Protein AF-0000000087746150 (afdb_homodimer)

Foldseek 3Di:
DPPVDVVVLVLLVLQLQLLVVQCVVCPPLFFPVSVVVSVVSVVVSVVSVVVVVVPVPPPPPPPPDDPPPPPPPPPPPPDDPDDDDDDDDDDDDDDDDDDDDDDDDDDDDPPPPPPPPPPGDPSNVQLVVLLVVLVVLADPVLLQVCLVVPVVVDSVSVSVVSSVLSNDDALVSVCCSVCPSSVDDCPDPNNVVSSVSSNVSD/DPPVDVVVLVLLVLLLVLLVVQCVVCPPLFFPVSVVVSVVSVVVSVVSVVVVVVPPCPPPPPPPPPDDDDPPPPPPPDDDDPDDDDDDDDDDDDDDDDDDDDDDPPPPDPPPPPPPPPPGDPSNVQLVVLLVVLVVLADPVLLQVCLVVPVVVDSVSVSVVSSVLSNDDALVSVCCSVCPSSVDDCPDPNNVVSSVSSNVSD

Solvent-accessible surface area (backbone atoms only — not comparable to full-atom values): 24883 Å² total; per-residue (Å²): 127,75,78,79,40,68,65,57,52,47,52,50,43,31,50,46,46,31,49,49,53,51,39,63,74,47,50,88,66,49,36,62,67,58,51,50,49,43,31,48,52,31,40,51,52,21,53,52,44,50,50,51,67,70,44,76,80,65,69,72,74,76,77,85,74,77,82,77,79,76,80,76,81,79,80,80,72,84,74,81,80,78,86,76,79,87,80,83,77,84,84,89,83,79,88,80,87,85,86,78,87,81,86,88,77,84,80,80,79,79,76,77,73,76,75,72,77,71,85,61,52,72,58,37,51,50,21,52,50,40,18,52,54,50,53,67,72,47,52,73,66,50,50,56,50,44,16,52,76,73,34,81,60,25,66,65,56,46,52,51,49,39,47,52,56,19,63,46,90,44,62,69,57,50,49,45,39,44,41,66,40,58,55,45,57,77,82,40,65,70,47,44,55,52,49,52,56,55,53,70,66,98,126,75,78,79,40,68,64,58,54,46,52,50,44,30,49,46,45,30,49,49,51,52,40,61,73,47,50,88,64,50,35,65,66,58,52,48,49,44,30,48,53,32,40,51,50,20,53,52,44,51,51,53,69,72,44,79,82,70,67,76,74,79,78,77,79,81,79,85,85,79,81,79,80,79,81,77,80,75,82,78,84,73,74,80,66,86,76,81,73,85,79,86,81,75,87,74,83,79,82,79,87,81,83,79,78,79,73,74,78,76,74,79,70,73,72,69,76,71,87,61,50,71,57,36,50,50,21,53,51,39,17,53,53,48,53,67,72,48,52,72,68,50,50,54,48,44,16,53,76,74,34,82,60,25,65,65,56,46,52,52,47,39,45,52,56,21,63,47,90,44,62,68,57,50,49,45,37,44,42,65,39,58,57,47,57,77,82,40,65,72,48,45,55,53,48,52,56,54,53,69,66,98

Structure (mmCIF, N/CA/C/O backbone):
data_AF-0000000087746150-model_v1
#
loop_
_entity.id
_entity.type
_entity.pdbx_description
1 polymer 'Uncharacterized protein'
#
loop_
_atom_site.group_PDB
_atom_site.id
_atom_site.type_symbol
_atom_site.label_atom_id
_atom_site.label_alt_id
_atom_site.label_comp_id
_atom_site.label_asym_id
_atom_site.label_entity_id
_atom_site.label_seq_id
_atom_site.pdbx_PDB_ins_code
_atom_site.Cartn_x
_atom_site.Cartn_y
_atom_site.Cartn_z
_atom_site.occupancy
_atom_site.B_iso_or_equiv
_atom_site.auth_seq_id
_atom_site.auth_comp_id
_atom_site.auth_asym_id
_atom_site.auth_atom_id
_atom_site.pdbx_PDB_model_num
ATOM 1 N N . MET A 1 1 ? 17.734 -11.289 7.031 1 31.91 1 MET A N 1
ATOM 2 C CA . MET A 1 1 ? 17.906 -9.938 7.559 1 31.91 1 MET A CA 1
ATOM 3 C C . MET A 1 1 ? 17.656 -8.898 6.469 1 31.91 1 MET A C 1
ATOM 5 O O . MET A 1 1 ? 18.531 -8.664 5.621 1 31.91 1 MET A O 1
ATOM 9 N N . MET A 1 2 ? 16.594 -9.078 5.848 1 41.06 2 MET A N 1
ATOM 10 C CA . MET A 1 2 ? 16.312 -8.336 4.625 1 41.06 2 MET A CA 1
ATOM 11 C C . MET A 1 2 ? 16.688 -6.863 4.777 1 41.06 2 MET A C 1
ATOM 13 O O . MET A 1 2 ? 16.328 -6.227 5.77 1 41.06 2 MET A O 1
ATOM 17 N N . ASN A 1 3 ? 17.906 -6.582 4.555 1 44.75 3 ASN A N 1
ATOM 18 C CA . ASN A 1 3 ? 18.328 -5.191 4.43 1 44.75 3 ASN A CA 1
ATOM 19 C C . ASN A 1 3 ? 17.188 -4.289 3.988 1 44.75 3 ASN A C 1
ATOM 21 O O . ASN A 1 3 ? 16.703 -4.391 2.855 1 44.75 3 ASN A O 1
ATOM 25 N N . ASN A 1 4 ? 16.312 -4.008 4.918 1 57.34 4 ASN A N 1
ATOM 26 C CA . ASN A 1 4 ? 15.102 -3.207 4.836 1 57.34 4 ASN A CA 1
ATOM 27 C C . ASN A 1 4 ? 15.367 -1.857 4.172 1 57.34 4 ASN A C 1
ATOM 29 O O . ASN A 1 4 ? 15.695 -0.883 4.852 1 57.34 4 ASN A O 1
ATOM 33 N N . ASP A 1 5 ? 15.812 -1.938 2.85 1 82.81 5 ASP A N 1
ATOM 34 C CA . ASP A 1 5 ? 15.891 -0.671 2.129 1 82.81 5 ASP A CA 1
ATOM 35 C C . ASP A 1 5 ? 14.492 -0.12 1.838 1 82.81 5 ASP A C 1
ATOM 37 O O . ASP A 1 5 ? 13.523 -0.875 1.779 1 82.81 5 ASP A O 1
ATOM 41 N N . MET A 1 6 ? 14.32 0.984 2.111 1 90.5 6 MET A N 1
ATOM 42 C CA . MET A 1 6 ? 13.055 1.692 1.937 1 90.5 6 MET A CA 1
ATOM 43 C C . MET A 1 6 ? 12.414 1.333 0.601 1 90.5 6 MET A C 1
ATOM 45 O O . MET A 1 6 ? 11.188 1.273 0.495 1 90.5 6 MET A O 1
ATOM 49 N N . THR A 1 7 ? 13.219 0.967 -0.343 1 89.69 7 THR A N 1
ATOM 50 C CA . THR A 1 7 ? 12.703 0.552 -1.641 1 89.69 7 THR A CA 1
ATOM 51 C C . THR A 1 7 ? 12.023 -0.812 -1.541 1 89.69 7 THR A C 1
ATOM 53 O O . THR A 1 7 ? 10.984 -1.044 -2.162 1 89.69 7 THR A O 1
ATOM 56 N N . GLY A 1 8 ? 12.68 -1.654 -0.785 1 91.81 8 GLY A N 1
ATOM 57 C CA . GLY A 1 8 ? 12.062 -2.947 -0.546 1 91.81 8 GLY A CA 1
ATOM 58 C C . GLY A 1 8 ? 10.727 -2.846 0.158 1 91.81 8 GLY A C 1
ATOM 59 O O . GLY A 1 8 ? 9.789 -3.576 -0.171 1 91.81 8 GLY A O 1
ATOM 60 N N . LEU A 1 9 ? 10.617 -1.96 1.063 1 95.19 9 LEU A N 1
ATOM 61 C CA . LEU A 1 9 ? 9.367 -1.746 1.788 1 95.19 9 LEU A CA 1
ATOM 62 C C . LEU A 1 9 ? 8.305 -1.152 0.873 1 95.19 9 LEU A C 1
ATOM 64 O O . LEU A 1 9 ? 7.129 -1.504 0.974 1 95.19 9 LEU A O 1
ATOM 68 N N . LEU A 1 10 ? 8.766 -0.309 0.029 1 93.88 10 LEU A N 1
ATOM 69 C CA . LEU A 1 10 ? 7.832 0.27 -0.933 1 93.88 10 LEU A CA 1
ATOM 70 C C . LEU A 1 10 ? 7.273 -0.802 -1.863 1 93.88 10 LEU A C 1
ATOM 72 O O . LEU A 1 10 ? 6.074 -0.821 -2.148 1 93.88 10 LEU A O 1
ATOM 76 N N . ASN A 1 11 ? 8.148 -1.639 -2.328 1 91.75 11 ASN A N 1
ATOM 77 C CA . ASN A 1 11 ? 7.691 -2.74 -3.168 1 91.75 11 ASN A CA 1
ATOM 78 C C . ASN A 1 11 ? 6.688 -3.623 -2.434 1 91.75 11 ASN A C 1
ATOM 80 O O . ASN A 1 11 ? 5.699 -4.066 -3.021 1 91.75 11 ASN A O 1
ATOM 84 N N . LEU A 1 12 ? 7 -3.854 -1.236 1 94.81 12 LEU A N 1
ATOM 85 C CA . LEU A 1 12 ? 6.09 -4.637 -0.406 1 94.81 12 LEU A CA 1
ATOM 86 C C . LEU A 1 12 ? 4.738 -3.947 -0.278 1 94.81 12 LEU A C 1
ATOM 88 O O . LEU A 1 12 ? 3.693 -4.602 -0.352 1 94.81 12 LEU A O 1
ATOM 92 N N . ALA A 1 13 ? 4.691 -2.711 -0.168 1 96 13 ALA A N 1
ATOM 93 C CA . ALA A 1 13 ? 3.449 -1.945 -0.098 1 96 13 ALA A CA 1
ATOM 94 C C . ALA A 1 13 ? 2.66 -2.061 -1.399 1 96 13 ALA A C 1
ATOM 96 O O . ALA A 1 13 ? 1.436 -2.205 -1.38 1 96 13 ALA A O 1
ATOM 97 N N . TYR A 1 14 ? 3.322 -2.014 -2.508 1 93.62 14 TYR A N 1
ATOM 98 C CA . TYR A 1 14 ? 2.666 -2.197 -3.799 1 93.62 14 TYR A CA 1
ATOM 99 C C . TYR A 1 14 ? 1.994 -3.562 -3.879 1 93.62 14 TYR A C 1
ATOM 101 O O . TYR A 1 14 ? 0.865 -3.678 -4.359 1 93.62 14 TYR A O 1
ATOM 109 N N . GLU A 1 15 ? 2.709 -4.504 -3.434 1 94.88 15 GLU A N 1
ATOM 110 C CA . GLU A 1 15 ? 2.166 -5.859 -3.457 1 94.88 15 GLU A CA 1
ATOM 111 C C . GLU A 1 15 ? 0.922 -5.969 -2.58 1 94.88 15 GLU A C 1
ATOM 113 O O . GLU A 1 15 ? -0.069 -6.586 -2.977 1 94.88 15 GLU A O 1
ATOM 118 N N . ILE A 1 16 ? 0.962 -5.441 -1.423 1 97.5 16 ILE A N 1
ATOM 119 C CA . ILE A 1 16 ? -0.165 -5.457 -0.496 1 97.5 16 ILE A CA 1
ATOM 120 C C . ILE A 1 16 ? -1.373 -4.785 -1.141 1 97.5 16 ILE A C 1
ATOM 122 O O . ILE A 1 16 ? -2.484 -5.316 -1.098 1 97.5 16 ILE A O 1
ATOM 126 N N . GLU A 1 17 ? -1.126 -3.693 -1.759 1 95.38 17 GLU A N 1
ATOM 127 C CA . GLU A 1 17 ? -2.195 -2.98 -2.451 1 95.38 17 GLU A CA 1
ATOM 128 C C . GLU A 1 17 ? -2.805 -3.838 -3.557 1 95.38 17 GLU A C 1
ATOM 130 O O . GLU A 1 17 ? -4.027 -3.938 -3.668 1 95.38 17 GLU A O 1
ATOM 135 N N . GLY A 1 18 ? -1.992 -4.402 -4.352 1 94.75 18 GLY A N 1
ATOM 136 C CA . GLY A 1 18 ? -2.482 -5.254 -5.422 1 94.75 18 GLY A CA 1
ATOM 137 C C . GLY A 1 18 ? -3.287 -6.441 -4.922 1 94.75 18 GLY A C 1
ATOM 138 O O . GLY A 1 18 ? -4.344 -6.758 -5.469 1 94.75 18 GLY A O 1
ATOM 139 N N . LEU A 1 19 ? -2.807 -7.055 -3.914 1 96.5 19 LEU A N 1
ATOM 140 C CA . LEU A 1 19 ? -3.504 -8.203 -3.342 1 96.5 19 LEU A CA 1
ATOM 141 C C . LEU A 1 19 ? -4.844 -7.777 -2.742 1 96.5 19 LEU A C 1
ATOM 143 O O . LEU A 1 19 ? -5.828 -8.516 -2.832 1 96.5 19 LEU A O 1
ATOM 147 N N . LEU A 1 20 ? -4.863 -6.668 -2.102 1 95.62 20 LEU A N 1
ATOM 148 C CA . LEU A 1 20 ? -6.102 -6.141 -1.543 1 95.62 20 LEU A CA 1
ATOM 149 C C . LEU A 1 20 ? -7.129 -5.887 -2.643 1 95.62 20 LEU A C 1
ATOM 151 O O . LEU A 1 20 ? -8.305 -6.23 -2.494 1 95.62 20 LEU A O 1
ATOM 155 N N . LEU A 1 21 ? -6.68 -5.289 -3.693 1 94.06 21 LEU A N 1
ATOM 156 C CA . LEU A 1 21 ? -7.578 -5.02 -4.812 1 94.06 21 LEU A CA 1
ATOM 157 C C . LEU A 1 21 ? -8.109 -6.32 -5.406 1 94.06 21 LEU A C 1
ATOM 159 O O . LEU A 1 21 ? -9.289 -6.414 -5.746 1 94.06 21 LEU A O 1
ATOM 163 N N . LEU A 1 22 ? -7.242 -7.301 -5.551 1 93.38 22 LEU A N 1
ATOM 164 C CA . LEU A 1 22 ? -7.668 -8.602 -6.051 1 93.38 22 LEU A CA 1
ATOM 165 C C . LEU A 1 22 ? -8.719 -9.227 -5.133 1 93.38 22 LEU A C 1
ATOM 167 O O . LEU A 1 22 ? -9.711 -9.781 -5.605 1 93.38 22 LEU A O 1
ATOM 171 N N . ARG A 1 23 ? -8.492 -9.109 -3.879 1 93.62 23 ARG A N 1
ATOM 172 C CA . ARG A 1 23 ? -9.438 -9.656 -2.902 1 93.62 23 ARG A CA 1
ATOM 173 C C . ARG A 1 23 ? -10.781 -8.938 -2.98 1 93.62 23 ARG A C 1
ATOM 175 O O . ARG A 1 23 ? -11.828 -9.578 -2.879 1 93.62 23 ARG A O 1
ATOM 182 N N . ILE A 1 24 ? -10.758 -7.691 -3.123 1 93.19 24 ILE A N 1
ATOM 183 C CA . ILE A 1 24 ? -11.984 -6.902 -3.229 1 93.19 24 ILE A CA 1
ATOM 184 C C . ILE A 1 24 ? -12.758 -7.32 -4.477 1 93.19 24 ILE A C 1
ATOM 186 O O . ILE A 1 24 ? -13.977 -7.52 -4.418 1 93.19 24 ILE A O 1
ATOM 190 N N . ASN A 1 25 ? -12.07 -7.496 -5.535 1 89.62 25 ASN A N 1
ATOM 191 C CA . ASN A 1 25 ? -12.703 -7.863 -6.797 1 89.62 25 ASN A CA 1
ATOM 192 C C . ASN A 1 25 ? -13.297 -9.273 -6.746 1 89.62 25 ASN A C 1
ATOM 194 O O . ASN A 1 25 ? -14.375 -9.516 -7.281 1 89.62 25 ASN A O 1
ATOM 198 N N . ARG A 1 26 ? -12.633 -10.141 -6.039 1 88.88 26 ARG A N 1
ATOM 199 C CA . ARG A 1 26 ? -13.023 -11.547 -6.039 1 88.88 26 ARG A CA 1
ATOM 200 C C . ARG A 1 26 ? -14.055 -11.828 -4.945 1 88.88 26 ARG A C 1
ATOM 202 O O . ARG A 1 26 ? -14.789 -12.812 -5.012 1 88.88 26 ARG A O 1
ATOM 209 N N . GLY A 1 27 ? -14.039 -11.055 -3.865 1 87.75 27 GLY A N 1
ATOM 210 C CA . GLY A 1 27 ? -14.977 -11.234 -2.768 1 87.75 27 GLY A CA 1
ATOM 211 C C . GLY A 1 27 ? -14.82 -12.562 -2.057 1 87.75 27 GLY A C 1
ATOM 212 O O . GLY A 1 27 ? -13.711 -12.93 -1.652 1 87.75 27 GLY A O 1
ATOM 213 N N . ASP A 1 28 ? -15.883 -13.352 -2.023 1 86.06 28 ASP A N 1
ATOM 214 C CA . ASP A 1 28 ? -15.93 -14.594 -1.264 1 86.06 28 ASP A CA 1
ATOM 215 C C . ASP A 1 28 ? -15.172 -15.703 -1.985 1 86.06 28 ASP A C 1
ATOM 217 O O . ASP A 1 28 ? -14.859 -16.734 -1.39 1 86.06 28 ASP A O 1
ATOM 221 N N . GLU A 1 29 ? -14.82 -15.516 -3.154 1 86.12 29 GLU A N 1
ATOM 222 C CA . GLU A 1 29 ? -14.156 -16.547 -3.955 1 86.12 29 GLU A CA 1
ATOM 223 C C . GLU A 1 29 ? -12.641 -16.5 -3.742 1 86.12 29 GLU A C 1
ATOM 225 O O . GLU A 1 29 ? -11.914 -17.344 -4.285 1 86.12 29 GLU A O 1
ATOM 230 N N . THR A 1 30 ? -12.25 -15.617 -2.902 1 90.75 30 THR A N 1
ATOM 231 C CA . THR A 1 30 ? -10.812 -15.516 -2.646 1 90.75 30 THR A CA 1
ATOM 232 C C . THR A 1 30 ? -10.32 -16.719 -1.847 1 90.75 30 THR A C 1
ATOM 234 O O . THR A 1 30 ? -10.781 -16.953 -0.731 1 90.75 30 THR A O 1
ATOM 237 N N . PRO A 1 31 ? -9.32 -17.391 -2.428 1 90.81 31 PRO A N 1
ATOM 238 C CA . PRO A 1 31 ? -8.789 -18.547 -1.698 1 90.81 31 PRO A CA 1
ATOM 239 C C . PRO A 1 31 ? -8.102 -18.156 -0.395 1 90.81 31 PRO A C 1
ATOM 241 O O . PRO A 1 31 ? -7.551 -17.062 -0.289 1 90.81 31 PRO A O 1
ATOM 244 N N . SER A 1 32 ? -8.055 -19.047 0.562 1 91.19 32 SER A N 1
ATOM 245 C CA . SER A 1 32 ? -7.477 -18.797 1.878 1 91.19 32 SER A CA 1
ATOM 246 C C . SER A 1 32 ? -5.98 -18.516 1.781 1 91.19 32 SER A C 1
ATOM 248 O O . SER A 1 32 ? -5.441 -17.719 2.543 1 91.19 32 SER A O 1
ATOM 250 N N . GLU A 1 33 ? -5.363 -19.156 0.891 1 90.56 33 GLU A N 1
ATOM 251 C CA . GLU A 1 33 ? -3.926 -18.969 0.727 1 90.56 33 GLU A CA 1
ATOM 252 C C . GLU A 1 33 ? -3.592 -17.516 0.356 1 90.56 33 GLU A C 1
ATOM 254 O O . GLU A 1 33 ? -2.586 -16.969 0.813 1 90.56 33 GLU A O 1
ATOM 259 N N . MET A 1 34 ? -4.395 -16.938 -0.498 1 93.25 34 MET A N 1
ATOM 260 C CA . MET A 1 34 ? -4.199 -15.547 -0.885 1 93.25 34 MET A CA 1
ATOM 261 C C . MET A 1 34 ? -4.449 -14.617 0.296 1 93.25 34 MET A C 1
ATOM 263 O O . MET A 1 34 ? -3.729 -13.633 0.478 1 93.25 34 MET A O 1
ATOM 267 N N . LYS A 1 35 ? -5.441 -14.922 1.057 1 94.25 35 LYS A N 1
ATOM 268 C CA . LYS A 1 35 ? -5.723 -14.133 2.252 1 94.25 35 LYS A CA 1
ATOM 269 C C . LYS A 1 35 ? -4.562 -14.195 3.238 1 94.25 35 LYS A C 1
ATOM 271 O O . LYS A 1 35 ? -4.164 -13.172 3.799 1 94.25 35 LYS A O 1
ATOM 276 N N . GLU A 1 36 ? -4.078 -15.359 3.371 1 94.5 36 GLU A N 1
ATOM 277 C CA . GLU A 1 36 ? -2.949 -15.562 4.277 1 94.5 36 GLU A CA 1
ATOM 278 C C . GLU A 1 36 ? -1.703 -14.844 3.77 1 94.5 36 GLU A C 1
ATOM 280 O O . GLU A 1 36 ? -0.952 -14.266 4.559 1 94.5 36 GLU A O 1
ATOM 285 N N . LEU A 1 37 ? -1.499 -14.898 2.496 1 96.25 37 LEU A N 1
ATOM 286 C CA . LEU A 1 37 ? -0.372 -14.195 1.896 1 96.25 37 LEU A CA 1
ATOM 287 C C . LEU A 1 37 ? -0.478 -12.695 2.141 1 96.25 37 LEU A C 1
ATOM 289 O O . LEU A 1 37 ? 0.504 -12.047 2.52 1 96.25 37 LEU A O 1
ATOM 293 N N . LEU A 1 38 ? -1.627 -12.164 1.903 1 96.88 38 LEU A N 1
ATOM 294 C CA . LEU A 1 38 ? -1.873 -10.742 2.113 1 96.88 38 LEU A CA 1
ATOM 295 C C . LEU A 1 38 ? -1.608 -10.352 3.562 1 96.88 38 LEU A C 1
ATOM 297 O O . LEU A 1 38 ? -0.875 -9.398 3.83 1 96.88 38 LEU A O 1
ATOM 301 N N . ALA A 1 39 ? -2.164 -11.109 4.48 1 97.06 39 ALA A N 1
ATOM 302 C CA . ALA A 1 39 ? -1.969 -10.836 5.902 1 97.06 39 ALA A CA 1
ATOM 303 C C . ALA A 1 39 ? -0.496 -10.953 6.289 1 97.06 39 ALA A C 1
ATOM 305 O O . ALA A 1 39 ? 0.015 -10.141 7.062 1 97.06 39 ALA A O 1
ATOM 306 N N . GLY A 1 40 ? 0.108 -11.891 5.742 1 97.19 40 GLY A N 1
ATOM 307 C CA . GLY A 1 40 ? 1.521 -12.086 6.02 1 97.19 40 GLY A CA 1
ATOM 308 C C . GLY A 1 40 ? 2.391 -10.945 5.535 1 97.19 40 GLY A C 1
ATOM 309 O O . GLY A 1 40 ? 3.299 -10.5 6.242 1 97.19 40 GLY A O 1
ATOM 310 N N . LYS A 1 41 ? 2.152 -10.484 4.367 1 97.69 41 LYS A N 1
ATOM 311 C CA . LYS A 1 41 ? 2.918 -9.367 3.814 1 97.69 41 LYS A CA 1
ATOM 312 C C . LYS A 1 41 ? 2.676 -8.086 4.609 1 97.69 41 LYS A C 1
ATOM 314 O O . LYS A 1 41 ? 3.602 -7.305 4.828 1 97.69 41 LYS A O 1
ATOM 319 N N . ALA A 1 42 ? 1.455 -7.922 5.039 1 97.94 42 ALA A N 1
ATOM 320 C CA . ALA A 1 42 ? 1.154 -6.754 5.863 1 97.94 42 ALA A CA 1
ATOM 321 C C . ALA A 1 42 ? 1.896 -6.82 7.195 1 97.94 42 ALA A C 1
ATOM 323 O O . ALA A 1 42 ? 2.42 -5.809 7.672 1 97.94 42 ALA A O 1
ATOM 324 N N . LYS A 1 43 ? 1.913 -7.941 7.75 1 97.81 43 LYS A N 1
ATOM 325 C CA . LYS A 1 43 ? 2.646 -8.125 9 1 97.81 43 LYS A CA 1
ATOM 326 C C . LYS A 1 43 ? 4.141 -7.879 8.805 1 97.81 43 LYS A C 1
ATOM 328 O O . LYS A 1 43 ? 4.781 -7.242 9.641 1 97.81 43 LYS A O 1
ATOM 333 N N . LEU A 1 44 ? 4.68 -8.383 7.734 1 97.06 44 LEU A N 1
ATOM 334 C CA . LEU A 1 44 ? 6.09 -8.18 7.422 1 97.06 44 LEU A CA 1
ATOM 335 C C . LEU A 1 44 ? 6.406 -6.691 7.301 1 97.06 44 LEU A C 1
ATOM 337 O O . LEU A 1 44 ? 7.426 -6.227 7.816 1 97.06 44 LEU A O 1
ATOM 341 N N . LEU A 1 45 ? 5.574 -5.977 6.637 1 97.38 45 LEU A N 1
ATOM 342 C CA . LEU A 1 45 ? 5.766 -4.543 6.469 1 97.38 45 LEU A CA 1
ATOM 343 C C . LEU A 1 45 ? 5.75 -3.826 7.816 1 97.38 45 LEU A C 1
ATOM 345 O O . LEU A 1 45 ? 6.625 -3.006 8.094 1 97.38 45 LEU A O 1
ATOM 349 N N . ALA A 1 46 ? 4.801 -4.164 8.641 1 97.44 46 ALA A N 1
ATOM 350 C CA . ALA A 1 46 ? 4.664 -3.541 9.953 1 97.44 46 ALA A CA 1
ATOM 351 C C . ALA A 1 46 ? 5.883 -3.828 10.82 1 97.44 46 ALA A C 1
ATOM 353 O O . ALA A 1 46 ? 6.422 -2.922 11.469 1 97.44 46 ALA A O 1
ATOM 354 N N . ASP A 1 47 ? 6.305 -5.043 10.805 1 96.69 47 ASP A N 1
ATOM 355 C CA . ASP A 1 47 ? 7.457 -5.438 11.609 1 96.69 47 ASP A CA 1
ATOM 356 C C . ASP A 1 47 ? 8.719 -4.719 11.141 1 96.69 47 ASP A C 1
ATOM 358 O O . ASP A 1 47 ? 9.531 -4.277 11.961 1 96.69 47 ASP A O 1
ATOM 362 N N . ALA A 1 48 ? 8.883 -4.605 9.875 1 95.38 48 ALA A N 1
ATOM 363 C CA . ALA A 1 48 ? 10.062 -3.955 9.32 1 95.38 48 ALA A CA 1
ATOM 364 C C . ALA A 1 48 ? 10.086 -2.469 9.664 1 95.38 48 ALA A C 1
ATOM 366 O O . ALA A 1 48 ? 11.133 -1.92 10.008 1 95.38 48 ALA A O 1
ATOM 367 N N . LEU A 1 49 ? 8.961 -1.875 9.586 1 95.62 49 LEU A N 1
ATOM 368 C CA . LEU A 1 49 ? 8.883 -0.449 9.883 1 95.62 49 LEU A CA 1
ATOM 369 C C . LEU A 1 49 ? 9.094 -0.19 11.375 1 95.62 49 LEU A C 1
ATOM 371 O O . LEU A 1 49 ? 9.727 0.802 11.75 1 95.62 49 LEU A O 1
ATOM 375 N N . ALA A 1 50 ? 8.625 -1.041 12.203 1 93.06 50 ALA A N 1
ATOM 376 C CA . ALA A 1 50 ? 8.82 -0.931 13.641 1 93.06 50 ALA A CA 1
ATOM 377 C C . ALA A 1 50 ? 10.289 -1.122 14.016 1 93.06 50 ALA A C 1
ATOM 379 O O . ALA A 1 50 ? 10.805 -0.455 14.914 1 93.06 50 ALA A O 1
ATOM 380 N N . ALA A 1 51 ? 10.914 -1.957 13.312 1 89.19 51 ALA A N 1
ATOM 381 C CA . ALA A 1 51 ? 12.32 -2.246 13.57 1 89.19 51 ALA A CA 1
ATOM 382 C C . ALA A 1 51 ? 13.211 -1.079 13.148 1 89.19 51 ALA A C 1
ATOM 384 O O . ALA A 1 51 ? 14.242 -0.82 13.773 1 89.19 51 ALA A O 1
ATOM 385 N N . CYS A 1 52 ? 12.922 -0.412 12.039 1 80.25 52 CYS A N 1
ATOM 386 C CA . CYS A 1 52 ? 13.695 0.729 11.562 1 80.25 52 CYS A CA 1
ATOM 387 C C . CYS A 1 52 ? 13.672 1.868 12.578 1 80.25 52 CYS A C 1
ATOM 389 O O . CYS A 1 52 ? 14.672 2.553 12.773 1 80.25 52 CYS A O 1
ATOM 391 N N . ASP A 1 53 ? 12.641 2.225 13.148 1 68.38 53 ASP A N 1
ATOM 392 C CA . ASP A 1 53 ? 12.5 3.328 14.094 1 68.38 53 ASP A CA 1
ATOM 393 C C . ASP A 1 53 ? 13.234 3.031 15.391 1 68.38 53 ASP A C 1
ATOM 395 O O . ASP A 1 53 ? 13.75 3.945 16.047 1 68.38 53 ASP A O 1
ATOM 399 N N . ALA A 1 54 ? 13.148 1.872 15.719 1 59.84 54 ALA A N 1
ATOM 400 C CA . ALA A 1 54 ? 13.875 1.495 16.922 1 59.84 54 ALA A CA 1
ATOM 401 C C . ALA A 1 54 ? 15.383 1.578 16.703 1 59.84 54 ALA A C 1
ATOM 403 O O . ALA A 1 54 ? 16.141 1.82 17.641 1 59.84 54 ALA A O 1
ATOM 404 N N . ALA A 1 55 ? 15.828 1.332 15.352 1 53.19 55 ALA A N 1
ATOM 405 C CA . ALA A 1 55 ? 17.266 1.442 15.086 1 53.19 55 ALA A CA 1
ATOM 406 C C . ALA A 1 55 ? 17.672 2.896 14.859 1 53.19 55 ALA A C 1
ATOM 408 O O . ALA A 1 55 ? 17.312 3.492 13.836 1 53.19 55 ALA A O 1
ATOM 409 N N . VAL A 1 56 ? 17.719 3.945 15.625 1 46.53 56 VAL A N 1
ATOM 410 C CA . VAL A 1 56 ? 18.406 5.23 15.523 1 46.53 56 VAL A CA 1
ATOM 411 C C . VAL A 1 56 ? 19.516 5.141 14.477 1 46.53 56 VAL A C 1
ATOM 413 O O . VAL A 1 56 ? 19.75 6.094 13.734 1 46.53 56 VAL A O 1
ATOM 416 N N . VAL A 1 57 ? 20.688 4.492 14.703 1 38.84 57 VAL A N 1
ATOM 417 C CA . VAL A 1 57 ? 21.906 4.617 13.898 1 38.84 57 VAL A CA 1
ATOM 418 C C . VAL A 1 57 ? 21.734 3.869 12.578 1 38.84 57 VAL A C 1
ATOM 420 O O . VAL A 1 57 ? 22.203 2.744 12.43 1 38.84 57 VAL A O 1
ATOM 423 N N . CYS A 1 58 ? 20.672 3.713 12.109 1 39.69 58 CYS A N 1
ATOM 424 C CA . CYS A 1 58 ? 20.688 2.928 10.875 1 39.69 58 CYS A CA 1
ATOM 425 C C . CYS A 1 58 ? 21.531 3.605 9.805 1 39.69 58 CYS A C 1
ATOM 427 O O . CYS A 1 58 ? 21.125 4.637 9.258 1 39.69 58 CYS A O 1
ATOM 429 N N . ASP A 1 59 ? 22.828 3.631 9.945 1 36.16 59 ASP A N 1
ATOM 430 C CA . ASP A 1 59 ? 23.875 4.105 9.047 1 36.16 59 ASP A CA 1
ATOM 431 C C . ASP A 1 59 ? 23.625 3.637 7.613 1 36.16 59 ASP A C 1
ATOM 433 O O . ASP A 1 59 ? 23.453 2.439 7.367 1 36.16 59 ASP A O 1
ATOM 437 N N . ALA A 1 60 ? 23.094 4.426 6.805 1 35.12 60 ALA A N 1
ATOM 438 C CA . ALA A 1 60 ? 23.125 4.109 5.379 1 35.12 60 ALA A CA 1
ATOM 439 C C . ALA A 1 60 ? 24.469 3.521 4.973 1 35.12 60 ALA A C 1
ATOM 441 O O . ALA A 1 60 ? 25.516 4.07 5.305 1 35.12 60 ALA A O 1
ATOM 442 N N . PRO A 1 61 ? 24.672 2.32 4.75 1 31.16 61 PRO A N 1
ATOM 443 C CA . PRO A 1 61 ? 25.984 1.979 4.199 1 31.16 61 PRO A CA 1
ATOM 444 C C . PRO A 1 61 ? 26.391 2.887 3.045 1 31.16 61 PRO A C 1
ATOM 446 O O . PRO A 1 61 ? 25.547 3.285 2.238 1 31.16 61 PRO A O 1
ATOM 449 N N . ALA A 1 62 ? 27.484 3.619 3.186 1 30.38 62 ALA A N 1
ATOM 450 C CA . ALA A 1 62 ? 28.156 4.367 2.121 1 30.38 62 ALA A CA 1
ATOM 451 C C . ALA A 1 62 ? 28.141 3.584 0.812 1 30.38 62 ALA A C 1
ATOM 453 O O . ALA A 1 62 ? 28.516 2.408 0.783 1 30.38 62 ALA A O 1
ATOM 454 N N . ALA A 1 63 ? 27.344 3.959 -0.081 1 28.55 63 ALA A N 1
ATOM 455 C CA . ALA A 1 63 ? 27.438 3.492 -1.461 1 28.55 63 ALA A CA 1
ATOM 456 C C . ALA A 1 63 ? 28.891 3.391 -1.907 1 28.55 63 ALA A C 1
ATOM 458 O O . ALA A 1 63 ? 29.625 4.383 -1.893 1 28.55 63 ALA A O 1
ATOM 459 N N . ASP A 1 64 ? 29.609 2.338 -1.741 1 25.89 64 ASP A N 1
ATOM 460 C CA . ASP A 1 64 ? 30.828 2.158 -2.521 1 25.89 64 ASP A CA 1
ATOM 461 C C . ASP A 1 64 ? 30.562 2.35 -4.012 1 25.89 64 ASP A C 1
ATOM 463 O O . ASP A 1 64 ? 29.844 1.562 -4.625 1 25.89 64 ASP A O 1
ATOM 467 N N . ALA A 1 65 ? 30.672 3.635 -4.539 1 24.8 65 ALA A N 1
ATOM 468 C CA . ALA A 1 65 ? 30.609 4.133 -5.91 1 24.8 65 ALA A CA 1
ATOM 469 C C . ALA A 1 65 ? 31.219 3.129 -6.887 1 24.8 65 ALA A C 1
ATOM 471 O O . ALA A 1 65 ? 30.578 2.73 -7.859 1 24.8 65 ALA A O 1
ATOM 472 N N . ASP A 1 66 ? 32.406 3.414 -7.68 1 23 66 ASP A N 1
ATOM 473 C CA . ASP A 1 66 ? 32.812 3.414 -9.078 1 23 66 ASP A CA 1
ATOM 474 C C . ASP A 1 66 ? 33.438 2.068 -9.461 1 23 66 ASP A C 1
ATOM 476 O O . ASP A 1 66 ? 34.625 1.849 -9.281 1 23 66 ASP A O 1
ATOM 480 N N . ALA A 1 67 ? 33.062 0.932 -9.102 1 25.34 67 ALA A N 1
ATOM 481 C CA . ALA A 1 67 ? 33.938 0.015 -9.828 1 25.34 67 ALA A CA 1
ATOM 482 C C . ALA A 1 67 ? 33.844 0.238 -11.336 1 25.34 67 ALA A C 1
ATOM 484 O O . ALA A 1 67 ? 32.781 0.016 -11.93 1 25.34 67 ALA A O 1
ATOM 485 N N . ALA A 1 68 ? 34.594 1.173 -12.023 1 23.84 68 ALA A N 1
ATOM 486 C CA . ALA A 1 68 ? 34.938 1.354 -13.43 1 23.84 68 ALA A CA 1
ATOM 487 C C . ALA A 1 68 ? 35.25 0.019 -14.094 1 23.84 68 ALA A C 1
ATOM 489 O O . ALA A 1 68 ? 36.219 -0.649 -13.719 1 23.84 68 ALA A O 1
ATOM 490 N N . VAL A 1 69 ? 34.25 -0.687 -14.617 1 24.06 69 VAL A N 1
ATOM 491 C CA . VAL A 1 69 ? 34.344 -1.899 -15.422 1 24.06 69 VAL A CA 1
ATOM 492 C C . VAL A 1 69 ? 35.25 -1.671 -16.625 1 24.06 69 VAL A C 1
ATOM 494 O O . VAL A 1 69 ? 34.969 -0.815 -17.469 1 24.06 69 VAL A O 1
ATOM 497 N N . GLU A 1 70 ? 36.562 -1.646 -16.516 1 22.34 70 GLU A N 1
ATOM 498 C CA . GLU A 1 70 ? 37.531 -1.691 -17.609 1 22.34 70 GLU A CA 1
ATOM 499 C C . GLU A 1 70 ? 37.156 -2.799 -18.609 1 22.34 70 GLU A C 1
ATOM 501 O O . GLU A 1 70 ? 37 -3.953 -18.219 1 22.34 70 GLU A O 1
ATOM 506 N N . GLU A 1 71 ? 36.594 -2.473 -19.781 1 24.77 71 GLU A N 1
ATOM 507 C CA . GLU A 1 71 ? 36.188 -3.154 -21.016 1 24.77 71 GLU A CA 1
ATOM 508 C C . GLU A 1 71 ? 37.344 -3.965 -21.594 1 24.77 71 GLU A C 1
ATOM 510 O O . GLU A 1 71 ? 38.25 -3.408 -22.234 1 24.77 71 GLU A O 1
ATOM 515 N N . GLN A 1 72 ? 38.125 -4.645 -20.781 1 20.47 72 GLN A N 1
ATOM 516 C CA . GLN A 1 72 ? 39.25 -5.258 -21.484 1 20.47 72 GLN A CA 1
ATOM 517 C C . GLN A 1 72 ? 38.781 -6.137 -22.641 1 20.47 72 GLN A C 1
ATOM 519 O O . GLN A 1 72 ? 37.875 -6.945 -22.469 1 20.47 72 GLN A O 1
ATOM 524 N N . GLU A 1 73 ? 39.062 -5.809 -23.984 1 24.55 73 GLU A N 1
ATOM 525 C CA . GLU A 1 73 ? 38.938 -6.207 -25.391 1 24.55 73 GLU A CA 1
ATOM 526 C C . GLU A 1 73 ? 39.469 -7.629 -25.609 1 24.55 73 GLU A C 1
ATOM 528 O O . GLU A 1 73 ? 40.656 -7.836 -25.812 1 24.55 73 GLU A O 1
ATOM 533 N N . ALA A 1 74 ? 39.312 -8.602 -24.734 1 22.12 74 ALA A N 1
ATOM 534 C CA . ALA A 1 74 ? 40.094 -9.805 -24.984 1 22.12 74 ALA A CA 1
ATOM 535 C C . ALA A 1 74 ? 39.75 -10.414 -26.344 1 22.12 74 ALA A C 1
ATOM 537 O O . ALA A 1 74 ? 38.594 -10.445 -26.719 1 22.12 74 ALA A O 1
ATOM 538 N N . GLU A 1 75 ? 40.688 -10.609 -27.344 1 21.98 75 GLU A N 1
ATOM 539 C CA . GLU A 1 75 ? 41.031 -11.07 -28.688 1 21.98 75 GLU A CA 1
ATOM 540 C C . GLU A 1 75 ? 40.781 -12.562 -28.859 1 21.98 75 GLU A C 1
ATOM 542 O O . GLU A 1 75 ? 41.688 -13.383 -28.766 1 21.98 75 GLU A O 1
ATOM 547 N N . ALA A 1 76 ? 39.812 -13.141 -28.172 1 22.42 76 ALA A N 1
ATOM 548 C CA . ALA A 1 76 ? 39.906 -14.602 -28.156 1 22.42 76 ALA A CA 1
ATOM 549 C C . ALA A 1 76 ? 39.688 -15.188 -29.547 1 22.42 76 ALA A C 1
ATOM 551 O O . ALA A 1 76 ? 38.688 -14.867 -30.203 1 22.42 76 ALA A O 1
ATOM 552 N N . GLU A 1 77 ? 40.688 -15.719 -30.234 1 21.42 77 GLU A N 1
ATOM 553 C CA . GLU A 1 77 ? 41 -16.344 -31.516 1 21.42 77 GLU A CA 1
ATOM 554 C C . GLU A 1 77 ? 40.312 -17.703 -31.641 1 21.42 77 GLU A C 1
ATOM 556 O O . GLU A 1 77 ? 40.625 -18.469 -32.562 1 21.42 77 GLU A O 1
ATOM 561 N N . ALA A 1 78 ? 39.438 -18.062 -30.797 1 22.91 78 ALA A N 1
ATOM 562 C CA . ALA A 1 78 ? 39.344 -19.516 -30.734 1 22.91 78 ALA A CA 1
ATOM 563 C C . ALA A 1 78 ? 38.75 -20.094 -32.031 1 22.91 78 ALA A C 1
ATOM 565 O O . ALA A 1 78 ? 37.656 -19.719 -32.406 1 22.91 78 ALA A O 1
ATOM 566 N N . GLU A 1 79 ? 39.625 -20.469 -32.938 1 21.67 79 GLU A N 1
ATOM 567 C CA . GLU A 1 79 ? 39.344 -21.078 -34.219 1 21.67 79 GLU A CA 1
ATOM 568 C C . GLU A 1 79 ? 38.469 -22.312 -34.094 1 21.67 79 GLU A C 1
ATOM 570 O O . GLU A 1 79 ? 38.406 -22.938 -33.031 1 21.67 79 GLU A O 1
ATOM 575 N N . ILE A 1 80 ? 38.031 -22.891 -35.281 1 21.7 80 ILE A N 1
ATOM 576 C CA . ILE A 1 80 ? 36.938 -23.562 -36 1 21.7 80 ILE A CA 1
ATOM 577 C C . ILE A 1 80 ? 36.938 -25.062 -35.688 1 21.7 80 ILE A C 1
ATOM 579 O O . ILE A 1 80 ? 37.938 -25.734 -35.969 1 21.7 80 ILE A O 1
ATOM 583 N N . PRO A 1 81 ? 36.344 -25.5 -34.719 1 23.09 81 PRO A N 1
ATOM 584 C CA . PRO A 1 81 ? 36.375 -26.891 -34.219 1 23.09 81 PRO A CA 1
ATOM 585 C C . PRO A 1 81 ? 35.75 -27.875 -35.219 1 23.09 81 PRO A C 1
ATOM 587 O O . PRO A 1 81 ? 34.531 -27.828 -35.406 1 23.09 81 PRO A O 1
ATOM 590 N N . ALA A 1 82 ? 36.25 -27.938 -36.312 1 19.7 82 ALA A N 1
ATOM 591 C CA . ALA A 1 82 ? 35.438 -28.594 -37.344 1 19.7 82 ALA A CA 1
ATOM 592 C C . ALA A 1 82 ? 34.938 -29.953 -36.844 1 19.7 82 ALA A C 1
ATOM 594 O O . ALA A 1 82 ? 35.406 -30.484 -35.844 1 19.7 82 ALA A O 1
ATOM 595 N N . GLU A 1 83 ? 34.344 -30.75 -37.875 1 20.52 83 GLU A N 1
ATOM 596 C CA . GLU A 1 83 ? 33.188 -31.547 -38.312 1 20.52 83 GLU A CA 1
ATOM 597 C C . GLU A 1 83 ? 33.312 -33 -37.844 1 20.52 83 GLU A C 1
ATOM 599 O O . GLU A 1 83 ? 34.406 -33.469 -37.562 1 20.52 83 GLU A O 1
ATOM 604 N N . THR A 1 84 ? 32.219 -33.781 -37.969 1 19.95 84 THR A N 1
ATOM 605 C CA . THR A 1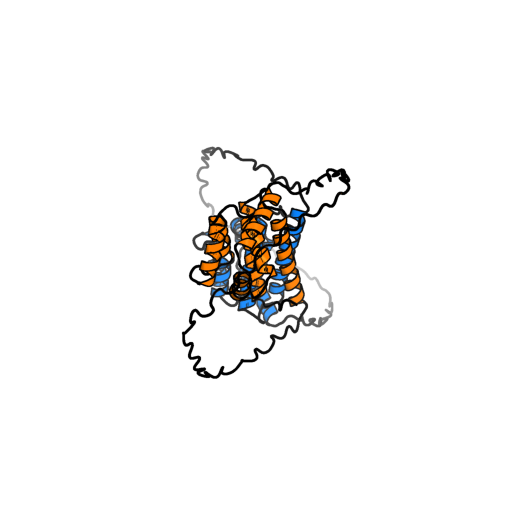 84 ? 31.25 -34.781 -37.5 1 19.95 84 THR A CA 1
ATOM 606 C C . THR A 1 84 ? 31.656 -36.156 -38 1 19.95 84 THR A C 1
ATOM 608 O O . THR A 1 84 ? 30.828 -37.094 -38.031 1 19.95 84 THR A O 1
ATOM 611 N N . ALA A 1 85 ? 32.938 -36.438 -37.875 1 17.62 85 ALA A N 1
ATOM 612 C CA . ALA A 1 85 ? 33.125 -37.562 -38.781 1 17.62 85 ALA A CA 1
ATOM 613 C C . ALA A 1 85 ? 32.219 -38.719 -38.406 1 17.62 85 ALA A C 1
ATOM 615 O O . ALA A 1 85 ? 31.281 -38.562 -37.625 1 17.62 85 ALA A O 1
ATOM 616 N N . ALA A 1 86 ? 32.844 -39.969 -38.094 1 18.64 86 ALA A N 1
ATOM 617 C CA . ALA A 1 86 ? 32.844 -41.25 -38.781 1 18.64 86 ALA A CA 1
ATOM 618 C C . ALA A 1 86 ? 31.812 -42.188 -38.188 1 18.64 86 ALA A C 1
ATOM 620 O O . ALA A 1 86 ? 31.453 -42.062 -37 1 18.64 86 ALA A O 1
ATOM 621 N N . VAL A 1 87 ? 31.219 -43.125 -39.062 1 19.14 87 VAL A N 1
ATOM 622 C CA . VAL A 1 87 ? 30.078 -44 -39.375 1 19.14 87 VAL A CA 1
ATOM 623 C C . VAL A 1 87 ? 30.188 -45.281 -38.562 1 19.14 87 VAL A C 1
ATOM 625 O O . VAL A 1 87 ? 29.281 -46.125 -38.625 1 19.14 87 VAL A O 1
ATOM 628 N N . SER A 1 88 ? 31.281 -45.594 -37.781 1 16.36 88 SER A N 1
ATOM 629 C CA . SER A 1 88 ? 31.547 -47 -38.031 1 16.36 88 SER A CA 1
ATOM 630 C C . SER A 1 88 ? 30.438 -47.875 -37.469 1 16.36 88 SER A C 1
ATOM 632 O O . SER A 1 88 ? 29.766 -47.5 -36.5 1 16.36 88 SER A O 1
ATOM 634 N N . HIS A 1 89 ? 30.281 -49.094 -38.094 1 18.36 89 HIS A N 1
ATOM 635 C CA . HIS A 1 89 ? 29.312 -50.156 -38.375 1 18.36 89 HIS A CA 1
ATOM 636 C C . HIS A 1 89 ? 29.156 -51.094 -37.219 1 18.36 89 HIS A C 1
ATOM 638 O O . HIS A 1 89 ? 28.109 -51.75 -37.062 1 18.36 89 HIS A O 1
ATOM 644 N N . GLU A 1 90 ? 30.266 -51.406 -36.406 1 16.23 90 GLU A N 1
ATOM 645 C CA . GLU A 1 90 ? 30.422 -52.844 -36.469 1 16.23 90 GLU A CA 1
ATOM 646 C C . GLU A 1 90 ? 29.297 -53.562 -35.75 1 16.23 90 GLU A C 1
ATOM 648 O O . GLU A 1 90 ? 28.594 -52.969 -34.938 1 16.23 90 GLU A O 1
ATOM 653 N N . ASP A 1 91 ? 29.734 -54.781 -35.156 1 16.38 91 ASP A N 1
ATOM 654 C CA . ASP A 1 91 ? 29.422 -56.219 -35.344 1 16.38 91 ASP A CA 1
ATOM 655 C C . ASP A 1 91 ? 28.375 -56.688 -34.344 1 16.38 91 ASP A C 1
ATOM 657 O O . ASP A 1 91 ? 27.266 -57.062 -34.719 1 16.38 91 ASP A O 1
ATOM 661 N N . ALA A 1 92 ? 28.891 -57.562 -33.344 1 17.36 92 ALA A N 1
ATOM 662 C CA . ALA A 1 92 ? 28.656 -59 -33.312 1 17.36 92 ALA A CA 1
ATOM 663 C C . ALA A 1 92 ? 27.531 -59.344 -32.344 1 17.36 92 ALA A C 1
ATOM 665 O O . ALA A 1 92 ? 27.125 -58.5 -31.516 1 17.36 92 ALA A O 1
ATOM 666 N N . ASP A 1 93 ? 27.688 -60.594 -31.891 1 16.44 93 ASP A N 1
ATOM 667 C CA . ASP A 1 93 ? 26.906 -61.844 -31.875 1 16.44 93 ASP A CA 1
ATOM 668 C C . ASP A 1 93 ? 26.078 -61.938 -30.609 1 16.44 93 ASP A C 1
ATOM 670 O O . ASP A 1 93 ? 24.859 -62.125 -30.672 1 16.44 93 ASP A O 1
ATOM 674 N N . VAL A 1 94 ? 26.594 -62.75 -29.641 1 15.85 94 VAL A N 1
ATOM 675 C CA . VAL A 1 94 ? 26.078 -64.125 -29.406 1 15.85 94 VAL A CA 1
ATOM 676 C C . VAL A 1 94 ? 25.172 -64.062 -28.188 1 15.85 94 VAL A C 1
ATOM 678 O O . VAL A 1 94 ? 24.047 -64.625 -28.234 1 15.85 94 VAL A O 1
ATOM 681 N N . ARG A 1 95 ? 25.875 -64.125 -26.906 1 15.93 95 ARG A N 1
ATOM 682 C CA . ARG A 1 95 ? 25.734 -65.375 -26.141 1 15.93 95 ARG A CA 1
ATOM 683 C C . ARG A 1 95 ? 24.375 -65.438 -25.453 1 15.93 95 ARG A C 1
ATOM 685 O O . ARG A 1 95 ? 23.766 -64.375 -25.172 1 15.93 95 ARG A O 1
ATOM 692 N N . THR A 1 96 ? 24.141 -66.562 -24.781 1 16.64 96 THR A N 1
ATOM 693 C CA . THR A 1 96 ? 23.109 -67.562 -24.547 1 16.64 96 THR A CA 1
ATOM 694 C C . THR A 1 96 ? 22.281 -67.188 -23.312 1 16.64 96 THR A C 1
ATOM 696 O O . THR A 1 96 ? 21.047 -67.25 -23.359 1 16.64 96 THR A O 1
ATOM 699 N N . PRO A 1 97 ? 22.953 -67.312 -22.062 1 17.09 97 PRO A N 1
ATOM 700 C CA . PRO A 1 97 ? 22.453 -68.438 -21.297 1 17.09 97 PRO A CA 1
ATOM 701 C C . PRO A 1 97 ? 21.188 -68.125 -20.5 1 17.09 97 PRO A C 1
ATOM 703 O O . PRO A 1 97 ? 20.797 -66.938 -20.406 1 17.09 97 PRO A O 1
ATOM 706 N N . GLU A 1 98 ? 21.297 -68.562 -19.078 1 17.27 98 GLU A N 1
ATOM 707 C CA . GLU A 1 98 ? 20.609 -69.562 -18.344 1 17.27 98 GLU A CA 1
ATOM 708 C C . GLU A 1 98 ? 19.438 -69 -17.547 1 17.27 98 GLU A C 1
ATOM 710 O O . GLU A 1 98 ? 18.266 -69.312 -17.828 1 17.27 98 GLU A O 1
ATOM 715 N N . SER A 1 99 ? 19.547 -69.125 -16.109 1 17.75 99 SER A N 1
ATOM 716 C CA . SER A 1 99 ? 18.812 -70 -15.211 1 17.75 99 SER A CA 1
ATOM 717 C C . SER A 1 99 ? 17.641 -69.312 -14.562 1 17.75 99 SER A C 1
ATOM 719 O O . SER A 1 99 ? 17.547 -68.062 -14.602 1 17.75 99 SER A O 1
ATOM 721 N N . GLU A 1 100 ? 17.297 -69.75 -13.242 1 18.31 100 GLU A N 1
ATOM 722 C CA . GLU A 1 100 ? 16.203 -70.438 -12.555 1 18.31 100 GLU A CA 1
ATOM 723 C C . GLU A 1 100 ? 15.422 -69.438 -11.68 1 18.31 100 GLU A C 1
ATOM 725 O O . GLU A 1 100 ? 14.258 -69.688 -11.359 1 18.31 100 GLU A O 1
ATOM 730 N N . ILE A 1 101 ? 15.961 -68.312 -11.195 1 19.28 101 ILE A N 1
ATOM 731 C CA . ILE A 1 101 ? 15.648 -68.375 -9.766 1 19.28 101 ILE A CA 1
ATOM 732 C C . ILE A 1 101 ? 14.188 -68 -9.547 1 19.28 101 ILE A C 1
ATOM 734 O O . ILE A 1 101 ? 13.641 -67.188 -10.25 1 19.28 101 ILE A O 1
ATOM 738 N N . ALA A 1 102 ? 13.633 -68.438 -8.281 1 19.88 102 ALA A N 1
ATOM 739 C CA . ALA A 1 102 ? 12.438 -68.938 -7.629 1 19.88 102 ALA A CA 1
ATOM 740 C C . ALA A 1 102 ? 11.5 -67.812 -7.207 1 19.88 102 ALA A C 1
ATOM 742 O O . ALA A 1 102 ? 10.312 -67.812 -7.551 1 19.88 102 ALA A O 1
ATOM 743 N N . GLU A 1 103 ? 11.656 -67.25 -5.922 1 20.25 103 GLU A N 1
ATOM 744 C CA . GLU A 1 103 ? 10.727 -67.625 -4.855 1 20.25 103 GLU A CA 1
ATOM 745 C C . GLU A 1 103 ? 9.578 -66.625 -4.77 1 20.25 103 GLU A C 1
ATOM 747 O O . GLU A 1 103 ? 9.664 -65.5 -5.32 1 20.25 103 GLU A O 1
ATOM 752 N N . SER A 1 104 ? 9.195 -66 -3.459 1 21.89 104 SER A N 1
ATOM 753 C CA . SER A 1 104 ? 8.055 -66.188 -2.562 1 21.89 104 SER A CA 1
ATOM 754 C C . SER A 1 104 ? 7.09 -65 -2.705 1 21.89 104 SER A C 1
ATOM 756 O O . SER A 1 104 ? 7.465 -63.906 -3.197 1 21.89 104 SER A O 1
ATOM 758 N N . VAL A 1 105 ? 5.867 -65.062 -2.016 1 23.17 105 VAL A N 1
ATOM 759 C CA . VAL A 1 105 ? 4.422 -64.875 -1.924 1 23.17 105 VAL A CA 1
ATOM 760 C C . VAL A 1 105 ? 4.109 -63.5 -1.309 1 23.17 105 VAL A C 1
ATOM 762 O O . VAL A 1 105 ? 2.949 -63.188 -1.021 1 23.17 105 VAL A O 1
ATOM 765 N N . GLU A 1 106 ? 4.969 -62.531 -1.028 1 23.8 106 GLU A N 1
ATOM 766 C CA . GLU A 1 106 ? 4.527 -61.781 0.13 1 23.8 106 GLU A CA 1
ATOM 767 C C . GLU A 1 106 ? 3.283 -60.938 -0.196 1 23.8 106 GLU A C 1
ATOM 769 O O . GLU A 1 106 ? 3.232 -60.281 -1.223 1 23.8 106 GLU A O 1
ATOM 774 N N . ALA A 1 107 ? 2.115 -61.094 0.645 1 26.11 107 ALA A N 1
ATOM 775 C CA . ALA A 1 107 ? 0.727 -60.625 0.748 1 26.11 107 ALA A CA 1
ATOM 776 C C . ALA A 1 107 ? 0.648 -59.156 1.052 1 26.11 107 ALA A C 1
ATOM 778 O O . ALA A 1 107 ? 1.091 -58.688 2.111 1 26.11 107 ALA A O 1
ATOM 779 N N . GLU A 1 108 ? 0.667 -58.344 0.152 1 23.77 108 GLU A N 1
ATOM 780 C CA . GLU A 1 108 ? 0.646 -56.906 0.384 1 23.77 108 GLU A CA 1
ATOM 781 C C . GLU A 1 108 ? -0.686 -56.469 0.981 1 23.77 108 GLU A C 1
ATOM 783 O O . GLU A 1 108 ? -1.75 -56.875 0.509 1 23.77 108 GLU A O 1
ATOM 788 N N . GLU A 1 109 ? -0.693 -55.969 2.275 1 25.62 109 GLU A N 1
ATOM 789 C CA . GLU A 1 109 ? -1.646 -55.281 3.143 1 25.62 109 GLU A CA 1
ATOM 790 C C . GLU A 1 109 ? -2.172 -54 2.486 1 25.62 109 GLU A C 1
ATOM 792 O O . GLU A 1 109 ? -1.405 -53.094 2.215 1 25.62 109 GLU A O 1
ATOM 797 N N . LYS A 1 110 ? -3.211 -54 1.784 1 30 110 LYS A N 1
ATOM 798 C CA . LYS A 1 110 ? -3.834 -52.812 1.16 1 30 110 LYS A CA 1
ATOM 799 C C . LYS A 1 110 ? -4.395 -51.875 2.211 1 30 110 LYS A C 1
ATOM 801 O O . LYS A 1 110 ? -5.461 -52.125 2.775 1 30 110 LYS A O 1
ATOM 806 N N . ALA A 1 111 ? -3.604 -51.344 3.184 1 29.75 111 ALA A N 1
ATOM 807 C CA . ALA A 1 111 ? -4.246 -50.406 4.098 1 29.75 111 ALA A CA 1
ATOM 808 C C . ALA A 1 111 ? -4.938 -49.281 3.332 1 29.75 111 ALA A C 1
ATOM 810 O O . ALA A 1 111 ? -4.324 -48.625 2.484 1 29.75 111 ALA A O 1
ATOM 811 N N . ASP A 1 112 ? -6.191 -49.344 3.119 1 31.89 112 ASP A N 1
ATOM 812 C CA . ASP A 1 112 ? -7.105 -48.312 2.613 1 31.89 112 ASP A CA 1
ATOM 813 C C . ASP A 1 112 ? -6.945 -47 3.377 1 31.89 112 ASP A C 1
ATOM 815 O O . ASP A 1 112 ? -7.277 -46.906 4.559 1 31.89 112 ASP A O 1
ATOM 819 N N . ALA A 1 113 ? -5.902 -46.281 3.395 1 34.75 113 ALA A N 1
ATOM 820 C CA . ALA A 1 113 ? -5.738 -45 4.07 1 34.75 113 ALA A CA 1
ATOM 821 C C . ALA A 1 113 ? -6.945 -44.094 3.822 1 34.75 113 ALA A C 1
ATOM 823 O O . ALA A 1 113 ? -7.363 -43.906 2.678 1 34.75 113 ALA A O 1
ATOM 824 N N . ASP A 1 114 ? -7.918 -43.969 4.68 1 37.12 114 ASP A N 1
ATOM 825 C CA . ASP A 1 114 ? -8.953 -42.969 4.82 1 37.12 114 ASP A CA 1
ATOM 826 C C . ASP A 1 114 ? -8.43 -41.594 4.391 1 37.12 114 ASP A C 1
ATOM 828 O O . ASP A 1 114 ? -7.449 -41.094 4.945 1 37.12 114 ASP A O 1
ATOM 832 N N . GLU A 1 115 ? -8.43 -41.219 3.135 1 39.28 115 GLU A N 1
ATOM 833 C CA . GLU A 1 115 ? -8.133 -39.875 2.664 1 39.28 115 GLU A CA 1
ATOM 834 C C . GLU A 1 115 ? -8.648 -38.812 3.643 1 39.28 115 GLU A C 1
ATOM 836 O O . GLU A 1 115 ? -9.852 -38.75 3.91 1 39.28 115 GLU A O 1
ATOM 841 N N . ALA A 1 116 ? -8.086 -38.5 4.641 1 43.09 116 ALA A N 1
ATOM 842 C CA . ALA A 1 116 ? -8.422 -37.375 5.48 1 43.09 116 ALA A CA 1
ATOM 843 C C . ALA A 1 116 ? -9.016 -36.219 4.652 1 43.09 116 ALA A C 1
ATOM 845 O O . ALA A 1 116 ? -8.5 -35.906 3.58 1 43.09 116 ALA A O 1
ATOM 846 N N . PRO A 1 117 ? -10.352 -35.875 4.574 1 46.72 117 PRO A N 1
ATOM 847 C CA . PRO A 1 117 ? -10.984 -34.781 3.836 1 46.72 117 PRO A CA 1
ATOM 848 C C . PRO A 1 117 ? -10.141 -33.5 3.818 1 46.72 117 PRO A C 1
ATOM 850 O O . PRO A 1 117 ? -9.805 -32.969 4.879 1 46.72 117 PRO A O 1
ATOM 853 N N . SER A 1 118 ? -9.211 -33.281 3.145 1 55.22 118 SER A N 1
ATOM 854 C CA . SER A 1 118 ? -8.57 -31.969 3.123 1 55.22 118 SER A CA 1
ATOM 855 C C . SER A 1 118 ? -9.609 -30.844 3.092 1 55.22 118 SER A C 1
ATOM 857 O O . SER A 1 118 ? -10.531 -30.875 2.268 1 55.22 118 SER A O 1
ATOM 859 N N . GLY A 1 119 ? -10.211 -30.297 4.188 1 67.88 119 GLY A N 1
ATOM 860 C CA . GLY A 1 119 ? -11.125 -29.203 4.477 1 67.88 119 GLY A CA 1
ATOM 861 C C . GLY A 1 119 ? -11.008 -28.047 3.508 1 67.88 119 GLY A C 1
ATOM 862 O O . GLY A 1 119 ? -11.461 -26.938 3.795 1 67.88 119 GLY A O 1
ATOM 863 N N . LEU A 1 120 ? -10.352 -28.203 2.504 1 77.62 120 LEU A N 1
ATOM 864 C CA . LEU A 1 120 ? -10.234 -27.094 1.559 1 77.62 120 LEU A CA 1
ATOM 865 C C . LEU A 1 120 ? -11.531 -26.906 0.776 1 77.62 120 LEU A C 1
ATOM 867 O O . LEU A 1 120 ? -12.188 -27.891 0.416 1 77.62 120 LEU A O 1
ATOM 871 N N . THR A 1 121 ? -11.922 -25.625 0.596 1 80.94 121 THR A N 1
ATOM 872 C CA . THR A 1 121 ? -13.047 -25.312 -0.277 1 80.94 121 THR A CA 1
ATOM 873 C C . THR A 1 121 ? -12.711 -25.641 -1.73 1 80.94 121 THR A C 1
ATOM 875 O O . THR A 1 121 ? -11.547 -25.828 -2.078 1 80.94 121 THR A O 1
ATOM 878 N N . LEU A 1 122 ? -13.719 -25.922 -2.498 1 85.69 122 LEU A N 1
ATOM 879 C CA . LEU A 1 122 ? -13.539 -26.188 -3.922 1 85.69 122 LEU A CA 1
ATOM 880 C C . LEU A 1 122 ? -12.664 -25.125 -4.574 1 85.69 122 LEU A C 1
ATOM 882 O O . LEU A 1 122 ? -11.781 -25.438 -5.367 1 85.69 122 LEU A O 1
ATOM 886 N N . ASP A 1 123 ? -12.852 -23.875 -4.199 1 83.75 123 ASP A N 1
ATOM 887 C CA . ASP A 1 123 ? -12.094 -22.766 -4.758 1 83.75 123 ASP A CA 1
ATOM 888 C C . ASP A 1 123 ? -10.617 -22.859 -4.379 1 83.75 123 ASP A C 1
ATOM 890 O O . ASP A 1 123 ? -9.742 -22.562 -5.191 1 83.75 123 ASP A O 1
ATOM 894 N N . GLU A 1 124 ? -10.422 -23.312 -3.248 1 88.56 124 GLU A N 1
ATOM 895 C CA . GLU A 1 124 ? -9.047 -23.453 -2.771 1 88.56 124 GLU A CA 1
ATOM 896 C C . GLU A 1 124 ? -8.32 -24.578 -3.516 1 88.56 124 GLU A C 1
ATOM 898 O O . GLU A 1 124 ? -7.152 -24.438 -3.873 1 88.56 124 GLU A O 1
ATOM 903 N N . LYS A 1 125 ? -8.977 -25.625 -3.703 1 91.5 125 LYS A N 1
ATOM 904 C CA . LYS A 1 125 ? -8.398 -26.75 -4.438 1 91.5 125 LYS A CA 1
ATOM 905 C C . LYS A 1 125 ? -8.07 -26.359 -5.875 1 91.5 125 LYS A C 1
ATOM 907 O O . LYS A 1 125 ? -6.992 -26.688 -6.379 1 91.5 125 LYS A O 1
ATOM 912 N N . LEU A 1 126 ? -8.977 -25.688 -6.426 1 91.56 126 LEU A N 1
ATOM 913 C CA . LEU A 1 126 ? -8.781 -25.25 -7.801 1 91.56 126 LEU A CA 1
ATOM 914 C C . LEU A 1 126 ? -7.598 -24.281 -7.906 1 91.56 126 LEU A C 1
ATOM 916 O O . LEU A 1 1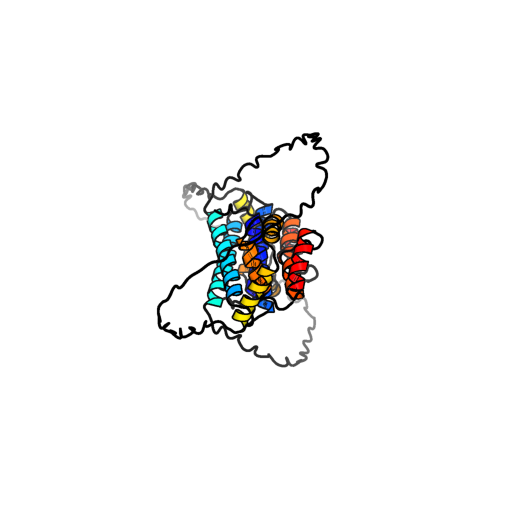26 ? -6.77 -24.422 -8.812 1 91.56 126 LEU A O 1
ATOM 920 N N . ALA A 1 127 ? -7.492 -23.438 -7.02 1 91.19 127 ALA A N 1
ATOM 921 C CA . ALA A 1 127 ? -6.402 -22.453 -7.012 1 91.19 127 ALA A CA 1
ATOM 922 C C . ALA A 1 127 ? -5.051 -23.141 -6.867 1 91.19 127 ALA A C 1
ATOM 924 O O . ALA A 1 127 ? -4.078 -22.766 -7.523 1 91.19 127 ALA A O 1
ATOM 925 N N . ARG A 1 128 ? -5.008 -24.078 -6.07 1 91.56 128 ARG A N 1
ATOM 926 C CA . ARG A 1 128 ? -3.768 -24.812 -5.855 1 91.56 128 ARG A CA 1
ATOM 927 C C . ARG A 1 128 ? -3.355 -25.578 -7.117 1 91.56 128 ARG A C 1
ATOM 929 O O . ARG A 1 128 ? -2.174 -25.609 -7.469 1 91.56 128 ARG A O 1
ATOM 936 N N . GLU A 1 129 ? -4.332 -26.172 -7.676 1 94.62 129 GLU A N 1
ATOM 937 C CA . GLU A 1 129 ? -4.074 -26.891 -8.914 1 94.62 129 GLU A CA 1
ATOM 938 C C . GLU A 1 129 ? -3.584 -25.953 -10.016 1 94.62 129 GLU A C 1
ATOM 940 O O . GLU A 1 129 ? -2.633 -26.281 -10.727 1 94.62 129 GLU A O 1
ATOM 945 N N . ARG A 1 130 ? -4.18 -24.891 -10.109 1 94.56 130 ARG A N 1
ATOM 946 C CA . ARG A 1 130 ? -3.797 -23.891 -11.109 1 94.56 130 ARG A CA 1
ATOM 947 C C . ARG A 1 130 ? -2.398 -23.359 -10.844 1 94.56 130 ARG A C 1
ATOM 949 O O . ARG A 1 130 ? -1.62 -23.141 -11.781 1 94.56 130 ARG A O 1
ATOM 956 N N . ALA A 1 131 ? -2.139 -23.109 -9.625 1 94.5 131 ALA A N 1
ATOM 957 C CA . ALA A 1 131 ? -0.802 -22.656 -9.258 1 94.5 131 ALA A CA 1
ATOM 958 C C . ALA A 1 131 ? 0.253 -23.703 -9.617 1 94.5 131 ALA A C 1
ATOM 960 O O . ALA A 1 131 ? 1.333 -23.359 -10.102 1 94.5 131 ALA A O 1
ATOM 961 N N . ALA A 1 132 ? -0.058 -24.891 -9.391 1 95.12 132 ALA A N 1
ATOM 962 C CA . ALA A 1 132 ? 0.853 -25.969 -9.75 1 95.12 132 ALA A CA 1
ATOM 963 C C . ALA A 1 132 ? 1.045 -26.047 -11.266 1 95.12 132 ALA A C 1
ATOM 965 O O . ALA A 1 132 ? 2.162 -26.25 -11.742 1 95.12 132 ALA A O 1
ATOM 966 N N . ASP A 1 133 ? -0.054 -25.891 -11.922 1 96.25 133 ASP A N 1
ATOM 967 C CA . ASP A 1 133 ? -0.019 -25.969 -13.383 1 96.25 133 ASP A CA 1
ATOM 968 C C . ASP A 1 133 ? 0.841 -24.859 -13.969 1 96.25 133 ASP A C 1
ATOM 970 O O . ASP A 1 133 ? 1.677 -25.094 -14.844 1 96.25 133 ASP A O 1
ATOM 974 N N . ILE A 1 134 ? 0.657 -23.672 -13.477 1 96.88 134 ILE A N 1
ATOM 975 C CA . ILE A 1 134 ? 1.432 -22.562 -14.031 1 96.88 134 ILE A CA 1
ATOM 976 C C . ILE A 1 134 ? 2.898 -22.703 -13.633 1 96.88 134 ILE A C 1
ATOM 978 O O . ILE A 1 134 ? 3.795 -22.344 -14.398 1 96.88 134 ILE A O 1
ATOM 982 N N . SER A 1 135 ? 3.158 -23.203 -12.516 1 96.81 135 SER A N 1
ATOM 983 C CA . SER A 1 135 ? 4.535 -23.422 -12.086 1 96.81 135 SER A CA 1
ATOM 984 C C . SER A 1 135 ? 5.273 -24.344 -13.062 1 96.81 135 SER A C 1
ATOM 986 O O . SER A 1 135 ? 6.438 -24.109 -13.383 1 96.81 135 SER A O 1
ATOM 988 N N . LYS A 1 136 ? 4.605 -25.281 -13.594 1 97 136 LYS A N 1
ATOM 989 C CA . LYS A 1 136 ? 5.188 -26.25 -14.516 1 97 136 LYS A CA 1
ATOM 990 C C . LYS A 1 136 ? 5.496 -25.609 -15.867 1 97 136 LYS A C 1
ATOM 992 O O . LYS A 1 136 ? 6.277 -26.156 -16.656 1 97 136 LYS A O 1
ATOM 997 N N . ALA A 1 137 ? 4.82 -24.578 -16.125 1 96.88 137 ALA A N 1
ATOM 998 C CA . ALA A 1 137 ? 4.98 -23.922 -17.406 1 96.88 137 ALA A CA 1
ATOM 999 C C . ALA A 1 137 ? 6.305 -23.156 -17.469 1 96.88 137 ALA A C 1
ATOM 1001 O O . ALA A 1 137 ? 6.742 -22.75 -18.547 1 96.88 137 ALA A O 1
ATOM 1002 N N . PHE A 1 138 ? 6.91 -22.953 -16.312 1 97.94 138 PHE A N 1
ATOM 1003 C CA . PHE A 1 138 ? 8.211 -22.281 -16.25 1 97.94 138 PHE A CA 1
ATOM 1004 C C . PHE A 1 138 ? 9.336 -23.312 -16.172 1 97.94 138 PHE A C 1
ATOM 1006 O O . PHE A 1 138 ? 9.336 -24.172 -15.289 1 97.94 138 PHE A O 1
ATOM 1013 N N . THR A 1 139 ? 10.32 -23.234 -17.062 1 97.31 139 THR A N 1
ATOM 1014 C CA . THR A 1 139 ? 11.516 -24.062 -16.953 1 97.31 139 THR A CA 1
ATOM 1015 C C . THR A 1 139 ? 12.383 -23.609 -15.781 1 97.31 139 THR A C 1
ATOM 1017 O O . THR A 1 139 ? 12.195 -22.5 -15.25 1 97.31 139 THR A O 1
ATOM 1020 N N . LEU A 1 140 ? 13.352 -24.375 -15.43 1 96.62 140 LEU A N 1
ATOM 1021 C CA . LEU A 1 140 ? 14.297 -24.016 -14.375 1 96.62 140 LEU A CA 1
ATOM 1022 C C . LEU A 1 140 ? 15.047 -22.734 -14.734 1 96.62 140 LEU A C 1
ATOM 1024 O O . LEU A 1 140 ? 15.188 -21.844 -13.906 1 96.62 140 LEU A O 1
ATOM 1028 N N . ASN A 1 141 ? 15.445 -22.703 -15.961 1 96.62 141 ASN A N 1
ATOM 1029 C CA . ASN A 1 141 ? 16.141 -21.516 -16.438 1 96.62 141 ASN A CA 1
ATOM 1030 C C . ASN A 1 141 ? 15.258 -20.281 -16.375 1 96.62 141 ASN A C 1
ATOM 1032 O O . ASN A 1 141 ? 15.711 -19.188 -16.031 1 96.62 141 ASN A O 1
ATOM 1036 N N . ASP A 1 142 ? 14.047 -20.406 -16.75 1 97.81 142 ASP A N 1
ATOM 1037 C CA . ASP A 1 142 ? 13.078 -19.328 -16.625 1 97.81 142 ASP A CA 1
ATOM 1038 C C . ASP A 1 142 ? 13.008 -18.812 -15.195 1 97.81 142 ASP A C 1
ATOM 1040 O O . ASP A 1 142 ? 13.07 -17.609 -14.961 1 97.81 142 ASP A O 1
ATOM 1044 N N . ARG A 1 143 ? 12.883 -19.734 -14.312 1 97.19 143 ARG A N 1
ATOM 1045 C CA . ARG A 1 143 ? 12.758 -19.406 -12.898 1 97.19 143 ARG A CA 1
ATOM 1046 C C . ARG A 1 143 ? 13.945 -18.578 -12.43 1 97.19 143 ARG A C 1
ATOM 1048 O O . ARG A 1 143 ? 13.773 -17.516 -11.805 1 97.19 143 ARG A O 1
ATOM 1055 N N . PHE A 1 144 ? 15.125 -19.016 -12.789 1 97.62 144 PHE A N 1
ATOM 1056 C CA . PHE A 1 144 ? 16.328 -18.297 -12.383 1 97.62 144 PHE A CA 1
ATOM 1057 C C . PHE A 1 144 ? 16.359 -16.906 -12.992 1 97.62 144 PHE A C 1
ATOM 1059 O O . PHE A 1 144 ? 16.641 -15.922 -12.305 1 97.62 144 PHE A O 1
ATOM 1066 N N . ARG A 1 145 ? 16.078 -16.859 -14.195 1 97.62 145 ARG A N 1
ATOM 1067 C CA . ARG A 1 145 ? 16.141 -15.602 -14.922 1 97.62 145 ARG A CA 1
ATOM 1068 C C . ARG A 1 145 ? 15.086 -14.625 -14.398 1 97.62 145 ARG A C 1
ATOM 1070 O O . ARG A 1 145 ? 15.398 -13.461 -14.125 1 97.62 145 ARG A O 1
ATOM 1077 N N . PHE A 1 146 ? 13.836 -15.031 -14.25 1 98.19 146 PHE A N 1
ATOM 1078 C CA . PHE A 1 146 ? 12.773 -14.141 -13.805 1 98.19 146 PHE A CA 1
ATOM 1079 C C . PHE A 1 146 ? 12.984 -13.719 -12.359 1 98.19 146 PHE A C 1
ATOM 1081 O O . PHE A 1 146 ? 12.672 -12.586 -11.977 1 98.19 146 PHE A O 1
ATOM 1088 N N . CYS A 1 147 ? 13.508 -14.641 -11.539 1 97.19 147 CYS A N 1
ATOM 1089 C CA . CYS A 1 147 ? 13.844 -14.242 -10.172 1 97.19 147 CYS A CA 1
ATOM 1090 C C . CYS A 1 147 ? 14.812 -13.07 -10.172 1 97.19 147 CYS A C 1
ATOM 1092 O O . CYS A 1 147 ? 14.609 -12.086 -9.445 1 97.19 147 CYS A O 1
ATOM 1094 N N . ARG A 1 148 ? 15.766 -13.195 -11.016 1 96.25 148 ARG A N 1
ATOM 1095 C CA . ARG A 1 148 ? 16.797 -12.156 -11.086 1 96.25 148 ARG A CA 1
ATOM 1096 C C . ARG A 1 148 ? 16.219 -10.875 -11.68 1 96.25 148 ARG A C 1
ATOM 1098 O O . ARG A 1 148 ? 16.484 -9.781 -11.18 1 96.25 148 ARG A O 1
ATOM 1105 N N . GLU A 1 149 ? 15.445 -10.938 -12.664 1 97 149 GLU A N 1
ATOM 1106 C CA . GLU A 1 149 ? 15.062 -9.781 -13.469 1 97 149 GLU A CA 1
ATOM 1107 C C . GLU A 1 149 ? 13.797 -9.125 -12.922 1 97 149 GLU A C 1
ATOM 1109 O O . GLU A 1 149 ? 13.609 -7.914 -13.07 1 97 149 GLU A O 1
ATOM 1114 N N . LEU A 1 150 ? 12.898 -9.961 -12.297 1 96.44 150 LEU A N 1
ATOM 1115 C CA . LEU A 1 150 ? 11.578 -9.438 -11.984 1 96.44 150 LEU A CA 1
ATOM 1116 C C . LEU A 1 150 ? 11.305 -9.508 -10.484 1 96.44 150 LEU A C 1
ATOM 1118 O O . LEU A 1 150 ? 10.43 -8.805 -9.977 1 96.44 150 LEU A O 1
ATOM 1122 N N . PHE A 1 151 ? 12.023 -10.336 -9.75 1 95.5 151 PHE A N 1
ATOM 1123 C CA . PHE A 1 151 ? 11.625 -10.594 -8.375 1 95.5 151 PHE A CA 1
ATOM 1124 C C . PHE A 1 151 ? 12.797 -10.367 -7.426 1 95.5 151 PHE A C 1
ATOM 1126 O O . PHE A 1 151 ? 12.93 -11.07 -6.418 1 95.5 151 PHE A O 1
ATOM 1133 N N . ARG A 1 152 ? 13.688 -9.492 -7.781 1 90.06 152 ARG A N 1
ATOM 1134 C CA . ARG A 1 152 ? 14.805 -9.055 -6.945 1 90.06 152 ARG A CA 1
ATOM 1135 C C . ARG A 1 152 ? 15.57 -10.25 -6.387 1 90.06 152 ARG A C 1
ATOM 1137 O O . ARG A 1 152 ? 15.859 -10.297 -5.191 1 90.06 152 ARG A O 1
ATOM 1144 N N . ASN A 1 153 ? 15.68 -11.258 -7.188 1 94.38 153 ASN A N 1
ATOM 1145 C CA . ASN A 1 153 ? 16.438 -12.477 -6.898 1 94.38 153 ASN A CA 1
ATOM 1146 C C . ASN A 1 153 ? 15.758 -13.328 -5.84 1 94.38 153 ASN A C 1
ATOM 1148 O O . ASN A 1 153 ? 16.422 -14.07 -5.109 1 94.38 153 ASN A O 1
ATOM 1152 N N . SER A 1 154 ? 14.539 -13.18 -5.684 1 94.12 154 SER A N 1
ATOM 1153 C CA . SER A 1 154 ? 13.797 -13.891 -4.645 1 94.12 154 SER A CA 1
ATOM 1154 C C . SER A 1 154 ? 13 -15.055 -5.234 1 94.12 154 SER A C 1
ATOM 1156 O O . SER A 1 154 ? 12.023 -14.836 -5.957 1 94.12 154 SER A O 1
ATOM 1158 N N . ASN A 1 155 ? 13.359 -16.219 -4.852 1 96.19 155 ASN A N 1
ATOM 1159 C CA . ASN A 1 155 ? 12.586 -17.406 -5.215 1 96.19 155 ASN A CA 1
ATOM 1160 C C . ASN A 1 155 ? 11.227 -17.422 -4.523 1 96.19 155 ASN A C 1
ATOM 1162 O O . ASN A 1 155 ? 10.242 -17.859 -5.102 1 96.19 155 ASN A O 1
ATOM 1166 N N . GLU A 1 156 ? 11.234 -16.938 -3.305 1 94.62 156 GLU A N 1
ATOM 1167 C CA . GLU A 1 156 ? 10 -16.891 -2.537 1 94.62 156 GLU A CA 1
ATOM 1168 C C . GLU A 1 156 ? 8.969 -15.977 -3.205 1 94.62 156 GLU A C 1
ATOM 1170 O O . GLU A 1 156 ? 7.805 -16.344 -3.352 1 94.62 156 GLU A O 1
ATOM 1175 N N . GLU A 1 157 ? 9.422 -14.82 -3.627 1 94.62 157 GLU A N 1
ATOM 1176 C CA . GLU A 1 157 ? 8.531 -13.898 -4.32 1 94.62 157 GLU A CA 1
ATOM 1177 C C . GLU A 1 157 ? 8.008 -14.508 -5.621 1 94.62 157 GLU A C 1
ATOM 1179 O O . GLU A 1 157 ? 6.84 -14.312 -5.977 1 94.62 157 GLU A O 1
ATOM 1184 N N . PHE A 1 158 ? 8.836 -15.227 -6.316 1 97.44 158 PHE A N 1
ATOM 1185 C CA . PHE A 1 158 ? 8.422 -15.914 -7.531 1 97.44 158 PHE A CA 1
ATOM 1186 C C . PHE A 1 158 ? 7.32 -16.922 -7.234 1 97.44 158 PHE A C 1
ATOM 1188 O O . PHE A 1 158 ? 6.258 -16.891 -7.855 1 97.44 158 PHE A O 1
ATOM 1195 N N . LYS A 1 159 ? 7.5 -17.703 -6.324 1 96.12 159 LYS A N 1
ATOM 1196 C CA . LYS A 1 159 ? 6.539 -18.734 -5.953 1 96.12 159 LYS A CA 1
ATOM 1197 C C . LYS A 1 159 ? 5.215 -18.125 -5.512 1 96.12 159 LYS A C 1
ATOM 1199 O O . LYS A 1 159 ? 4.145 -18.578 -5.918 1 96.12 159 LYS A O 1
ATOM 1204 N N . GLU A 1 160 ? 5.301 -17.141 -4.656 1 95.69 160 GLU A N 1
ATOM 1205 C CA . GLU A 1 160 ? 4.102 -16.453 -4.195 1 95.69 160 GLU A CA 1
ATOM 1206 C C . GLU A 1 160 ? 3.318 -15.867 -5.367 1 95.69 160 GLU A C 1
ATOM 1208 O O . GLU A 1 160 ? 2.086 -15.906 -5.379 1 95.69 160 GLU A O 1
ATOM 1213 N N . THR A 1 161 ? 4.074 -15.328 -6.273 1 97.06 161 THR A N 1
ATOM 1214 C CA . THR A 1 161 ? 3.449 -14.742 -7.449 1 97.06 161 THR A CA 1
ATOM 1215 C C . THR A 1 161 ? 2.672 -15.789 -8.234 1 97.06 161 THR A C 1
ATOM 1217 O O . THR A 1 161 ? 1.559 -15.531 -8.695 1 97.06 161 THR A O 1
ATOM 1220 N N . LEU A 1 162 ? 3.207 -16.953 -8.391 1 97.12 162 LEU A N 1
ATOM 1221 C CA . LEU A 1 162 ? 2.516 -18.016 -9.109 1 97.12 162 LEU A CA 1
ATOM 1222 C C . LEU A 1 162 ? 1.261 -18.453 -8.359 1 97.12 162 LEU A C 1
ATOM 1224 O O . LEU A 1 162 ? 0.249 -18.797 -8.977 1 97.12 162 LEU A O 1
ATOM 1228 N N . GLU A 1 163 ? 1.348 -18.438 -7.047 1 95.19 163 GLU A N 1
ATOM 1229 C CA . GLU A 1 163 ? 0.169 -18.734 -6.238 1 95.19 163 GLU A CA 1
ATOM 1230 C C . GLU A 1 163 ? -0.936 -17.703 -6.477 1 95.19 163 GLU A C 1
ATOM 1232 O O . GLU A 1 163 ? -2.109 -18.078 -6.598 1 95.19 163 GLU A O 1
ATOM 1237 N N . VAL A 1 164 ? -0.554 -16.484 -6.574 1 96.19 164 VAL A N 1
ATOM 1238 C CA . VAL A 1 164 ? -1.507 -15.406 -6.832 1 96.19 164 VAL A CA 1
ATOM 1239 C C . VAL A 1 164 ? -2.139 -15.594 -8.211 1 96.19 164 VAL A C 1
ATOM 1241 O O . VAL A 1 164 ? -3.357 -15.492 -8.359 1 96.19 164 VAL A O 1
ATOM 1244 N N . ILE A 1 165 ? -1.314 -15.891 -9.172 1 96.94 165 ILE A N 1
ATOM 1245 C CA . ILE A 1 165 ? -1.806 -16.109 -10.531 1 96.94 165 ILE A CA 1
ATOM 1246 C C . ILE A 1 165 ? -2.803 -17.266 -10.547 1 96.94 165 ILE A C 1
ATOM 1248 O O . ILE A 1 165 ? -3.855 -17.172 -11.18 1 96.94 165 ILE A O 1
ATOM 1252 N N . GLY A 1 166 ? -2.486 -18.312 -9.828 1 95.25 166 GLY A N 1
ATOM 1253 C CA . GLY A 1 166 ? -3.363 -19.469 -9.742 1 95.25 166 GLY A CA 1
ATOM 1254 C C . GLY A 1 166 ? -4.73 -19.141 -9.172 1 95.25 166 GLY A C 1
ATOM 1255 O O . GLY A 1 166 ? -5.695 -19.875 -9.406 1 95.25 166 GLY A O 1
ATOM 1256 N N . SER A 1 167 ? -4.805 -18.062 -8.445 1 93.5 167 SER A N 1
ATOM 1257 C CA . SER A 1 167 ? -6.059 -17.688 -7.812 1 93.5 167 SER A CA 1
ATOM 1258 C C . SER A 1 167 ? -6.867 -16.75 -8.703 1 93.5 167 SER A C 1
ATOM 1260 O O . SER A 1 167 ? -8.031 -16.453 -8.414 1 93.5 167 SER A O 1
ATOM 1262 N N . MET A 1 168 ? -6.277 -16.312 -9.781 1 94 168 MET A N 1
ATOM 1263 C CA . MET A 1 168 ? -6.938 -15.352 -10.656 1 94 168 MET A CA 1
ATOM 1264 C C . MET A 1 168 ? -7.895 -16.047 -11.617 1 94 168 MET A C 1
ATOM 1266 O O . MET A 1 168 ? -7.688 -17.219 -11.961 1 94 168 MET A O 1
ATOM 1270 N N . ALA A 1 169 ? -8.945 -15.328 -12.031 1 92.12 169 ALA A N 1
ATOM 1271 C CA . ALA A 1 169 ? -9.977 -15.922 -12.875 1 92.12 169 ALA A CA 1
ATOM 1272 C C . ALA A 1 169 ? -9.562 -15.906 -14.344 1 92.12 169 ALA A C 1
ATOM 1274 O O . ALA A 1 169 ? -9.922 -16.797 -15.109 1 92.12 169 ALA A O 1
ATOM 1275 N N . ASP A 1 170 ? -8.883 -14.828 -14.688 1 94.38 170 ASP A N 1
ATOM 1276 C CA . ASP A 1 170 ? -8.594 -14.672 -16.109 1 94.38 170 ASP A CA 1
ATOM 1277 C C . ASP A 1 170 ? -7.398 -13.742 -16.328 1 94.38 170 ASP A C 1
ATOM 1279 O O . ASP A 1 170 ? -6.828 -13.227 -15.359 1 94.38 170 ASP A O 1
ATOM 1283 N N . MET A 1 171 ? -7.039 -13.508 -17.578 1 96.69 171 MET A N 1
ATOM 1284 C CA . MET A 1 171 ? -5.875 -12.711 -17.969 1 96.69 171 MET A CA 1
ATOM 1285 C C . MET A 1 171 ? -6.09 -11.234 -17.641 1 96.69 171 MET A C 1
ATOM 1287 O O . MET A 1 171 ? -5.141 -10.516 -17.328 1 96.69 171 MET A O 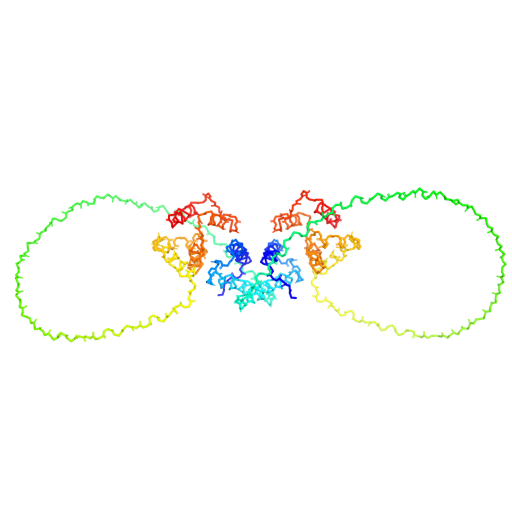1
ATOM 1291 N N . ASP A 1 172 ? -7.289 -10.75 -17.703 1 96.06 172 ASP A N 1
ATOM 1292 C CA . ASP A 1 172 ? -7.582 -9.359 -17.391 1 96.06 172 ASP A CA 1
ATOM 1293 C C . ASP A 1 172 ? -7.184 -9.031 -15.945 1 96.06 172 ASP A C 1
ATOM 1295 O O . ASP A 1 172 ? -6.609 -7.977 -15.68 1 96.06 172 ASP A O 1
ATOM 1299 N N . GLU A 1 173 ? -7.441 -9.953 -15.008 1 94.5 173 GLU A N 1
ATOM 1300 C CA . GLU A 1 173 ? -7.035 -9.781 -13.617 1 94.5 173 GLU A CA 1
ATOM 1301 C C . GLU A 1 173 ? -5.516 -9.734 -13.484 1 94.5 173 GLU A C 1
ATOM 1303 O O . GLU A 1 173 ? -4.977 -8.93 -12.727 1 94.5 173 GLU A O 1
ATOM 1308 N N . ALA A 1 174 ? -4.902 -10.578 -14.258 1 97.12 174 ALA A N 1
ATOM 1309 C CA . ALA A 1 174 ? -3.441 -10.609 -14.219 1 97.12 174 ALA A CA 1
ATOM 1310 C C . ALA A 1 174 ? -2.855 -9.297 -14.742 1 97.12 174 ALA A C 1
ATOM 1312 O O . ALA A 1 174 ? -1.963 -8.719 -14.125 1 97.12 174 ALA A O 1
ATOM 1313 N N . GLU A 1 175 ? -3.396 -8.844 -15.844 1 96.81 175 GLU A N 1
ATOM 1314 C CA . GLU A 1 175 ? -2.904 -7.594 -16.422 1 96.81 175 GLU A CA 1
ATOM 1315 C C . GLU A 1 175 ? -3.141 -6.418 -15.477 1 96.81 175 GLU A C 1
ATOM 1317 O O . GLU A 1 175 ? -2.266 -5.566 -15.312 1 96.81 175 GLU A O 1
ATOM 1322 N N . GLU A 1 176 ? -4.188 -6.371 -14.922 1 93.94 176 GLU A N 1
ATOM 1323 C CA . GLU A 1 176 ? -4.484 -5.32 -13.953 1 93.94 176 GLU A CA 1
ATOM 1324 C C . GLU A 1 176 ? -3.504 -5.352 -12.781 1 93.94 176 GLU A C 1
ATOM 1326 O O . GLU A 1 176 ? -2.963 -4.316 -12.391 1 93.94 176 GLU A O 1
ATOM 1331 N N . TYR A 1 177 ? -3.223 -6.52 -12.289 1 94.88 177 TYR A N 1
ATOM 1332 C CA . TYR A 1 177 ? -2.342 -6.699 -11.141 1 94.88 177 TYR A CA 1
ATOM 1333 C C . TYR A 1 177 ? -0.913 -6.293 -11.477 1 94.88 177 TYR A C 1
ATOM 1335 O O . TYR A 1 177 ? -0.303 -5.488 -10.773 1 94.88 177 TYR A O 1
ATOM 1343 N N . PHE A 1 178 ? -0.397 -6.781 -12.555 1 97.19 178 PHE A N 1
ATOM 1344 C CA . PHE A 1 178 ? 1.026 -6.621 -12.828 1 97.19 178 PHE A CA 1
ATOM 1345 C C . PHE A 1 178 ? 1.313 -5.25 -13.43 1 97.19 178 PHE A C 1
ATOM 1347 O O . PHE A 1 178 ? 2.311 -4.613 -13.078 1 97.19 178 PHE A O 1
ATOM 1354 N N . TYR A 1 179 ? 0.398 -4.754 -14.273 1 95.31 179 TYR A N 1
ATOM 1355 C CA . TYR A 1 179 ? 0.675 -3.496 -14.953 1 95.31 179 TYR A CA 1
ATOM 1356 C C . TYR A 1 179 ? 0.222 -2.309 -14.117 1 95.31 179 TYR A C 1
ATOM 1358 O O . TYR A 1 179 ? 0.935 -1.308 -14.008 1 95.31 179 TYR A O 1
ATOM 1366 N N . ASN A 1 180 ? -0.831 -2.369 -13.484 1 89.62 180 ASN A N 1
ATOM 1367 C CA . ASN A 1 180 ? -1.396 -1.208 -12.805 1 89.62 180 ASN A CA 1
ATOM 1368 C C . ASN A 1 180 ? -1.045 -1.2 -11.32 1 89.62 180 ASN A C 1
ATOM 1370 O O . ASN A 1 180 ? -0.621 -0.175 -10.789 1 89.62 180 ASN A O 1
ATOM 1374 N N . ASP A 1 181 ? -1.196 -2.365 -10.727 1 87.81 181 ASP A N 1
ATOM 1375 C CA . ASP A 1 181 ? -0.979 -2.381 -9.281 1 87.81 181 ASP A CA 1
ATOM 1376 C C . ASP A 1 181 ? 0.509 -2.465 -8.953 1 87.81 181 ASP A C 1
ATOM 1378 O O . ASP A 1 181 ? 0.989 -1.783 -8.047 1 87.81 181 ASP A O 1
ATOM 1382 N N . LEU A 1 182 ? 1.219 -3.285 -9.688 1 91.12 182 LEU A N 1
ATOM 1383 C CA . LEU A 1 182 ? 2.648 -3.428 -9.438 1 91.12 182 LEU A CA 1
ATOM 1384 C C . LEU A 1 182 ? 3.455 -2.504 -10.344 1 91.12 182 LEU A C 1
ATOM 1386 O O . LEU A 1 182 ? 4.676 -2.406 -10.211 1 91.12 182 LEU A O 1
ATOM 1390 N N . CYS A 1 183 ? 2.787 -1.925 -11.328 1 90.06 183 CYS A N 1
ATOM 1391 C CA . CYS A 1 183 ? 3.371 -0.924 -12.211 1 90.06 183 CYS A CA 1
ATOM 1392 C C . CYS A 1 183 ? 4.508 -1.521 -13.031 1 90.06 183 CYS A C 1
ATOM 1394 O O . CYS A 1 183 ? 5.531 -0.871 -13.25 1 90.06 183 CYS A O 1
ATOM 1396 N N . TRP A 1 184 ? 4.367 -2.785 -13.422 1 95.44 184 TRP A N 1
ATOM 1397 C CA . TRP A 1 184 ? 5.34 -3.361 -14.344 1 95.44 184 TRP A CA 1
ATOM 1398 C C . TRP A 1 184 ? 5.285 -2.66 -15.695 1 95.44 184 TRP A C 1
ATOM 1400 O O . TRP A 1 184 ? 4.203 -2.322 -16.188 1 95.44 184 TRP A O 1
ATOM 1410 N N . ASP A 1 185 ? 6.398 -2.496 -16.312 1 96.44 185 ASP A N 1
ATOM 1411 C CA . ASP A 1 185 ? 6.512 -1.917 -17.641 1 96.44 185 ASP A CA 1
ATOM 1412 C C . ASP A 1 185 ? 6.238 -2.965 -18.719 1 96.44 185 ASP A C 1
ATOM 1414 O O . ASP A 1 185 ? 7.086 -3.816 -19 1 96.44 185 ASP A O 1
ATOM 1418 N N . SER A 1 186 ? 5.137 -2.795 -19.359 1 96.31 186 SER A N 1
ATOM 1419 C CA . SER A 1 186 ? 4.691 -3.783 -20.344 1 96.31 186 SER A CA 1
ATOM 1420 C C . SER A 1 186 ? 5.598 -3.793 -21.562 1 96.31 186 SER A C 1
ATOM 1422 O O . SER A 1 186 ? 5.535 -4.711 -22.391 1 96.31 186 SER A O 1
ATOM 1424 N N . GLU A 1 187 ? 6.48 -2.854 -21.703 1 97.19 187 GLU A N 1
ATOM 1425 C CA . GLU A 1 187 ? 7.352 -2.758 -22.859 1 97.19 187 GLU A CA 1
ATOM 1426 C C . GLU A 1 187 ? 8.664 -3.5 -22.641 1 97.19 187 GLU A C 1
ATOM 1428 O O . GLU A 1 187 ? 9.422 -3.734 -23.578 1 97.19 187 GLU A O 1
ATOM 1433 N N . LYS A 1 188 ? 8.977 -3.84 -21.469 1 97.56 188 LYS A N 1
ATOM 1434 C CA . LYS A 1 188 ? 10.203 -4.562 -21.156 1 97.56 188 LYS A CA 1
ATOM 1435 C C . LYS A 1 188 ? 10.109 -6.02 -21.609 1 97.56 188 LYS A C 1
ATOM 1437 O O . LYS A 1 188 ? 9.078 -6.668 -21.422 1 97.56 188 LYS A O 1
ATOM 1442 N N . GLU A 1 189 ? 11.188 -6.488 -22.094 1 97.88 189 GLU A N 1
ATOM 1443 C CA . GLU A 1 189 ? 11.211 -7.82 -22.688 1 97.88 189 GLU A CA 1
ATOM 1444 C C . GLU A 1 189 ? 10.93 -8.898 -21.641 1 97.88 189 GLU A C 1
ATOM 1446 O O . GLU A 1 189 ? 10.18 -9.836 -21.891 1 97.88 189 GLU A O 1
ATOM 1451 N N . GLU A 1 190 ? 11.547 -8.766 -20.5 1 97.94 190 GLU A N 1
ATOM 1452 C CA . GLU A 1 190 ? 11.367 -9.758 -19.453 1 97.94 190 GLU A CA 1
ATOM 1453 C C . GLU A 1 190 ? 9.906 -9.82 -19.016 1 97.94 190 GLU A C 1
ATOM 1455 O O . GLU A 1 190 ? 9.406 -10.891 -18.656 1 97.94 190 GLU A O 1
ATOM 1460 N N . VAL A 1 191 ? 9.211 -8.672 -19 1 98.5 191 VAL A N 1
ATOM 1461 C CA . VAL A 1 191 ? 7.805 -8.617 -18.625 1 98.5 191 VAL A CA 1
ATOM 1462 C C . VAL A 1 191 ? 6.949 -9.281 -19.703 1 98.5 191 VAL A C 1
ATOM 1464 O O . VAL A 1 191 ? 6.074 -10.094 -19.391 1 98.5 191 VAL A O 1
ATOM 1467 N N . LYS A 1 192 ? 7.23 -8.977 -20.953 1 98.38 192 LYS A N 1
ATOM 1468 C CA . LYS A 1 192 ? 6.496 -9.57 -22.078 1 98.38 192 LYS A CA 1
ATOM 1469 C C . LYS A 1 192 ? 6.617 -11.094 -22.062 1 98.38 192 LYS A C 1
ATOM 1471 O O . LYS A 1 192 ? 5.629 -11.805 -22.266 1 98.38 192 LYS A O 1
ATOM 1476 N N . GLU A 1 193 ? 7.777 -11.562 -21.828 1 98.31 193 GLU A N 1
ATOM 1477 C CA . GLU A 1 193 ? 8.016 -13 -21.828 1 98.31 193 GLU A CA 1
ATOM 1478 C C . GLU A 1 193 ? 7.297 -13.68 -20.672 1 98.31 193 GLU A C 1
ATOM 1480 O O . GLU A 1 193 ? 6.691 -14.742 -20.844 1 98.31 193 GLU A O 1
ATOM 1485 N N . PHE A 1 194 ? 7.406 -13.055 -19.531 1 98.62 194 PHE A N 1
ATOM 1486 C CA . PHE A 1 194 ? 6.707 -13.586 -18.359 1 98.62 194 PHE A CA 1
ATOM 1487 C C . PHE A 1 194 ? 5.203 -13.641 -18.609 1 98.62 194 PHE A C 1
ATOM 1489 O O . PHE A 1 194 ? 4.566 -14.672 -18.391 1 98.62 194 PHE A O 1
ATOM 1496 N N . MET A 1 195 ? 4.684 -12.562 -19.141 1 98.5 195 MET A N 1
ATOM 1497 C CA . MET A 1 195 ? 3.24 -12.445 -19.328 1 98.5 195 MET A CA 1
ATOM 1498 C C . MET A 1 195 ? 2.76 -13.375 -20.438 1 98.5 195 MET A C 1
ATOM 1500 O O . MET A 1 195 ? 1.606 -13.812 -20.438 1 98.5 195 MET A O 1
ATOM 1504 N N . ALA A 1 196 ? 3.613 -13.695 -21.375 1 98.44 196 ALA A N 1
ATOM 1505 C CA . ALA A 1 196 ? 3.258 -14.664 -22.406 1 98.44 196 ALA A CA 1
ATOM 1506 C C . ALA A 1 196 ? 3 -16.047 -21.812 1 98.44 196 ALA A C 1
ATOM 1508 O O . ALA A 1 196 ? 2.082 -16.75 -22.234 1 98.44 196 ALA A O 1
ATOM 1509 N N . ILE A 1 197 ? 3.832 -16.422 -20.891 1 98.12 197 ILE A N 1
ATOM 1510 C CA . ILE A 1 197 ? 3.645 -17.703 -20.203 1 98.12 197 ILE A CA 1
ATOM 1511 C C . ILE A 1 197 ? 2.357 -17.672 -19.391 1 98.12 197 ILE A C 1
ATOM 1513 O O . ILE A 1 197 ? 1.582 -18.625 -19.391 1 98.12 197 ILE A O 1
ATOM 1517 N N . VAL A 1 198 ? 2.08 -16.547 -18.703 1 98.25 198 VAL A N 1
ATOM 1518 C CA . VAL A 1 198 ? 0.87 -16.375 -17.906 1 98.25 198 VAL A CA 1
ATOM 1519 C C . VAL A 1 198 ? -0.359 -16.469 -18.812 1 98.25 198 VAL A C 1
ATOM 1521 O O . VAL A 1 198 ? -1.371 -17.062 -18.422 1 98.25 198 VAL A O 1
ATOM 1524 N N . ALA A 1 199 ? -0.243 -15.906 -20 1 98 199 ALA A N 1
ATOM 1525 C CA . ALA A 1 199 ? -1.359 -15.93 -20.938 1 98 199 ALA A CA 1
ATOM 1526 C C . ALA A 1 199 ? -1.72 -17.359 -21.328 1 98 199 ALA A C 1
ATOM 1528 O O . ALA A 1 199 ? -2.9 -17.703 -21.453 1 98 199 ALA A O 1
ATOM 1529 N N . LYS A 1 200 ? -0.771 -18.203 -21.453 1 97.12 200 LYS A N 1
ATOM 1530 C CA . LYS A 1 200 ? -0.991 -19.594 -21.828 1 97.12 200 LYS A CA 1
ATOM 1531 C C . LYS A 1 200 ? -1.657 -20.375 -20.703 1 97.12 200 LYS A C 1
ATOM 1533 O O . LYS A 1 200 ? -2.324 -21.375 -20.938 1 97.12 200 LYS A O 1
ATOM 1538 N N . HIS A 1 201 ? -1.427 -19.922 -19.547 1 95.94 201 HIS A N 1
ATOM 1539 C CA . HIS A 1 201 ? -2.016 -20.531 -18.359 1 95.94 201 HIS A CA 1
ATOM 1540 C C . HIS A 1 201 ? -3.535 -20.391 -18.359 1 95.94 201 HIS A C 1
ATOM 1542 O O . HIS A 1 201 ? -4.246 -21.297 -17.922 1 95.94 201 HIS A O 1
ATOM 1548 N N . PHE A 1 202 ? -4.062 -19.297 -18.859 1 95.31 202 PHE A N 1
ATOM 1549 C CA . PHE A 1 202 ? -5.5 -19.047 -18.844 1 95.31 202 PHE A CA 1
ATOM 1550 C C . PHE A 1 202 ? -6.145 -19.547 -20.141 1 95.31 202 PHE A C 1
ATOM 1552 O O . PHE A 1 202 ? -7.363 -19.719 -20.203 1 95.31 202 PHE A O 1
ATOM 1559 N N . MET B 1 1 ? -14.383 0.24 16.312 1 31.42 1 MET B N 1
ATOM 1560 C CA . MET B 1 1 ? -14.641 -1.013 15.609 1 31.42 1 MET B CA 1
ATOM 1561 C C . MET B 1 1 ? -14.672 -0.79 14.102 1 31.42 1 MET B C 1
ATOM 1563 O O . MET B 1 1 ? -15.656 -0.287 13.57 1 31.42 1 MET B O 1
ATOM 1567 N N . MET B 1 2 ? -13.664 -0.154 13.664 1 40.66 2 MET B N 1
ATOM 1568 C CA . MET B 1 2 ? -13.625 0.343 12.289 1 40.66 2 MET B CA 1
ATOM 1569 C C . MET B 1 2 ? -14.195 -0.686 11.32 1 40.66 2 MET B C 1
ATOM 1571 O O . MET B 1 2 ? -13.844 -1.867 11.391 1 40.66 2 MET B O 1
ATOM 1575 N N . ASN B 1 3 ? -15.43 -0.656 11.18 1 44 3 ASN B N 1
ATOM 1576 C CA . ASN B 1 3 ? -16.094 -1.396 10.117 1 44 3 ASN B CA 1
ATOM 1577 C C . ASN B 1 3 ? -15.164 -1.666 8.938 1 44 3 ASN B C 1
ATOM 1579 O O . ASN B 1 3 ? -14.797 -0.746 8.203 1 44 3 ASN B O 1
ATOM 1583 N N . ASN B 1 4 ? -14.203 -2.592 9.164 1 56.56 4 ASN B N 1
ATOM 1584 C CA . ASN B 1 4 ? -13.109 -3.064 8.312 1 56.56 4 ASN B CA 1
ATOM 1585 C C . ASN B 1 4 ? -13.609 -3.457 6.926 1 56.56 4 ASN B C 1
ATOM 1587 O O . ASN B 1 4 ? -13.914 -4.625 6.676 1 56.56 4 ASN B O 1
ATOM 1591 N N . ASP B 1 5 ? -14.273 -2.455 6.238 1 82.62 5 ASP B N 1
ATOM 1592 C CA . ASP B 1 5 ? -14.594 -2.742 4.844 1 82.62 5 ASP B CA 1
ATOM 1593 C C . ASP B 1 5 ? -13.336 -2.74 3.979 1 82.62 5 ASP B C 1
ATOM 1595 O O . ASP B 1 5 ? -12.328 -2.119 4.336 1 82.62 5 ASP B O 1
ATOM 1599 N N . MET B 1 6 ? -13.203 -3.613 3.264 1 90.38 6 MET B N 1
ATOM 1600 C CA . MET B 1 6 ? -12.062 -3.816 2.369 1 90.38 6 MET B CA 1
ATOM 1601 C C . MET B 1 6 ? -11.664 -2.51 1.695 1 90.38 6 MET B C 1
ATOM 1603 O O . MET B 1 6 ? -10.484 -2.277 1.434 1 90.38 6 MET B O 1
ATOM 1607 N N . THR B 1 7 ? -12.594 -1.621 1.556 1 89.81 7 THR B N 1
ATOM 1608 C CA . THR B 1 7 ? -12.297 -0.318 0.97 1 89.81 7 THR B CA 1
ATOM 1609 C C . THR B 1 7 ? -11.492 0.541 1.939 1 89.81 7 THR B C 1
ATOM 1611 O O . THR B 1 7 ? -10.57 1.256 1.529 1 89.81 7 THR B O 1
ATOM 1614 N N . GLY B 1 8 ? -11.914 0.45 3.184 1 91.88 8 GLY B N 1
ATOM 1615 C CA . GLY B 1 8 ? -11.141 1.151 4.199 1 91.88 8 GLY B CA 1
ATOM 1616 C C . GLY B 1 8 ? -9.703 0.671 4.293 1 91.88 8 GLY B C 1
ATOM 1617 O O . GLY B 1 8 ? -8.789 1.475 4.469 1 91.88 8 GLY B O 1
ATOM 1618 N N . LEU B 1 9 ? -9.516 -0.586 4.148 1 95.12 9 LEU B N 1
ATOM 1619 C CA . LEU B 1 9 ? -8.172 -1.164 4.191 1 95.12 9 LEU B CA 1
ATOM 1620 C C . LEU B 1 9 ? -7.363 -0.749 2.967 1 95.12 9 LEU B C 1
ATOM 1622 O O . LEU B 1 9 ? -6.16 -0.497 3.07 1 95.12 9 LEU B O 1
ATOM 1626 N N . LEU B 1 10 ? -8.062 -0.679 1.899 1 94 10 LEU B N 1
ATOM 1627 C CA . LEU B 1 10 ? -7.391 -0.228 0.683 1 94 10 LEU B CA 1
ATOM 1628 C C . LEU B 1 10 ? -6.93 1.219 0.822 1 94 10 LEU B C 1
ATOM 1630 O O . LEU B 1 10 ? -5.812 1.558 0.426 1 94 10 LEU B O 1
ATOM 1634 N N . ASN B 1 11 ? -7.789 2.039 1.343 1 92.06 11 ASN B N 1
ATOM 1635 C CA . ASN B 1 11 ? -7.402 3.426 1.582 1 92.06 11 ASN B CA 1
ATOM 1636 C C . ASN B 1 11 ? -6.199 3.52 2.514 1 92.06 11 ASN B C 1
ATOM 1638 O O . ASN B 1 11 ? -5.309 4.348 2.303 1 92.06 11 ASN B O 1
ATOM 1642 N N . LEU B 1 12 ? -6.254 2.711 3.488 1 94.94 12 LEU B N 1
ATOM 1643 C CA . LEU B 1 12 ? -5.137 2.66 4.422 1 94.94 12 LEU B CA 1
ATOM 1644 C C . LEU B 1 12 ? -3.852 2.25 3.711 1 94.94 12 LEU B C 1
ATOM 1646 O O . LEU B 1 12 ? -2.787 2.816 3.965 1 94.94 12 LEU B O 1
ATOM 1650 N N . ALA B 1 13 ? -3.906 1.371 2.816 1 96.25 13 ALA B N 1
ATOM 1651 C CA . ALA B 1 13 ? -2.75 0.945 2.031 1 96.25 13 ALA B CA 1
ATOM 1652 C C . ALA B 1 13 ? -2.223 2.088 1.168 1 96.25 13 ALA B C 1
ATOM 1654 O O . ALA B 1 13 ? -1.01 2.273 1.048 1 96.25 13 ALA B O 1
ATOM 1655 N N . TYR B 1 14 ? -3.078 2.859 0.583 1 94.12 14 TYR B N 1
ATOM 1656 C CA . TYR B 1 14 ? -2.676 4.023 -0.195 1 94.12 14 TYR B CA 1
ATOM 1657 C C . TYR B 1 14 ? -1.908 5.02 0.668 1 94.12 14 TYR B C 1
ATOM 1659 O O . TYR B 1 14 ? -0.889 5.566 0.24 1 94.12 14 TYR B O 1
ATOM 1667 N N . GLU B 1 15 ? -2.439 5.211 1.809 1 95.19 15 GLU B N 1
ATOM 1668 C CA . GLU B 1 15 ? -1.789 6.141 2.727 1 95.19 15 GLU B CA 1
ATOM 1669 C C . GLU B 1 15 ? -0.393 5.656 3.105 1 95.19 15 GLU B C 1
ATOM 1671 O O . GLU B 1 15 ? 0.555 6.445 3.143 1 95.19 15 GLU B O 1
ATOM 1676 N N . ILE B 1 16 ? -0.25 4.414 3.412 1 97.56 16 ILE B N 1
ATOM 1677 C CA . ILE B 1 16 ? 1.031 3.818 3.771 1 97.56 16 ILE B CA 1
ATOM 1678 C C . ILE B 1 16 ? 2.023 3.994 2.623 1 97.56 16 ILE B C 1
ATOM 1680 O O . ILE B 1 16 ? 3.166 4.402 2.84 1 97.56 16 ILE B O 1
ATOM 1684 N N . GLU B 1 17 ? 1.559 3.762 1.461 1 95.5 17 GLU B N 1
ATOM 1685 C CA . GLU B 1 17 ? 2.4 3.936 0.28 1 95.5 17 GLU B CA 1
ATOM 1686 C C . GLU B 1 17 ? 2.859 5.383 0.138 1 95.5 17 GLU B C 1
ATOM 1688 O O . GLU B 1 17 ? 4.039 5.645 -0.094 1 95.5 17 GLU B O 1
ATOM 1693 N N . GLY B 1 18 ? 1.964 6.281 0.244 1 95 18 GLY B N 1
ATOM 1694 C CA . GLY B 1 18 ? 2.311 7.691 0.142 1 95 18 GLY B CA 1
ATOM 1695 C C . GLY B 1 18 ? 3.301 8.141 1.199 1 95 18 GLY B C 1
ATOM 1696 O O . GLY B 1 18 ? 4.25 8.867 0.899 1 95 18 GLY B O 1
ATOM 1697 N N . LEU B 1 19 ? 3.09 7.703 2.377 1 96.62 19 LEU B N 1
ATOM 1698 C CA . LEU B 1 19 ? 3.988 8.062 3.471 1 96.62 19 LEU B CA 1
ATOM 1699 C C . LEU B 1 19 ? 5.371 7.457 3.256 1 96.62 19 LEU B C 1
ATOM 1701 O O . LEU B 1 19 ? 6.383 8.086 3.574 1 96.62 19 LEU B O 1
ATOM 1705 N N . LEU B 1 20 ? 5.422 6.266 2.781 1 95.75 20 LEU B N 1
ATOM 1706 C CA . LEU B 1 20 ? 6.691 5.621 2.475 1 95.75 20 LEU B CA 1
ATOM 1707 C C . LEU B 1 20 ? 7.453 6.395 1.405 1 95.75 20 LEU B C 1
ATOM 1709 O O . LEU B 1 20 ? 8.664 6.613 1.531 1 95.75 20 LEU B O 1
ATOM 1713 N N . LEU B 1 21 ? 6.742 6.785 0.402 1 94.31 21 LEU B N 1
ATOM 1714 C CA . LEU B 1 21 ? 7.375 7.555 -0.665 1 94.31 21 LEU B CA 1
ATOM 1715 C C . LEU B 1 21 ? 7.898 8.891 -0.138 1 94.31 21 LEU B C 1
ATOM 1717 O O . LEU B 1 21 ? 8.992 9.32 -0.503 1 94.31 21 LEU B O 1
ATOM 1721 N N . LEU B 1 22 ? 7.121 9.539 0.703 1 93.56 22 LEU B N 1
ATOM 1722 C CA . LEU B 1 22 ? 7.559 10.797 1.312 1 93.56 22 LEU B CA 1
ATOM 1723 C C . LEU B 1 22 ? 8.82 10.578 2.143 1 93.56 22 LEU B C 1
ATOM 1725 O O . LEU B 1 22 ? 9.75 11.391 2.086 1 93.56 22 LEU B O 1
ATOM 1729 N N . ARG B 1 23 ? 8.836 9.523 2.867 1 93.81 23 ARG B N 1
ATOM 1730 C CA . ARG B 1 23 ? 9.992 9.211 3.697 1 93.81 23 ARG B CA 1
ATOM 1731 C C . ARG B 1 23 ? 11.227 8.938 2.838 1 93.81 23 ARG B C 1
ATOM 1733 O O . ARG B 1 23 ? 12.336 9.367 3.182 1 93.81 23 ARG B O 1
ATOM 1740 N N . ILE B 1 24 ? 11.062 8.258 1.805 1 93.25 24 ILE B N 1
ATOM 1741 C CA . ILE B 1 24 ? 12.164 7.953 0.896 1 93.25 24 ILE B CA 1
ATOM 1742 C C . ILE B 1 24 ? 12.711 9.25 0.302 1 93.25 24 ILE B C 1
ATOM 1744 O O . ILE B 1 24 ? 13.93 9.445 0.25 1 93.25 24 ILE B O 1
ATOM 1748 N N . ASN B 1 25 ? 11.867 10.109 -0.075 1 89.94 25 ASN B N 1
ATOM 1749 C CA . ASN B 1 25 ? 12.273 11.367 -0.69 1 89.94 25 ASN B CA 1
ATOM 1750 C C . ASN B 1 25 ? 12.984 12.281 0.307 1 89.94 25 ASN B C 1
ATOM 1752 O O . ASN B 1 25 ? 13.953 12.953 -0.044 1 89.94 25 ASN B O 1
ATOM 1756 N N . ARG B 1 26 ? 12.562 12.234 1.532 1 89.5 26 ARG B N 1
ATOM 1757 C CA . ARG B 1 26 ? 13.07 13.164 2.531 1 89.5 26 ARG B CA 1
ATOM 1758 C C . ARG B 1 26 ? 14.305 12.602 3.229 1 89.5 26 ARG B C 1
ATOM 1760 O O . ARG B 1 26 ? 15.086 13.352 3.818 1 89.5 26 ARG B O 1
ATOM 1767 N N . GLY B 1 27 ? 14.422 11.297 3.287 1 88.38 27 GLY B N 1
ATOM 1768 C CA . GLY B 1 27 ? 15.57 10.656 3.916 1 88.38 27 GLY B CA 1
ATOM 1769 C C . GLY B 1 27 ? 15.672 10.945 5.402 1 88.38 27 GLY B C 1
ATOM 1770 O O . GLY B 1 27 ? 14.711 10.773 6.145 1 88.38 27 GLY B O 1
ATOM 1771 N N . ASP B 1 28 ? 16.812 11.531 5.801 1 86.62 28 ASP B N 1
ATOM 1772 C CA . ASP B 1 28 ? 17.125 11.758 7.211 1 86.62 28 ASP B CA 1
ATOM 1773 C C . ASP B 1 28 ? 16.328 12.945 7.758 1 86.62 28 ASP B C 1
ATOM 1775 O O . ASP B 1 28 ? 16.234 13.125 8.977 1 86.62 28 ASP B O 1
ATOM 1779 N N . GLU B 1 29 ? 15.742 13.672 6.953 1 86.75 29 GLU B N 1
ATOM 1780 C CA . GLU B 1 29 ? 15.023 14.875 7.363 1 86.75 29 GLU B CA 1
ATOM 1781 C C . GLU B 1 29 ? 13.586 14.539 7.773 1 86.75 29 GLU B C 1
ATOM 1783 O O . GLU B 1 29 ? 12.844 15.414 8.219 1 86.75 29 GLU B O 1
ATOM 1788 N N . THR B 1 30 ? 13.281 13.289 7.695 1 91.06 30 THR B N 1
ATOM 1789 C CA . THR B 1 30 ? 11.93 12.883 8.055 1 91.06 30 THR B CA 1
ATOM 1790 C C . THR B 1 30 ? 11.711 13 9.562 1 91.06 30 THR B C 1
ATOM 1792 O O . THR B 1 30 ? 12.406 12.352 10.344 1 91.06 30 THR B O 1
ATOM 1795 N N . PRO B 1 31 ? 10.68 13.781 9.914 1 91.19 31 PRO B N 1
ATOM 1796 C CA . PRO B 1 31 ? 10.414 13.914 11.352 1 91.19 31 PRO B CA 1
ATOM 1797 C C . PRO B 1 31 ? 9.961 12.602 11.992 1 91.19 31 PRO B C 1
ATOM 1799 O O . PRO B 1 31 ? 9.344 11.766 11.32 1 91.19 31 PRO B O 1
ATOM 1802 N N . SER B 1 32 ? 10.188 12.438 13.258 1 91.44 32 SER B N 1
ATOM 1803 C CA . SER B 1 32 ? 9.859 11.219 13.992 1 91.44 32 SER B CA 1
ATOM 1804 C C . SER B 1 32 ? 8.352 10.977 14.016 1 91.44 32 SER B C 1
ATOM 1806 O O . SER B 1 32 ? 7.902 9.828 13.977 1 91.44 32 SER B O 1
ATOM 1808 N N . GLU B 1 33 ? 7.633 12 14.055 1 90.69 33 GLU B N 1
ATOM 1809 C CA . GLU B 1 33 ? 6.18 11.875 14.094 1 90.69 33 GLU B CA 1
ATOM 1810 C C . GLU B 1 33 ? 5.648 11.203 12.828 1 90.69 33 GLU B C 1
ATOM 1812 O O . GLU B 1 33 ? 4.707 10.406 12.891 1 90.69 33 GLU B O 1
ATOM 1817 N N . MET B 1 34 ? 6.211 11.547 11.711 1 93.44 34 MET B N 1
ATOM 1818 C CA . MET B 1 34 ? 5.812 10.93 10.453 1 93.44 34 MET B CA 1
ATOM 1819 C C . MET B 1 34 ? 6.203 9.461 10.422 1 93.44 34 MET B C 1
ATOM 1821 O O . MET B 1 34 ? 5.445 8.625 9.922 1 93.44 34 MET B O 1
ATOM 1825 N N . LYS B 1 35 ? 7.352 9.172 10.938 1 94.31 35 LYS B N 1
ATOM 1826 C CA . LYS B 1 35 ? 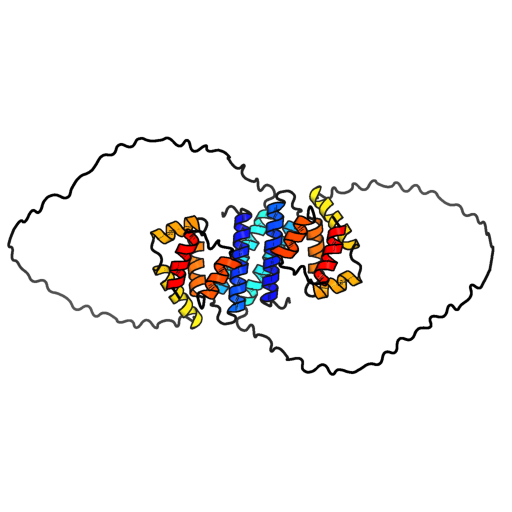7.789 7.781 11.016 1 94.31 35 LYS B CA 1
ATOM 1827 C C . LYS B 1 35 ? 6.848 6.965 11.898 1 94.31 35 LYS B C 1
ATOM 1829 O O . LYS B 1 35 ? 6.473 5.844 11.539 1 94.31 35 LYS B O 1
ATOM 1834 N N . GLU B 1 36 ? 6.508 7.555 12.961 1 94.62 36 GLU B N 1
ATOM 1835 C CA . GLU B 1 36 ? 5.602 6.891 13.891 1 94.62 36 GLU B CA 1
ATOM 1836 C C . GLU B 1 36 ? 4.223 6.699 13.273 1 94.62 36 GLU B C 1
ATOM 1838 O O . GLU B 1 36 ? 3.588 5.656 13.461 1 94.62 36 GLU B O 1
ATOM 1843 N N . LEU B 1 37 ? 3.771 7.688 12.57 1 96.31 37 LEU B N 1
ATOM 1844 C CA . LEU B 1 37 ? 2.488 7.59 11.883 1 96.31 37 LEU B CA 1
ATOM 1845 C C . LEU B 1 37 ? 2.502 6.453 10.867 1 96.31 37 LEU B C 1
ATOM 1847 O O . LEU B 1 37 ? 1.559 5.66 10.805 1 96.31 37 LEU B O 1
ATOM 1851 N N . LEU B 1 38 ? 3.531 6.402 10.086 1 96.94 38 LEU B N 1
ATOM 1852 C CA . LEU B 1 38 ? 3.68 5.355 9.086 1 96.94 38 LEU B CA 1
ATOM 1853 C C . LEU B 1 38 ? 3.672 3.975 9.734 1 96.94 38 LEU B C 1
ATOM 1855 O O . LEU B 1 38 ? 2.92 3.092 9.312 1 96.94 38 LEU B O 1
ATOM 1859 N N . ALA B 1 39 ? 4.465 3.818 10.766 1 97.12 39 ALA B N 1
ATOM 1860 C CA . ALA B 1 39 ? 4.527 2.539 11.461 1 97.12 39 ALA B CA 1
ATOM 1861 C C . ALA B 1 39 ? 3.178 2.182 12.078 1 97.12 39 ALA B C 1
ATOM 1863 O O . ALA B 1 39 ? 2.756 1.023 12.039 1 97.12 39 ALA B O 1
ATOM 1864 N N . GLY B 1 40 ? 2.57 3.125 12.586 1 97.25 40 GLY B N 1
ATOM 1865 C CA . GLY B 1 40 ? 1.262 2.906 13.188 1 97.25 40 GLY B CA 1
ATOM 1866 C C . GLY B 1 40 ? 0.213 2.465 12.18 1 97.25 40 GLY B C 1
ATOM 1867 O O . GLY B 1 40 ? -0.57 1.554 12.453 1 97.25 40 GLY B O 1
ATOM 1868 N N . LYS B 1 41 ? 0.173 3.094 11.062 1 97.69 41 LYS B N 1
ATOM 1869 C CA . LYS B 1 41 ? -0.786 2.734 10.023 1 97.69 41 LYS B CA 1
ATOM 1870 C C . LYS B 1 41 ? -0.51 1.335 9.484 1 97.69 41 LYS B C 1
ATOM 1872 O O . LYS B 1 41 ? -1.441 0.579 9.195 1 97.69 41 LYS B O 1
ATOM 1877 N N . ALA B 1 42 ? 0.751 1.023 9.375 1 97.94 42 ALA B N 1
ATOM 1878 C CA . ALA B 1 42 ? 1.101 -0.323 8.922 1 97.94 42 ALA B CA 1
ATOM 1879 C C . ALA B 1 42 ? 0.644 -1.371 9.938 1 97.94 42 ALA B C 1
ATOM 1881 O O . ALA B 1 42 ? 0.133 -2.428 9.555 1 97.94 42 ALA B O 1
ATOM 1882 N N . LYS B 1 43 ? 0.841 -1.091 11.141 1 97.81 43 LYS B N 1
ATOM 1883 C CA . LYS B 1 43 ? 0.387 -1.998 12.195 1 97.81 43 LYS B CA 1
ATOM 1884 C C . LYS B 1 43 ? -1.131 -2.148 12.172 1 97.81 43 LYS B C 1
ATOM 1886 O O . LYS B 1 43 ? -1.653 -3.254 12.32 1 97.81 43 LYS B O 1
ATOM 1891 N N . LEU B 1 44 ? -1.821 -1.051 12.023 1 97.06 44 LEU B N 1
ATOM 1892 C CA . LEU B 1 44 ? -3.277 -1.079 11.945 1 97.06 44 LEU B CA 1
ATOM 1893 C C . LEU B 1 44 ? -3.744 -1.963 10.789 1 97.06 44 LEU B C 1
ATOM 1895 O O . LEU B 1 44 ? -4.684 -2.748 10.945 1 97.06 44 LEU B O 1
ATOM 1899 N N . LEU B 1 45 ? -3.133 -1.833 9.672 1 97.38 45 LEU B N 1
ATOM 1900 C CA . LEU B 1 45 ? -3.486 -2.635 8.508 1 97.38 45 LEU B CA 1
ATOM 1901 C C . LEU B 1 45 ? -3.273 -4.117 8.781 1 97.38 45 LEU B C 1
ATOM 1903 O O . LEU B 1 45 ? -4.148 -4.941 8.492 1 97.38 45 LEU B O 1
ATOM 1907 N N . ALA B 1 46 ? -2.152 -4.441 9.352 1 97.44 46 ALA B N 1
ATOM 1908 C CA . ALA B 1 46 ? -1.82 -5.828 9.656 1 97.44 46 ALA B CA 1
ATOM 1909 C C . ALA B 1 46 ? -2.812 -6.43 10.648 1 97.44 46 ALA B C 1
ATOM 1911 O O . ALA B 1 46 ? -3.295 -7.547 10.453 1 97.44 46 ALA B O 1
ATOM 1912 N N . ASP B 1 47 ? -3.109 -5.688 11.656 1 96.75 47 ASP B N 1
ATOM 1913 C CA . ASP B 1 47 ? -4.043 -6.16 12.672 1 96.75 47 ASP B CA 1
ATOM 1914 C C . ASP B 1 47 ? -5.434 -6.383 12.078 1 96.75 47 ASP B C 1
ATOM 1916 O O . ASP B 1 47 ? -6.102 -7.367 12.398 1 96.75 47 ASP B O 1
ATOM 1920 N N . ALA B 1 48 ? -5.867 -5.496 11.242 1 95.31 48 ALA B N 1
ATOM 1921 C CA . ALA B 1 48 ? -7.191 -5.598 10.641 1 95.31 48 ALA B CA 1
ATOM 1922 C C . ALA B 1 48 ? -7.277 -6.809 9.711 1 95.31 48 ALA B C 1
ATOM 1924 O O . ALA B 1 48 ? -8.281 -7.523 9.711 1 95.31 48 ALA B O 1
ATOM 1925 N N . LEU B 1 49 ? -6.254 -7.02 8.992 1 95.5 49 LEU B N 1
ATOM 1926 C CA . LEU B 1 49 ? -6.242 -8.148 8.062 1 95.5 49 LEU B CA 1
ATOM 1927 C C . LEU B 1 49 ? -6.184 -9.469 8.82 1 95.5 49 LEU B C 1
ATOM 1929 O O . LEU B 1 49 ? -6.809 -10.453 8.406 1 95.5 49 LEU B O 1
ATOM 1933 N N . ALA B 1 50 ? -5.477 -9.523 9.891 1 93.12 50 ALA B N 1
ATOM 1934 C CA . ALA B 1 50 ? -5.391 -10.719 10.727 1 93.12 50 ALA B CA 1
ATOM 1935 C C . ALA B 1 50 ? -6.73 -11.016 11.391 1 93.12 50 ALA B C 1
ATOM 1937 O O . ALA B 1 50 ? -7.113 -12.18 11.539 1 93.12 50 ALA B O 1
ATOM 1938 N N . ALA B 1 51 ? -7.41 -10.016 11.727 1 89.19 51 ALA B N 1
ATOM 1939 C CA . ALA B 1 51 ? -8.703 -10.164 12.391 1 89.19 51 ALA B CA 1
ATOM 1940 C C . ALA B 1 51 ? -9.766 -10.664 11.414 1 89.19 51 ALA B C 1
ATOM 1942 O O . ALA B 1 51 ? -10.672 -11.406 11.797 1 89.19 51 ALA B O 1
ATOM 1943 N N . CYS B 1 52 ? -9.766 -10.211 10.172 1 79.94 52 CYS B N 1
ATOM 1944 C CA . CYS B 1 52 ? -10.719 -10.648 9.156 1 79.94 52 CYS B CA 1
ATOM 1945 C C . CYS B 1 52 ? -10.602 -12.148 8.906 1 79.94 52 CYS B C 1
ATOM 1947 O O . CYS B 1 52 ? -11.609 -12.828 8.695 1 79.94 52 CYS B O 1
ATOM 1949 N N . ASP B 1 53 ? -9.531 -12.719 8.781 1 67.25 53 ASP B N 1
ATOM 1950 C CA . ASP B 1 53 ? -9.312 -14.133 8.5 1 67.25 53 ASP B CA 1
ATOM 1951 C C . ASP B 1 53 ? -9.75 -15.008 9.672 1 67.25 53 ASP B C 1
ATOM 1953 O O . ASP B 1 53 ? -10.211 -16.141 9.469 1 67.25 53 ASP B O 1
ATOM 1957 N N . ALA B 1 54 ? -9.516 -14.523 10.758 1 60.09 54 ALA B N 1
ATOM 1958 C CA . ALA B 1 54 ? -9.953 -15.273 11.938 1 60.09 54 ALA B CA 1
ATOM 1959 C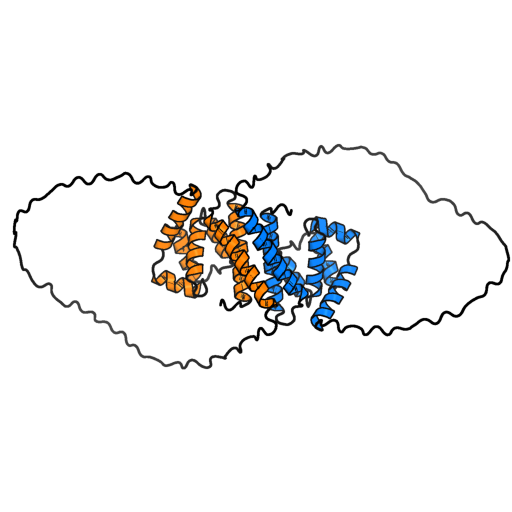 C . ALA B 1 54 ? -11.477 -15.297 12.031 1 60.09 54 ALA B C 1
ATOM 1961 O O . ALA B 1 54 ? -12.055 -16.25 12.562 1 60.09 54 ALA B O 1
ATOM 1962 N N . ALA B 1 55 ? -12.156 -14.188 11.492 1 53.06 55 ALA B N 1
ATOM 1963 C CA . ALA B 1 55 ? -13.617 -14.188 11.539 1 53.06 55 ALA B CA 1
ATOM 1964 C C . ALA B 1 55 ? -14.203 -14.977 10.375 1 53.06 55 ALA B C 1
ATOM 1966 O O . ALA B 1 55 ? -14.086 -14.57 9.219 1 53.06 55 ALA B O 1
ATOM 1967 N N . VAL B 1 56 ? -14.242 -16.297 10.164 1 47 56 VAL B N 1
ATOM 1968 C CA . VAL B 1 56 ? -15.023 -17.109 9.242 1 47 56 VAL B CA 1
ATOM 1969 C C . VAL B 1 56 ? -16.219 -16.312 8.727 1 47 56 VAL B C 1
ATOM 1971 O O . VAL B 1 56 ? -16.516 -16.344 7.527 1 47 56 VAL B O 1
ATOM 1974 N N . VAL B 1 57 ? -17.359 -16.156 9.523 1 39.06 57 VAL B N 1
ATOM 1975 C CA . VAL B 1 57 ? -18.703 -15.711 9.141 1 39.06 57 VAL B CA 1
ATOM 1976 C C . VAL B 1 57 ? -18.719 -14.203 8.922 1 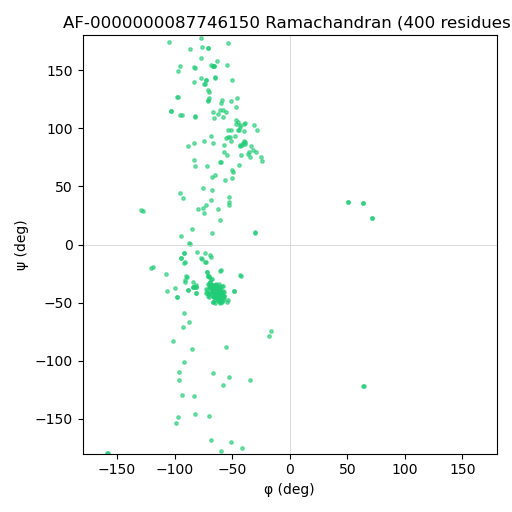39.06 57 VAL B C 1
ATOM 1978 O O . VAL B 1 57 ? -19.125 -13.438 9.805 1 39.06 57 VAL B O 1
ATOM 1981 N N . CYS B 1 58 ? -17.781 -13.641 8.523 1 39.84 58 CYS B N 1
ATOM 1982 C CA . CYS B 1 58 ? -17.984 -12.203 8.398 1 39.84 58 CYS B CA 1
ATOM 1983 C C . CYS B 1 58 ? -19.141 -11.906 7.438 1 39.84 58 CYS B C 1
ATOM 1985 O O . CYS B 1 58 ? -19 -12.094 6.227 1 39.84 58 CYS B O 1
ATOM 1987 N N . ASP B 1 59 ? -20.344 -12.18 7.828 1 36 59 ASP B N 1
ATOM 1988 C CA . ASP B 1 59 ? -21.609 -11.883 7.16 1 36 59 ASP B CA 1
ATOM 1989 C C . ASP B 1 59 ? -21.641 -10.453 6.625 1 36 59 ASP B C 1
ATOM 1991 O O . ASP B 1 59 ? -21.359 -9.508 7.363 1 36 59 ASP B O 1
ATOM 1995 N N . ALA B 1 60 ? -21.516 -10.281 5.383 1 35.59 60 ALA B N 1
ATOM 1996 C CA . ALA B 1 60 ? -21.812 -8.984 4.785 1 35.59 60 ALA B CA 1
ATOM 1997 C C . ALA B 1 60 ? -23.094 -8.383 5.375 1 35.59 60 ALA B C 1
ATOM 1999 O O . ALA B 1 60 ? -24.125 -9.047 5.426 1 35.59 60 ALA B O 1
ATOM 2000 N N . PRO B 1 61 ? -23.156 -7.496 6.246 1 31.23 61 PRO B N 1
ATOM 2001 C CA . PRO B 1 61 ? -24.453 -6.922 6.621 1 31.23 61 PRO B CA 1
ATOM 2002 C C . PRO B 1 61 ? -25.312 -6.57 5.414 1 31.23 61 PRO B C 1
ATOM 2004 O O . PRO B 1 61 ? -24.781 -6.23 4.352 1 31.23 61 PRO B O 1
ATOM 2007 N N . ALA B 1 62 ? -26.578 -7.066 5.332 1 30 62 ALA B N 1
ATOM 2008 C CA . ALA B 1 62 ? -27.641 -6.719 4.391 1 30 62 ALA B CA 1
ATOM 2009 C C . ALA B 1 62 ? -27.719 -5.211 4.176 1 30 62 ALA B C 1
ATOM 2011 O O . ALA B 1 62 ? -27.75 -4.438 5.137 1 30 62 ALA B O 1
ATOM 2012 N N . ALA B 1 63 ? -27.219 -4.766 3.1 1 29.83 63 ALA B N 1
ATOM 2013 C CA . ALA B 1 63 ? -27.547 -3.422 2.625 1 29.83 63 ALA B CA 1
ATOM 2014 C C . ALA B 1 63 ? -29.016 -3.1 2.844 1 29.83 63 ALA B C 1
ATOM 2016 O O . ALA B 1 63 ? -29.891 -3.756 2.277 1 29.83 63 ALA B O 1
ATOM 2017 N N . ASP B 1 64 ? -29.516 -2.564 3.922 1 25.97 64 ASP B N 1
ATOM 2018 C CA . ASP B 1 64 ? -30.844 -1.948 3.941 1 25.97 64 ASP B CA 1
ATOM 2019 C C . ASP B 1 64 ? -30.969 -0.897 2.842 1 25.97 64 ASP B C 1
ATOM 2021 O O . ASP B 1 64 ? -30.25 0.108 2.848 1 25.97 64 ASP B O 1
ATOM 2025 N N . ALA B 1 65 ? -31.469 -1.248 1.63 1 28 65 ALA B N 1
ATOM 2026 C CA . ALA B 1 65 ? -31.938 -0.402 0.537 1 28 65 ALA B CA 1
ATOM 2027 C C . ALA B 1 65 ? -32.781 0.752 1.064 1 28 65 ALA B C 1
ATOM 2029 O O . ALA B 1 65 ? -33.906 0.541 1.548 1 28 65 ALA B O 1
ATOM 2030 N N . ASP B 1 66 ? -32.219 1.847 1.644 1 22.48 66 ASP B N 1
ATOM 2031 C CA . ASP B 1 66 ? -32.938 3.08 1.918 1 22.48 66 ASP B CA 1
ATOM 2032 C C . ASP B 1 66 ? -33.75 3.527 0.696 1 22.48 66 ASP B C 1
ATOM 2034 O O . ASP B 1 66 ? -33.156 3.842 -0.347 1 22.48 66 ASP B O 1
ATOM 2038 N N . ALA B 1 67 ? -35.031 3.176 0.573 1 23.69 67 ALA B N 1
ATOM 2039 C CA . ALA B 1 67 ? -36.125 3.66 -0.286 1 23.69 67 ALA B CA 1
ATOM 2040 C C . ALA B 1 67 ? -36.094 5.184 -0.392 1 23.69 67 ALA B C 1
ATOM 2042 O O . ALA B 1 67 ? -35.469 5.859 0.442 1 23.69 67 ALA B O 1
ATOM 2043 N N . ALA B 1 68 ? -37.188 5.922 -1.133 1 24.27 68 ALA B N 1
ATOM 2044 C CA . ALA B 1 68 ? -37.594 7.074 -1.943 1 24.27 68 ALA B CA 1
ATOM 2045 C C . ALA B 1 68 ? -37.688 8.328 -1.09 1 24.27 68 ALA B C 1
ATOM 2047 O O . ALA B 1 68 ? -38.531 8.391 -0.167 1 24.27 68 ALA B O 1
ATOM 2048 N N . VAL B 1 69 ? -36.656 9.086 -0.913 1 24.88 69 VAL B N 1
ATOM 2049 C CA . VAL B 1 69 ? -36.688 10.445 -0.369 1 24.88 69 VAL B CA 1
ATOM 2050 C C . VAL B 1 69 ? -37.719 11.281 -1.116 1 24.88 69 VAL B C 1
ATOM 2052 O O . VAL B 1 69 ? -37.688 11.391 -2.344 1 24.88 69 VAL B O 1
ATOM 2055 N N . GLU B 1 70 ? -38.969 11.492 -0.624 1 22.08 70 GLU B N 1
ATOM 2056 C CA . GLU B 1 70 ? -40.094 12.375 -0.952 1 22.08 70 GLU B CA 1
ATOM 2057 C C . GLU B 1 70 ? -39.625 13.828 -1.056 1 22.08 70 GLU B C 1
ATOM 2059 O O . GLU B 1 70 ? -38.844 14.297 -0.231 1 22.08 70 GLU B O 1
ATOM 2064 N N . GLU B 1 71 ? -39.812 14.602 -2.191 1 23.62 71 GLU B N 1
ATOM 2065 C CA . GLU B 1 71 ? -39.562 15.883 -2.852 1 23.62 71 GLU B CA 1
ATOM 2066 C C . GLU B 1 71 ? -40.156 17.047 -2.051 1 23.62 71 GLU B C 1
ATOM 2068 O O . GLU B 1 71 ? -41.188 17.594 -2.408 1 23.62 71 GLU B O 1
ATOM 2073 N N . GLN B 1 72 ? -40.438 16.953 -0.715 1 20.7 72 GLN B N 1
ATOM 2074 C CA . GLN B 1 72 ? -41.312 18.016 -0.269 1 20.7 72 GLN B CA 1
ATOM 2075 C C . GLN B 1 72 ? -40.688 19.391 -0.528 1 20.7 72 GLN B C 1
ATOM 2077 O O . GLN B 1 72 ? -39.5 19.609 -0.23 1 20.7 72 GLN B O 1
ATOM 2082 N N . GLU B 1 73 ? -41.344 20.422 -1.29 1 22.12 73 GLU B N 1
ATOM 2083 C CA . GLU B 1 73 ? -41.312 21.719 -1.957 1 22.12 73 GLU B CA 1
ATOM 2084 C C . GLU B 1 73 ? -41.188 22.859 -0.948 1 22.12 73 GLU B C 1
ATOM 2086 O O . GLU B 1 73 ? -42.156 23.344 -0.412 1 22.12 73 GLU B O 1
ATOM 2091 N N . ALA B 1 74 ? -40.438 22.766 0.12 1 22.78 74 ALA B N 1
ATOM 2092 C CA . ALA B 1 74 ? -40.594 23.828 1.102 1 22.78 74 ALA B CA 1
ATOM 2093 C C . ALA B 1 74 ? -40.25 25.188 0.495 1 22.78 74 ALA B C 1
ATOM 2095 O O . ALA B 1 74 ? -39.219 25.328 -0.175 1 22.78 74 ALA B O 1
ATOM 2096 N N . GLU B 1 75 ? -41.25 26.172 0.37 1 21.23 75 GLU B N 1
ATOM 2097 C CA . GLU B 1 75 ? -41.5 27.516 -0.112 1 21.23 75 GLU B CA 1
ATOM 2098 C C . GLU B 1 75 ? -40.75 28.562 0.724 1 21.23 75 GLU B C 1
ATOM 2100 O O . GLU B 1 75 ? -41.219 28.938 1.801 1 21.23 75 GLU B O 1
ATOM 2105 N N . ALA B 1 76 ? -39.5 28.453 1.048 1 23.12 76 ALA B N 1
ATOM 2106 C CA . ALA B 1 76 ? -38.844 29.25 2.068 1 23.12 76 ALA B CA 1
ATOM 2107 C C . ALA B 1 76 ? -38.656 30.703 1.604 1 23.12 76 ALA B C 1
ATOM 2109 O O . ALA B 1 76 ? -37.875 30.969 0.707 1 23.12 76 ALA B O 1
ATOM 2110 N N . GLU B 1 77 ? -39.812 31.438 1.459 1 20.45 77 GLU B N 1
ATOM 2111 C CA . GLU B 1 77 ? -39.688 32.781 0.943 1 20.45 77 GLU B CA 1
ATOM 2112 C C . GLU B 1 77 ? -38.844 33.656 1.886 1 20.45 77 GLU B C 1
ATOM 2114 O O . GLU B 1 77 ? -39.156 33.781 3.066 1 20.45 77 GLU B O 1
ATOM 2119 N N . ALA B 1 78 ? -37.656 34.125 1.591 1 22.03 78 ALA B N 1
ATOM 2120 C CA . ALA B 1 78 ? -36.438 34.656 2.207 1 22.03 78 ALA B CA 1
ATOM 2121 C C . ALA B 1 78 ? -36.562 36.156 2.473 1 22.03 78 ALA B C 1
ATOM 2123 O O . ALA B 1 78 ? -35.594 36.781 2.918 1 22.03 78 ALA B O 1
ATOM 2124 N N . GLU B 1 79 ? -37.844 36.688 2.375 1 20.64 79 GLU B N 1
ATOM 2125 C CA . GLU B 1 79 ? -37.562 38.062 2.002 1 20.64 79 GLU B CA 1
ATOM 2126 C C . GLU B 1 79 ? -36.719 38.75 3.072 1 20.64 79 GLU B C 1
ATOM 2128 O O . GLU B 1 79 ? -36.688 38.312 4.227 1 20.64 79 GLU B O 1
ATOM 2133 N N . ILE B 1 80 ? -36.406 40.188 2.811 1 20.36 80 ILE B N 1
ATOM 2134 C CA . ILE B 1 80 ? -35.312 41.125 2.738 1 20.36 80 ILE B CA 1
ATOM 2135 C C . ILE B 1 80 ? -35.094 41.781 4.098 1 20.36 80 ILE B C 1
ATOM 2137 O O . ILE B 1 80 ? -33.969 41.812 4.609 1 20.36 80 ILE B O 1
ATOM 2141 N N . PRO B 1 81 ? -36.125 42.469 4.656 1 21 81 PRO B N 1
ATOM 2142 C CA . PRO B 1 81 ? -35.875 43.906 4.734 1 21 81 PRO B CA 1
ATOM 2143 C C . PRO B 1 81 ? -35.156 44.312 6.012 1 21 81 PRO B C 1
ATOM 2145 O O . PRO B 1 81 ? -35.656 44.094 7.117 1 21 81 PRO B O 1
ATOM 2148 N N . ALA B 1 82 ? -33.938 44.281 6.152 1 20.84 82 ALA B N 1
ATOM 2149 C CA . ALA B 1 82 ? -33.094 44.281 7.34 1 20.84 82 ALA B CA 1
ATOM 2150 C C . ALA B 1 82 ? -33.094 45.656 7.996 1 20.84 82 ALA B C 1
ATOM 2152 O O . ALA B 1 82 ? -32.156 46 8.727 1 20.84 82 ALA B O 1
ATOM 2153 N N . GLU B 1 83 ? -34.25 46.25 7.879 1 21.47 83 GLU B N 1
ATOM 2154 C CA . GLU B 1 83 ? -34.031 47.688 8.07 1 21.47 83 GLU B CA 1
ATOM 2155 C C . GLU B 1 83 ? -33.312 47.938 9.391 1 21.47 83 GLU B C 1
ATOM 2157 O O . GLU B 1 83 ? -33.469 47.188 10.352 1 21.47 83 GLU B O 1
ATOM 2162 N N . THR B 1 84 ? -32.594 49.094 9.43 1 21.38 84 THR B N 1
ATOM 2163 C CA . THR B 1 84 ? -31.453 49.844 9.953 1 21.38 84 THR B CA 1
ATOM 2164 C C . THR B 1 84 ? -31.75 50.375 11.352 1 21.38 84 THR B C 1
ATOM 2166 O O . THR B 1 84 ? -31 51.219 11.883 1 21.38 84 THR B O 1
ATOM 2169 N N . ALA B 1 85 ? -32.531 49.594 11.961 1 17.84 85 ALA B N 1
ATOM 2170 C CA . ALA B 1 85 ? -33.219 50.469 12.945 1 17.84 85 ALA B CA 1
ATOM 2171 C C . ALA B 1 85 ? -32.188 51.188 13.82 1 17.84 85 ALA B C 1
ATOM 2173 O O . ALA B 1 85 ? -32.25 52.406 13.992 1 17.84 85 ALA B O 1
ATOM 2174 N N . ALA B 1 86 ? -31.797 50.562 14.906 1 19.58 86 ALA B N 1
ATOM 2175 C CA . ALA B 1 86 ? -32.156 51.156 16.188 1 19.58 86 ALA B CA 1
ATOM 2176 C C . ALA B 1 86 ? -31.016 52.031 16.719 1 19.58 86 ALA B C 1
ATOM 2178 O O . ALA B 1 86 ? -29.844 51.656 16.672 1 19.58 86 ALA B O 1
ATOM 2179 N N . VAL B 1 87 ? -31.312 53.219 16.719 1 20.3 87 VAL B N 1
ATOM 2180 C CA . VAL B 1 87 ? -30.641 54.469 17.016 1 20.3 87 VAL B CA 1
ATOM 2181 C C . VAL B 1 87 ? -29.938 54.375 18.375 1 20.3 87 VAL B C 1
ATOM 2183 O O . VAL B 1 87 ? -30.359 53.594 19.234 1 20.3 87 VAL B O 1
ATOM 2186 N N . SER B 1 88 ? -28.797 54.938 18.5 1 18.55 88 SER B N 1
ATOM 2187 C CA . SER B 1 88 ? -27.5 55.031 19.156 1 18.55 88 SER B CA 1
ATOM 2188 C C . SER B 1 88 ? -27.641 55.656 20.547 1 18.55 88 SER B C 1
ATOM 2190 O O . SER B 1 88 ? -26.656 56.062 21.156 1 18.55 88 SER B O 1
ATOM 2192 N N . HIS B 1 89 ? -28.594 55.125 21.266 1 16.88 89 HIS B N 1
ATOM 2193 C CA . HIS B 1 89 ? -28.859 56.094 22.312 1 16.88 89 HIS B CA 1
ATOM 2194 C C . HIS B 1 89 ? -27.578 56.469 23.031 1 16.88 89 HIS B C 1
ATOM 2196 O O . HIS B 1 89 ? -27.234 57.656 23.141 1 16.88 89 HIS B O 1
ATOM 2202 N N . GLU B 1 90 ? -27.547 56.062 24.391 1 17.83 90 GLU B N 1
ATOM 2203 C CA . GLU B 1 90 ? -27.547 56.938 25.547 1 17.83 90 GLU B CA 1
ATOM 2204 C C . GLU B 1 90 ? -26.125 57.188 26.047 1 17.83 90 GLU B C 1
ATOM 2206 O O . GLU B 1 90 ? -25.25 56.344 25.906 1 17.83 90 GLU B O 1
ATOM 2211 N N . ASP B 1 91 ? -25.828 58.375 26.75 1 17.38 91 ASP B N 1
ATOM 2212 C CA . ASP B 1 91 ? -24.766 59.344 26.953 1 17.38 91 ASP B CA 1
ATOM 2213 C C . ASP B 1 91 ? -23.781 58.844 28.031 1 17.38 91 ASP B C 1
ATOM 2215 O O . ASP B 1 91 ? -22.578 59.125 27.953 1 17.38 91 ASP B O 1
ATOM 2219 N N . ALA B 1 92 ? -24.266 58.125 29.141 1 19.23 92 ALA B N 1
ATOM 2220 C CA . ALA B 1 92 ? -23.922 58.875 30.344 1 19.23 92 ALA B CA 1
ATOM 2221 C C . ALA B 1 92 ? -22.438 58.688 30.703 1 19.23 92 ALA B C 1
ATOM 2223 O O . ALA B 1 92 ? -21.859 57.625 30.438 1 19.23 92 ALA B O 1
ATOM 2224 N N . ASP B 1 93 ? -21.844 59.75 31.188 1 17.11 93 ASP B N 1
ATOM 2225 C CA . ASP B 1 93 ? -20.531 60.375 31.312 1 17.11 93 ASP B CA 1
ATOM 2226 C C . ASP B 1 93 ? -19.625 59.531 32.219 1 17.11 93 ASP B C 1
ATOM 2228 O O . ASP B 1 93 ? -18.609 59.031 31.781 1 17.11 93 ASP B O 1
ATOM 2232 N N . VAL B 1 94 ? -19.328 60.094 33.438 1 18.2 94 VAL B N 1
ATOM 2233 C CA . VAL B 1 94 ? -18.062 60.781 33.75 1 18.2 94 VAL B CA 1
ATOM 2234 C C . VAL B 1 94 ? -17.219 59.875 34.656 1 18.2 94 VAL B C 1
ATOM 2236 O O . VAL B 1 94 ? -16 59.781 34.5 1 18.2 94 VAL B O 1
ATOM 2239 N N . ARG B 1 95 ? -17.781 59.094 35.719 1 18.31 95 ARG B N 1
ATOM 2240 C CA . ARG B 1 95 ? -17.125 59.562 36.938 1 18.31 95 ARG B CA 1
ATOM 2241 C C . ARG B 1 95 ? -15.766 58.875 37.125 1 18.31 95 ARG B C 1
ATOM 2243 O O . ARG B 1 95 ? -15.594 57.719 36.781 1 18.31 95 ARG B O 1
ATOM 2250 N N . THR B 1 96 ? -14.797 59.656 37.562 1 19.27 96 THR B N 1
ATOM 2251 C CA . THR B 1 96 ? -13.344 59.75 37.625 1 19.27 96 THR B CA 1
ATOM 2252 C C . THR B 1 96 ? -12.758 58.781 38.656 1 19.27 96 THR B C 1
ATOM 2254 O O . THR B 1 96 ? -11.586 58.406 38.562 1 19.27 96 THR B O 1
ATOM 2257 N N . PRO B 1 97 ? -13.625 58.062 39.5 1 18.72 97 PRO B N 1
ATOM 2258 C CA . PRO B 1 97 ? -12.93 58.25 40.781 1 18.72 97 PRO B CA 1
ATOM 2259 C C . PRO B 1 97 ? -11.547 57.625 40.812 1 18.72 97 PRO B C 1
ATOM 2261 O O . PRO B 1 97 ? -11.281 56.688 40.031 1 18.72 97 PRO B O 1
ATOM 2264 N N . GLU B 1 98 ? -10.656 58.094 41.719 1 19.02 98 GLU B N 1
ATOM 2265 C CA . GLU B 1 98 ? -9.242 58.312 41.969 1 19.02 98 GLU B CA 1
ATOM 2266 C C . GLU B 1 98 ? -8.562 57.062 42.5 1 19.02 98 GLU B C 1
ATOM 2268 O O . GLU B 1 98 ? -7.371 56.844 42.281 1 19.02 98 GLU B O 1
ATOM 2273 N N . SER B 1 99 ? -9.359 56.188 43.312 1 18.56 99 SER B N 1
ATOM 2274 C CA . SER B 1 99 ? -8.617 56.062 44.562 1 18.56 99 SER B CA 1
ATOM 2275 C C . SER B 1 99 ? -7.312 55.281 44.375 1 18.56 99 SER B C 1
ATOM 2277 O O . SER B 1 99 ? -7.156 54.594 43.375 1 18.56 99 SER B O 1
ATOM 2279 N N . GLU B 1 100 ? -6.684 54.906 45.531 1 19.11 100 GLU B N 1
ATOM 2280 C CA . GLU B 1 100 ? -5.402 55.031 46.219 1 19.11 100 GLU B CA 1
ATOM 2281 C C . GLU B 1 100 ? -4.566 53.75 46.031 1 19.11 100 GLU B C 1
ATOM 2283 O O . GLU B 1 100 ? -3.344 53.844 45.906 1 19.11 100 GLU B O 1
ATOM 2288 N N . ILE B 1 101 ? -5.195 52.562 46.031 1 19.89 101 ILE B N 1
ATOM 2289 C CA . ILE B 1 101 ? -4.523 51.781 47.094 1 19.89 101 ILE B CA 1
ATOM 2290 C C . ILE B 1 101 ? -3.166 51.312 46.562 1 19.89 101 ILE B C 1
ATOM 2292 O O . ILE B 1 101 ? -2.98 51.094 45.375 1 19.89 101 ILE B O 1
ATOM 2296 N N . ALA B 1 102 ? -2.303 50.75 47.531 1 20.12 102 ALA B N 1
ATOM 2297 C CA . ALA B 1 102 ? -0.914 50.688 48 1 20.12 102 ALA B CA 1
ATOM 2298 C C . ALA B 1 102 ? -0.139 49.594 47.281 1 20.12 102 ALA B C 1
ATOM 2300 O O . ALA B 1 102 ? 0.948 49.844 46.75 1 20.12 102 ALA B O 1
ATOM 2301 N N . GLU B 1 103 ? -0.536 48.312 47.531 1 21.3 103 GLU B N 1
ATOM 2302 C CA . GLU B 1 103 ? 0.475 47.625 48.312 1 21.3 103 GLU B CA 1
ATOM 2303 C C . GLU B 1 103 ? 1.592 47.094 47.438 1 21.3 103 GLU B C 1
ATOM 2305 O O . GLU B 1 103 ? 1.428 46.969 46.219 1 21.3 103 GLU B O 1
AT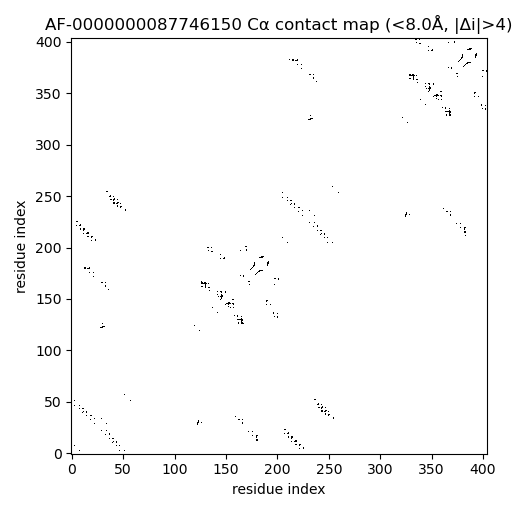OM 2310 N N . SER B 1 104 ? 2.158 45.844 47.906 1 23.19 104 SER B N 1
ATOM 2311 C CA . SER B 1 104 ? 3.471 45.281 48.219 1 23.19 104 SER B CA 1
ATOM 2312 C C . SER B 1 104 ? 4.051 44.562 47.031 1 23.19 104 SER B C 1
ATOM 2314 O O . SER B 1 104 ? 3.346 43.812 46.344 1 23.19 104 SER B O 1
ATOM 2316 N N . VAL B 1 105 ? 5.035 45.062 46.5 1 23.02 105 VAL B N 1
ATOM 2317 C CA . VAL B 1 105 ? 5.922 44.781 45.375 1 23.02 105 VAL B CA 1
ATOM 2318 C C . VAL B 1 105 ? 6.465 43.344 45.5 1 23.02 105 VAL B C 1
ATOM 2320 O O . VAL B 1 105 ? 7.578 43.062 45.062 1 23.02 105 VAL B O 1
ATOM 2323 N N . GLU B 1 106 ? 5.695 42.344 46.031 1 24.11 106 GLU B N 1
ATOM 2324 C CA . GLU B 1 106 ? 6.535 41.156 46.312 1 24.11 106 GLU B CA 1
ATOM 2325 C C . GLU B 1 106 ? 7.223 40.688 45.031 1 24.11 106 GLU B C 1
ATOM 2327 O O . GLU B 1 106 ? 6.57 40.5 44 1 24.11 106 GLU B O 1
ATOM 2332 N N . ALA B 1 107 ? 8.539 40.844 44.906 1 23.72 107 ALA B N 1
ATOM 2333 C CA . ALA B 1 107 ? 9.531 40.5 43.906 1 23.72 107 ALA B CA 1
ATOM 2334 C C . ALA B 1 107 ? 9.539 39.031 43.594 1 23.72 107 ALA B C 1
ATOM 2336 O O . ALA B 1 107 ? 9.961 38.219 44.406 1 23.72 107 ALA B O 1
ATOM 2337 N N . GLU B 1 108 ? 8.461 38.438 43.219 1 24.81 108 GLU B N 1
ATOM 2338 C CA . GLU B 1 108 ? 8.648 37 43.094 1 24.81 108 GLU B CA 1
ATOM 2339 C C . GLU B 1 108 ? 9.781 36.688 42.094 1 24.81 108 GLU B C 1
ATOM 2341 O O . GLU B 1 108 ? 9.891 37.312 41.062 1 24.81 108 GLU B O 1
ATOM 2346 N N . GLU B 1 109 ? 10.93 36.062 42.562 1 28.31 109 GLU B N 1
ATOM 2347 C CA . GLU B 1 109 ? 12.086 35.531 41.875 1 28.31 109 GLU B CA 1
ATOM 2348 C C . GLU B 1 109 ? 11.664 34.562 40.75 1 28.31 109 GLU B C 1
ATOM 2350 O O . GLU B 1 109 ? 11 33.562 41.031 1 28.31 109 GLU B O 1
ATOM 2355 N N . LYS B 1 110 ? 11.508 34.969 39.594 1 30.42 110 LYS B N 1
ATOM 2356 C CA . LYS B 1 110 ? 11.211 34.125 38.469 1 30.42 110 LYS B CA 1
ATOM 2357 C C . LYS B 1 110 ? 12.281 33.031 38.281 1 30.42 110 LYS B C 1
ATOM 2359 O O . LYS B 1 110 ? 13.438 33.344 37.969 1 30.42 110 LYS B O 1
ATOM 2364 N N . ALA B 1 111 ? 12.234 31.984 39.031 1 31.77 111 ALA B N 1
ATOM 2365 C CA . ALA B 1 111 ? 13.094 30.844 38.75 1 31.77 111 ALA B CA 1
ATOM 2366 C C . ALA B 1 111 ? 13.07 30.484 37.25 1 31.77 111 ALA B C 1
ATOM 2368 O O . ALA B 1 111 ? 12.008 30.422 36.656 1 31.77 111 ALA B O 1
ATOM 2369 N N . ASP B 1 112 ? 14.133 30.766 36.531 1 31.86 112 ASP B N 1
ATOM 2370 C CA . ASP B 1 112 ? 14.461 30.344 35.156 1 31.86 112 ASP B CA 1
ATOM 2371 C C . ASP B 1 112 ? 14.148 28.859 34.969 1 31.86 112 ASP B C 1
ATOM 2373 O O . ASP B 1 112 ? 14.766 28 35.594 1 31.86 112 ASP B O 1
ATOM 2377 N N . ALA B 1 113 ? 12.984 28.391 34.969 1 34.66 113 ALA B N 1
ATOM 2378 C CA . ALA B 1 113 ? 12.688 27 34.625 1 34.66 113 ALA B CA 1
ATOM 2379 C C . ALA B 1 113 ? 13.555 26.531 33.438 1 34.66 113 ALA B C 1
ATOM 2381 O O . ALA B 1 113 ? 13.648 27.203 32.438 1 34.66 113 ALA B O 1
ATOM 2382 N N . ASP B 1 114 ? 14.625 25.859 33.656 1 36.72 114 ASP B N 1
ATOM 2383 C CA . ASP B 1 114 ? 15.398 25.062 32.719 1 36.72 114 ASP B CA 1
ATOM 2384 C C . ASP B 1 114 ? 14.492 24.438 31.656 1 36.72 114 ASP B C 1
ATOM 2386 O O . ASP B 1 114 ? 13.57 23.688 31.984 1 36.72 114 ASP B O 1
ATOM 2390 N N . GLU B 1 115 ? 14.094 25.156 30.609 1 39.59 115 GLU B N 1
ATOM 2391 C CA . GLU B 1 115 ? 13.438 24.516 29.469 1 39.59 115 GLU B CA 1
ATOM 2392 C C . GLU B 1 115 ? 13.914 23.078 29.297 1 39.59 115 GLU B C 1
ATOM 2394 O O . GLU B 1 115 ? 15.102 22.844 29.109 1 39.59 115 GLU B O 1
ATOM 2399 N N . ALA B 1 116 ? 13.492 22.219 29.953 1 42.56 116 ALA B N 1
ATOM 2400 C CA . ALA B 1 116 ? 13.781 20.828 29.625 1 42.56 116 ALA B CA 1
ATOM 2401 C C . ALA B 1 116 ? 14.008 20.656 28.125 1 42.56 116 ALA B C 1
ATOM 2403 O O . ALA B 1 116 ? 13.258 21.188 27.312 1 42.56 116 ALA B O 1
ATOM 2404 N N . PRO B 1 117 ? 15.25 20.594 27.531 1 46.59 117 PRO B N 1
ATOM 2405 C CA . PRO B 1 117 ? 15.539 20.422 26.109 1 46.59 117 PRO B CA 1
ATOM 2406 C C . PRO B 1 117 ? 14.523 19.516 25.406 1 46.59 117 PRO B C 1
ATOM 2408 O O . PRO B 1 117 ? 14.312 18.375 25.828 1 46.59 117 PRO B O 1
ATOM 2411 N N . SER B 1 118 ? 13.422 19.812 25.094 1 54.94 118 SER B N 1
ATOM 2412 C CA . SER B 1 118 ? 12.641 18.906 24.266 1 54.94 118 SER B CA 1
ATOM 2413 C C . SER B 1 118 ? 13.508 18.25 23.188 1 54.94 118 SER B C 1
ATOM 2415 O O . SER B 1 118 ? 14.258 18.938 22.484 1 54.94 118 SER B O 1
ATOM 2417 N N . GLY B 1 119 ? 14.219 17.109 23.406 1 67.5 119 GLY B N 1
ATOM 2418 C CA . GLY B 1 119 ? 15.047 16.25 22.578 1 67.5 119 GLY B CA 1
ATOM 2419 C C . GLY B 1 119 ? 14.617 16.219 21.125 1 67.5 119 GLY B C 1
ATOM 2420 O O . GLY B 1 119 ? 15 15.32 20.375 1 67.5 119 GLY B O 1
ATOM 2421 N N . LEU B 1 120 ? 13.766 17.031 20.766 1 77.19 120 LEU B N 1
ATOM 2422 C CA . LEU B 1 120 ? 13.352 17.031 19.359 1 77.19 120 LEU B CA 1
ATOM 2423 C C . LEU B 1 120 ? 14.445 17.625 18.484 1 77.19 120 LEU B C 1
ATOM 2425 O O . LEU B 1 120 ? 15.117 18.578 18.875 1 77.19 120 LEU B O 1
ATOM 2429 N N . THR B 1 121 ? 14.648 16.984 17.344 1 81.19 121 THR B N 1
ATOM 2430 C CA . THR B 1 121 ? 15.547 17.531 16.328 1 81.19 121 THR B CA 1
ATOM 2431 C C . THR B 1 121 ? 14.969 18.828 15.75 1 81.19 121 THR B C 1
ATOM 2433 O O . THR B 1 121 ? 13.781 19.109 15.922 1 81.19 121 THR B O 1
ATOM 2436 N N . LEU B 1 122 ? 15.805 19.672 15.281 1 85.88 122 LEU B N 1
ATOM 2437 C CA . LEU B 1 122 ? 15.383 20.906 14.641 1 85.88 122 LEU B CA 1
ATOM 2438 C C . LEU B 1 122 ? 14.289 20.641 13.609 1 85.88 122 LEU B C 1
ATOM 2440 O O . LEU B 1 122 ? 13.305 21.375 13.547 1 85.88 122 LEU B O 1
ATOM 2444 N N . ASP B 1 123 ? 14.414 19.578 12.867 1 83.88 123 ASP B N 1
ATOM 2445 C CA . ASP B 1 123 ? 13.445 19.219 11.836 1 83.88 123 ASP B CA 1
ATOM 2446 C C . ASP B 1 123 ? 12.086 18.859 12.453 1 83.88 123 ASP B C 1
ATOM 2448 O O . ASP B 1 123 ? 11.039 19.203 11.906 1 83.88 123 ASP B O 1
ATOM 2452 N N . GLU B 1 124 ? 12.172 18.281 13.539 1 88.69 124 GLU B N 1
ATOM 2453 C CA . GLU B 1 124 ? 10.945 17.891 14.227 1 88.69 124 GLU B CA 1
ATOM 2454 C C . GLU B 1 124 ? 10.203 19.125 14.758 1 88.69 124 GLU B C 1
ATOM 2456 O O . GLU B 1 124 ? 8.977 19.188 14.664 1 88.69 124 GLU B O 1
ATOM 2461 N N . LYS B 1 125 ? 10.922 20 15.297 1 91.56 125 LYS B N 1
ATOM 2462 C CA . LYS B 1 125 ? 10.328 21.234 15.805 1 91.56 125 LYS B CA 1
ATOM 2463 C C . LYS B 1 125 ? 9.68 22.031 14.688 1 91.56 125 LYS B C 1
ATOM 2465 O O . LYS B 1 125 ? 8.562 22.531 14.844 1 91.56 125 LYS B O 1
ATOM 2470 N N . LEU B 1 126 ? 10.367 22.109 13.648 1 91.69 126 LEU B N 1
ATOM 2471 C CA . LEU B 1 126 ? 9.859 22.844 12.5 1 91.69 126 LEU B CA 1
ATOM 2472 C C . LEU B 1 126 ? 8.594 22.203 11.961 1 91.69 126 LEU B C 1
ATOM 2474 O O . LEU B 1 126 ? 7.617 22.891 11.656 1 91.69 126 LEU B O 1
ATOM 2478 N N . ALA B 1 127 ? 8.586 20.969 11.875 1 91.12 127 ALA B N 1
ATOM 2479 C CA . ALA B 1 127 ? 7.43 20.234 11.367 1 91.12 127 ALA B CA 1
ATOM 2480 C C . ALA B 1 127 ? 6.207 20.453 12.258 1 91.12 127 ALA B C 1
ATOM 2482 O O . ALA B 1 127 ? 5.094 20.625 11.766 1 91.12 127 ALA B O 1
ATOM 2483 N N . ARG B 1 128 ? 6.414 20.438 13.477 1 91.5 128 ARG B N 1
ATOM 2484 C CA . ARG B 1 128 ? 5.324 20.641 14.422 1 91.5 128 ARG B CA 1
ATOM 2485 C C . ARG B 1 128 ? 4.746 22.047 14.297 1 91.5 128 ARG B C 1
ATOM 2487 O O . ARG B 1 128 ? 3.529 22.234 14.352 1 91.5 128 ARG B O 1
ATOM 2494 N N . GLU B 1 129 ? 5.652 22.953 14.18 1 94.5 129 GLU B N 1
ATOM 2495 C CA . GLU B 1 129 ? 5.227 24.328 14.016 1 94.5 129 GLU B CA 1
ATOM 2496 C C . GLU B 1 129 ? 4.434 24.516 12.727 1 94.5 129 GLU B C 1
ATOM 2498 O O . GLU B 1 129 ? 3.398 25.188 12.719 1 94.5 129 GLU B O 1
ATOM 2503 N N . ARG B 1 130 ? 4.883 23.953 11.734 1 94.56 130 ARG B N 1
ATOM 2504 C CA . ARG B 1 130 ? 4.211 24.047 10.445 1 94.56 130 ARG B CA 1
ATOM 2505 C C . ARG B 1 130 ? 2.846 23.359 10.492 1 94.56 130 ARG B C 1
ATOM 2507 O O . ARG B 1 130 ? 1.88 23.875 9.914 1 94.56 130 ARG B O 1
ATOM 2514 N N . ALA B 1 131 ? 2.812 22.266 11.125 1 94.38 131 ALA B N 1
ATOM 2515 C CA . ALA B 1 131 ? 1.537 21.562 11.281 1 94.38 131 ALA B CA 1
ATOM 2516 C C . ALA B 1 131 ? 0.542 22.422 12.062 1 94.38 131 ALA B C 1
ATOM 2518 O O . ALA B 1 131 ? -0.643 22.469 11.727 1 94.38 131 ALA B O 1
ATOM 2519 N N . ALA B 1 132 ? 1.026 23.031 13.039 1 95.06 132 ALA B N 1
ATOM 2520 C CA . ALA B 1 132 ? 0.177 23.922 13.828 1 95.06 132 ALA B CA 1
ATOM 2521 C C . ALA B 1 132 ? -0.308 25.094 12.984 1 95.06 132 ALA B C 1
ATOM 2523 O O . ALA B 1 132 ? -1.473 25.5 13.078 1 95.06 132 ALA B O 1
ATOM 2524 N N . ASP B 1 133 ? 0.609 25.609 12.227 1 96.25 133 ASP B N 1
ATOM 2525 C CA . ASP B 1 133 ? 0.288 26.766 11.383 1 96.25 133 ASP B CA 1
ATOM 2526 C C . ASP B 1 133 ? -0.782 26.406 10.352 1 96.25 133 ASP B C 1
ATOM 2528 O O . ASP B 1 133 ? -1.747 27.156 10.172 1 96.25 133 ASP B O 1
ATOM 2532 N N . ILE B 1 134 ? -0.618 25.281 9.742 1 96.88 134 ILE B N 1
ATOM 2533 C CA . ILE B 1 134 ? -1.597 24.922 8.719 1 96.88 134 ILE B CA 1
ATOM 2534 C C . ILE B 1 134 ? -2.93 24.578 9.383 1 96.88 134 ILE B C 1
ATOM 2536 O O . ILE B 1 134 ? -3.996 24.844 8.828 1 96.88 134 ILE B O 1
ATOM 2540 N N . SER B 1 135 ? -2.92 24.016 10.508 1 96.81 135 SER B N 1
ATOM 2541 C CA . SER B 1 135 ? -4.152 23.719 11.227 1 96.81 135 SER B CA 1
ATOM 2542 C C . SER B 1 135 ? -4.973 24.969 11.469 1 96.81 135 SER B C 1
ATOM 2544 O O . SER B 1 135 ? -6.199 24.969 11.336 1 96.81 135 SER B O 1
ATOM 2546 N N . LYS B 1 136 ? -4.328 26.031 11.703 1 97 136 LYS B N 1
ATOM 2547 C CA . LYS B 1 136 ? -4.98 27.312 11.992 1 97 136 LYS B CA 1
ATOM 2548 C C . LYS B 1 136 ? -5.617 27.891 10.734 1 97 136 LYS B C 1
ATOM 2550 O O . LYS B 1 136 ? -6.477 28.781 10.82 1 97 136 LYS B O 1
ATOM 2555 N N . ALA B 1 137 ? -5.121 27.5 9.633 1 96.88 137 ALA B N 1
ATOM 2556 C CA . ALA B 1 137 ? -5.613 28.031 8.367 1 96.88 137 ALA B CA 1
ATOM 2557 C C . ALA B 1 137 ? -6.992 27.469 8.031 1 96.88 137 ALA B C 1
ATOM 2559 O O . ALA B 1 137 ? -7.684 27.984 7.152 1 96.88 137 ALA B O 1
ATOM 2560 N N . PHE B 1 138 ? -7.371 26.391 8.734 1 97.94 138 PHE B N 1
ATOM 2561 C CA . PHE B 1 138 ? -8.695 25.812 8.539 1 97.94 138 PHE B CA 1
ATOM 2562 C C . PHE B 1 138 ? -9.664 26.297 9.602 1 97.94 138 PHE B C 1
ATOM 2564 O O . PHE B 1 138 ? -9.398 26.188 10.797 1 97.94 138 PHE B O 1
ATOM 2571 N N . THR B 1 139 ? -10.828 26.844 9.203 1 97.25 139 THR B N 1
ATOM 2572 C CA . THR B 1 139 ? -11.883 27.188 10.156 1 97.25 139 THR B CA 1
ATOM 2573 C C . THR B 1 139 ? -12.539 25.922 10.719 1 97.25 139 THR B C 1
ATOM 2575 O O . THR B 1 139 ? -12.359 24.828 10.18 1 97.25 139 THR B O 1
ATOM 2578 N N . LEU B 1 140 ? -13.336 26.078 11.727 1 96.69 140 LEU B N 1
ATOM 2579 C CA . LEU B 1 140 ? -14.07 24.953 12.297 1 96.69 140 LEU B CA 1
ATOM 2580 C C . LEU B 1 140 ? -15.016 24.344 11.273 1 96.69 140 LEU B C 1
ATOM 2582 O O . LEU B 1 140 ? -15.07 23.109 11.133 1 96.69 140 LEU B O 1
ATOM 2586 N N . ASN B 1 141 ? -15.641 25.203 10.562 1 96.75 141 ASN B N 1
ATOM 2587 C CA . ASN B 1 141 ? -16.547 24.734 9.523 1 96.75 141 ASN B CA 1
ATOM 2588 C C . ASN B 1 141 ? -15.789 23.969 8.43 1 96.75 141 ASN B C 1
ATOM 2590 O O . ASN B 1 141 ? -16.281 22.969 7.922 1 96.75 141 ASN B O 1
ATOM 2594 N N . ASP B 1 142 ? -14.672 24.469 8.047 1 97.81 142 ASP B N 1
ATOM 2595 C CA . ASP B 1 142 ? -13.812 23.75 7.102 1 97.81 142 ASP B CA 1
ATOM 2596 C C . ASP B 1 142 ? -13.508 22.344 7.586 1 97.81 142 ASP B C 1
ATOM 2598 O O . ASP B 1 142 ? -13.648 21.375 6.832 1 97.81 142 ASP B O 1
ATOM 2602 N N . ARG B 1 143 ? -13.125 22.266 8.812 1 97.25 143 ARG B N 1
ATOM 2603 C CA . ARG B 1 143 ? -12.75 20.984 9.398 1 97.25 143 ARG B CA 1
ATOM 2604 C C . ARG B 1 143 ? -13.898 19.984 9.312 1 97.25 143 ARG B C 1
ATOM 2606 O O . ARG B 1 143 ? -13.711 18.859 8.875 1 97.25 143 ARG B O 1
ATOM 2613 N N . PHE B 1 144 ? -15.07 20.453 9.672 1 97.75 144 PHE B N 1
ATOM 2614 C CA . PHE B 1 144 ? -16.234 19.578 9.625 1 97.75 144 PHE B CA 1
ATOM 2615 C C . PHE B 1 144 ? -16.531 19.125 8.203 1 97.75 144 PHE B C 1
ATOM 2617 O O . PHE B 1 144 ? -16.781 17.953 7.949 1 97.75 144 PHE B O 1
ATOM 2624 N N . ARG B 1 145 ? -16.5 20.047 7.379 1 97.69 145 ARG B N 1
ATOM 2625 C CA . ARG B 1 145 ? -16.828 19.766 5.984 1 97.69 145 ARG B CA 1
ATOM 2626 C C . ARG B 1 145 ? -15.805 18.828 5.352 1 97.69 145 ARG B C 1
ATOM 2628 O O . ARG B 1 145 ? -16.172 17.844 4.711 1 97.69 145 ARG B O 1
ATOM 2635 N N . PHE B 1 146 ? -14.508 19.109 5.477 1 98.25 146 PHE B N 1
ATOM 2636 C CA . PHE B 1 146 ? -13.477 18.281 4.855 1 98.25 146 PHE B CA 1
ATOM 2637 C C . PHE B 1 146 ? -13.438 16.891 5.48 1 98.25 146 PHE B C 1
ATOM 2639 O O . PHE B 1 146 ? -13.164 15.906 4.793 1 98.25 146 PHE B O 1
ATOM 2646 N N . CYS B 1 147 ? -13.688 16.812 6.801 1 97.31 147 CYS B N 1
ATOM 2647 C CA . CYS B 1 147 ? -13.773 15.492 7.414 1 97.31 147 CYS B CA 1
ATOM 2648 C C . CYS B 1 147 ? -14.844 14.648 6.734 1 97.31 147 CYS B C 1
ATOM 2650 O O . CYS B 1 147 ? -14.602 13.484 6.406 1 97.31 147 CYS B O 1
ATOM 2652 N N . ARG B 1 148 ? -15.93 15.289 6.512 1 96.38 148 ARG B N 1
ATOM 2653 C CA . ARG B 1 148 ? -17.047 14.578 5.898 1 96.38 148 ARG B CA 1
ATOM 2654 C C . ARG B 1 148 ? -16.75 14.242 4.438 1 96.38 148 ARG B C 1
ATOM 2656 O O . ARG B 1 148 ? -17.016 13.133 3.984 1 96.38 148 ARG B O 1
ATOM 2663 N N . GLU B 1 149 ? -16.188 15.102 3.717 1 97 149 GLU B N 1
ATOM 2664 C CA . GLU B 1 149 ? -16.094 15 2.264 1 97 149 GLU B CA 1
ATOM 2665 C C . GLU B 1 149 ? -14.812 14.273 1.844 1 97 149 GLU B C 1
ATOM 2667 O O . GLU B 1 149 ? -14.781 13.625 0.798 1 97 149 GLU B O 1
ATOM 2672 N N . LEU B 1 150 ? -13.711 14.445 2.664 1 96.62 150 LEU B N 1
ATOM 2673 C CA . LEU B 1 150 ? -12.414 13.984 2.188 1 96.62 150 LEU B CA 1
ATOM 2674 C C . LEU B 1 150 ? -11.844 12.914 3.115 1 96.62 150 LEU B C 1
ATOM 2676 O O . LEU B 1 150 ? -10.961 12.148 2.719 1 96.62 150 LEU B O 1
ATOM 2680 N N . PHE B 1 151 ? -12.312 12.812 4.336 1 95.69 151 PHE B N 1
ATOM 2681 C CA . PHE B 1 151 ? -11.625 11.969 5.305 1 95.69 151 PHE B CA 1
ATOM 2682 C C . PHE B 1 151 ? -12.594 11.008 5.973 1 95.69 151 PHE B C 1
ATOM 2684 O O . PHE B 1 151 ? -12.445 10.68 7.152 1 95.69 151 PHE B O 1
ATOM 2691 N N . ARG B 1 152 ? -13.625 10.633 5.277 1 90.38 152 ARG B N 1
ATOM 2692 C CA . ARG B 1 152 ? -14.586 9.617 5.695 1 90.38 152 ARG B CA 1
ATOM 2693 C C . ARG B 1 152 ? -15.094 9.898 7.109 1 90.38 152 ARG B C 1
ATOM 2695 O O . ARG B 1 152 ? -15.133 8.992 7.949 1 90.38 152 ARG B O 1
ATOM 2702 N N . ASN B 1 153 ? -15.258 11.148 7.406 1 94.62 153 ASN B N 1
ATOM 2703 C CA . ASN B 1 153 ? -15.812 11.648 8.664 1 94.62 153 ASN B CA 1
ATOM 2704 C C . ASN B 1 153 ? -14.836 11.461 9.82 1 94.62 153 ASN B C 1
ATOM 2706 O O . ASN B 1 153 ? -15.25 11.328 10.977 1 94.62 153 ASN B O 1
ATOM 2710 N N . SER B 1 154 ? -13.641 11.352 9.547 1 94.44 154 SER B N 1
ATOM 2711 C CA . SER B 1 154 ? -12.633 11.086 10.57 1 94.44 154 SER B CA 1
ATOM 2712 C C . SER B 1 154 ? -11.859 12.352 10.914 1 94.44 154 SER B C 1
ATOM 2714 O O . SER B 1 154 ? -11.078 12.852 10.102 1 94.44 154 SER B O 1
ATOM 2716 N N . ASN B 1 155 ? -12.016 12.789 12.102 1 96.38 155 ASN B N 1
ATOM 2717 C CA . ASN B 1 155 ? -11.211 13.898 12.609 1 96.38 155 ASN B CA 1
ATOM 2718 C C . ASN B 1 155 ? -9.75 13.508 12.773 1 96.38 155 ASN B C 1
ATOM 2720 O O . ASN B 1 155 ? -8.852 14.32 12.539 1 96.38 155 ASN B O 1
ATOM 2724 N N . GLU B 1 156 ? -9.547 12.273 13.172 1 94.88 156 GLU B N 1
ATOM 2725 C CA . GLU B 1 156 ? -8.195 11.766 13.344 1 94.88 156 GLU B CA 1
ATOM 2726 C C . GLU B 1 156 ? -7.422 11.781 12.031 1 94.88 156 GLU B C 1
ATOM 2728 O O . GLU B 1 156 ? -6.277 12.234 11.977 1 94.88 156 GLU B O 1
ATOM 2733 N N . GLU B 1 157 ? -8.062 11.312 10.977 1 94.88 157 GLU B N 1
ATOM 2734 C CA . GLU B 1 157 ? -7.434 11.328 9.664 1 94.88 157 GLU B CA 1
ATOM 2735 C C . GLU B 1 157 ? -7.125 12.75 9.211 1 94.88 157 GLU B C 1
ATOM 2737 O O . GLU B 1 157 ? -6.082 13 8.602 1 94.88 157 GLU B O 1
ATOM 2742 N N . PHE B 1 158 ? -8.008 13.68 9.508 1 97.5 158 PHE B N 1
ATOM 2743 C CA . PHE B 1 158 ? -7.781 15.086 9.188 1 97.5 158 PHE B CA 1
ATOM 2744 C C . PHE B 1 158 ? -6.543 15.609 9.898 1 97.5 158 PHE B C 1
ATOM 2746 O O . PHE B 1 158 ? -5.641 16.156 9.266 1 97.5 158 PHE B O 1
ATOM 2753 N N . LYS B 1 159 ? -6.438 15.398 11.094 1 96.25 159 LYS B N 1
ATOM 2754 C CA . LYS B 1 159 ? -5.32 15.867 11.906 1 96.25 159 LYS B CA 1
ATOM 2755 C C . LYS B 1 159 ? -4.004 15.258 11.438 1 96.25 159 LYS B C 1
ATOM 2757 O O . LYS B 1 159 ? -2.998 15.953 11.305 1 96.25 159 LYS B O 1
ATOM 2762 N N . GLU B 1 160 ? -4.02 13.961 11.234 1 95.88 160 GLU B N 1
ATOM 2763 C CA . GLU B 1 160 ? -2.828 13.273 10.742 1 95.88 160 GLU B CA 1
ATOM 2764 C C . GLU B 1 160 ? -2.367 13.852 9.414 1 95.88 160 GLU B C 1
ATOM 2766 O O . GLU B 1 160 ? -1.167 13.992 9.172 1 95.88 160 GLU B O 1
ATOM 2771 N N . THR B 1 161 ? -3.348 14.141 8.602 1 97.12 161 THR B N 1
ATOM 2772 C CA . THR B 1 161 ? -3.039 14.711 7.297 1 97.12 161 THR B CA 1
ATOM 2773 C C . THR B 1 161 ? -2.332 16.047 7.441 1 97.12 161 THR B C 1
ATOM 2775 O O . THR B 1 161 ? -1.366 16.328 6.727 1 97.12 161 THR B O 1
ATOM 2778 N N . LEU B 1 162 ? -2.764 16.875 8.344 1 97.12 162 LEU B N 1
ATOM 2779 C CA . LEU B 1 162 ? -2.127 18.156 8.562 1 97.12 162 LEU B CA 1
ATOM 2780 C C . LEU B 1 162 ? -0.709 17.984 9.094 1 97.12 162 LEU B C 1
ATOM 2782 O O . LEU B 1 162 ? 0.185 18.766 8.75 1 97.12 162 LEU B O 1
ATOM 2786 N N . GLU B 1 163 ? -0.515 16.969 9.914 1 95.31 163 GLU B N 1
ATOM 2787 C CA . GLU B 1 163 ? 0.827 16.656 10.398 1 95.31 163 GLU B CA 1
ATOM 2788 C C . GLU B 1 163 ? 1.751 16.281 9.242 1 95.31 163 GLU B C 1
ATOM 2790 O O . GLU B 1 163 ? 2.906 16.703 9.203 1 95.31 163 GLU B O 1
ATOM 2795 N N . VAL B 1 164 ? 1.225 15.531 8.328 1 96.38 164 VAL B N 1
ATOM 2796 C CA . VAL B 1 164 ? 1.994 15.117 7.16 1 96.38 164 VAL B CA 1
ATOM 2797 C C . VAL B 1 164 ? 2.346 16.344 6.312 1 96.38 164 VAL B C 1
ATOM 2799 O O . VAL B 1 164 ? 3.492 16.5 5.887 1 96.38 164 VAL B O 1
ATOM 2802 N N . ILE B 1 165 ? 1.376 17.188 6.105 1 97.06 165 ILE B N 1
ATOM 2803 C CA . ILE B 1 165 ? 1.599 18.406 5.324 1 97.06 165 ILE B CA 1
ATOM 2804 C C . ILE B 1 165 ? 2.686 19.25 5.98 1 97.06 165 ILE B C 1
ATOM 2806 O O . ILE B 1 165 ? 3.57 19.781 5.301 1 97.06 165 ILE B O 1
ATOM 2810 N N . GLY B 1 166 ? 2.641 19.344 7.293 1 95.31 166 GLY B N 1
ATOM 2811 C CA . GLY B 1 166 ? 3.631 20.109 8.039 1 95.31 166 GLY B CA 1
ATOM 2812 C C . GLY B 1 166 ? 5.043 19.594 7.852 1 95.31 166 GLY B C 1
ATOM 2813 O O . GLY B 1 166 ? 6.012 20.328 8.055 1 95.31 166 GLY B O 1
ATOM 2814 N N . SER B 1 167 ? 5.156 18.344 7.469 1 93.62 167 SER B N 1
ATOM 2815 C CA . SER B 1 167 ? 6.469 17.719 7.309 1 93.62 167 SER B CA 1
ATOM 2816 C C . SER B 1 167 ? 6.98 17.859 5.879 1 93.62 167 SER B C 1
ATOM 2818 O O . SER B 1 167 ? 8.141 17.562 5.594 1 93.62 167 SER B O 1
ATOM 2820 N N . MET B 1 168 ? 6.141 18.359 5.016 1 94.19 168 MET B N 1
ATOM 2821 C CA . MET B 1 168 ? 6.504 18.469 3.604 1 94.19 168 MET B CA 1
ATOM 2822 C C . MET B 1 168 ? 7.316 19.734 3.348 1 94.19 168 MET B C 1
ATOM 2824 O O . MET B 1 168 ? 7.18 20.719 4.066 1 94.19 168 MET B O 1
ATOM 2828 N N . ALA B 1 169 ? 8.164 19.688 2.311 1 92.38 169 ALA B N 1
ATOM 2829 C CA . ALA B 1 169 ? 9.055 20.812 2.016 1 92.38 169 ALA B CA 1
ATOM 2830 C C . ALA B 1 169 ? 8.344 21.875 1.184 1 92.38 169 ALA B C 1
ATOM 2832 O O . ALA B 1 169 ? 8.633 23.062 1.313 1 92.38 169 ALA B O 1
ATOM 2833 N N . ASP B 1 170 ? 7.504 21.391 0.31 1 94.5 170 ASP B N 1
ATOM 2834 C CA . ASP B 1 170 ? 6.91 22.328 -0.628 1 94.5 170 ASP B CA 1
ATOM 2835 C C . ASP B 1 170 ? 5.613 21.781 -1.219 1 94.5 170 ASP B C 1
ATOM 2837 O O . ASP B 1 170 ? 5.199 20.672 -0.896 1 94.5 170 ASP B O 1
ATOM 2841 N N . MET B 1 171 ? 4.977 22.547 -2.104 1 96.81 171 MET B N 1
ATOM 2842 C CA . MET B 1 171 ? 3.686 22.219 -2.703 1 96.81 171 MET B CA 1
ATOM 2843 C C . MET B 1 171 ? 3.809 21.047 -3.658 1 96.81 171 MET B C 1
ATOM 2845 O O . MET B 1 171 ? 2.873 20.25 -3.805 1 96.81 171 MET B O 1
ATOM 2849 N N . ASP B 1 172 ? 4.914 20.891 -4.316 1 96.31 172 ASP B N 1
ATOM 2850 C CA . ASP B 1 172 ? 5.117 19.766 -5.23 1 96.31 172 ASP B CA 1
ATOM 2851 C C . ASP B 1 172 ? 4.992 18.438 -4.496 1 96.31 172 ASP B C 1
ATOM 2853 O O . ASP B 1 172 ? 4.379 17.484 -5.008 1 96.31 172 ASP B O 1
ATOM 2857 N N . GLU B 1 173 ? 5.531 18.328 -3.268 1 94.75 173 GLU B N 1
ATOM 2858 C CA . GLU B 1 173 ? 5.398 17.141 -2.447 1 94.75 173 GLU B CA 1
ATOM 2859 C C . GLU B 1 173 ? 3.938 16.875 -2.09 1 94.75 173 GLU B C 1
ATOM 2861 O O . GLU B 1 173 ? 3.482 15.727 -2.121 1 94.75 173 GLU B O 1
ATOM 2866 N N . ALA B 1 174 ? 3.262 17.938 -1.801 1 97.25 174 ALA B N 1
ATOM 2867 C CA . ALA B 1 174 ? 1.852 17.797 -1.451 1 97.25 174 ALA B CA 1
ATOM 2868 C C . ALA B 1 174 ? 1.038 17.297 -2.643 1 97.25 174 ALA B C 1
ATOM 2870 O O . ALA B 1 174 ? 0.235 16.375 -2.508 1 97.25 174 ALA B O 1
ATOM 2871 N N . GLU B 1 175 ? 1.305 17.891 -3.785 1 97.06 175 GLU B N 1
ATOM 2872 C CA . GLU B 1 175 ? 0.578 17.484 -4.984 1 97.06 175 GLU B CA 1
ATOM 2873 C C . GLU B 1 175 ? 0.876 16.031 -5.336 1 97.06 175 GLU B C 1
ATOM 2875 O O . GLU B 1 175 ? -0.029 15.273 -5.695 1 97.06 175 GLU B O 1
ATOM 2880 N N . GLU B 1 176 ? 2.012 15.672 -5.254 1 94.25 176 GLU B N 1
ATOM 2881 C CA . GLU B 1 176 ? 2.389 14.281 -5.512 1 94.25 176 GLU B CA 1
ATOM 2882 C C . GLU B 1 176 ? 1.677 13.328 -4.555 1 94.25 176 GLU B C 1
ATOM 2884 O O . GLU B 1 176 ? 1.124 12.312 -4.98 1 94.25 176 GLU B O 1
ATOM 2889 N N . TYR B 1 177 ? 1.62 13.68 -3.297 1 95.19 177 TYR B N 1
ATOM 2890 C CA . TYR B 1 177 ? 1.017 12.844 -2.266 1 95.19 177 TYR B CA 1
ATOM 2891 C C . TYR B 1 177 ? -0.486 12.711 -2.48 1 95.19 177 TYR B C 1
ATOM 2893 O O . TYR B 1 177 ? -1.018 11.602 -2.525 1 95.19 177 TYR B O 1
ATOM 2901 N N . PHE B 1 178 ? -1.159 13.805 -2.678 1 97.44 178 PHE B N 1
ATOM 2902 C CA . PHE B 1 178 ? -2.617 13.781 -2.67 1 97.44 178 PHE B CA 1
ATOM 2903 C C . PHE B 1 178 ? -3.158 13.32 -4.02 1 97.44 178 PHE B C 1
ATOM 2905 O O . PHE B 1 178 ? -4.121 12.555 -4.078 1 97.44 178 PHE B O 1
ATOM 2912 N N . TYR B 1 179 ? -2.492 13.719 -5.109 1 95.56 179 TYR B N 1
ATOM 2913 C CA . TYR B 1 179 ? -3.031 13.398 -6.426 1 95.56 179 TYR B CA 1
ATOM 2914 C C . TYR B 1 179 ? -2.541 12.039 -6.898 1 95.56 179 TYR B C 1
ATOM 2916 O O . TYR B 1 179 ? -3.314 11.25 -7.445 1 95.56 179 TYR B O 1
ATOM 2924 N N . ASN B 1 180 ? -1.377 11.688 -6.684 1 90.12 180 ASN B N 1
ATOM 2925 C CA . ASN B 1 180 ? -0.805 10.477 -7.262 1 90.12 180 ASN B CA 1
ATOM 2926 C C . ASN B 1 180 ? -0.844 9.312 -6.273 1 90.12 180 ASN B C 1
ATOM 2928 O O . ASN B 1 180 ? -1.247 8.203 -6.629 1 90.12 180 ASN B O 1
ATOM 2932 N N . ASP B 1 181 ? -0.459 9.609 -5.055 1 88.88 181 ASP B N 1
ATOM 2933 C CA . ASP B 1 181 ? -0.379 8.5 -4.105 1 88.88 181 ASP B CA 1
ATOM 2934 C C . ASP B 1 181 ? -1.754 8.18 -3.525 1 88.88 181 ASP B C 1
ATOM 2936 O O . ASP B 1 181 ? -2.111 7.008 -3.381 1 88.88 181 ASP B O 1
ATOM 2940 N N . LEU B 1 182 ? -2.516 9.203 -3.209 1 91.81 182 LEU B N 1
ATOM 2941 C CA . LEU B 1 182 ? -3.84 8.977 -2.643 1 91.81 182 LEU B CA 1
ATOM 2942 C C . LEU B 1 182 ? -4.906 8.984 -3.732 1 91.81 182 LEU B C 1
ATOM 2944 O O . LEU B 1 182 ? -6.078 8.711 -3.463 1 91.81 182 LEU B O 1
ATOM 2948 N N . CYS B 1 183 ? -4.527 9.414 -4.926 1 90.62 183 CYS B N 1
ATOM 2949 C CA . CYS B 1 183 ? -5.383 9.391 -6.109 1 90.62 183 CYS B CA 1
ATOM 2950 C C . CYS B 1 183 ? -6.594 10.297 -5.926 1 90.62 183 CYS B C 1
ATOM 2952 O O . CYS B 1 183 ? -7.703 9.945 -6.332 1 90.62 183 CYS B O 1
ATOM 2954 N N . TRP B 1 184 ? -6.395 11.422 -5.238 1 95.75 184 TRP B N 1
ATOM 2955 C CA . TRP B 1 184 ? -7.469 12.406 -5.172 1 95.75 184 TRP B CA 1
ATOM 2956 C C . TRP B 1 184 ? -7.766 12.984 -6.555 1 95.75 184 TRP B C 1
ATOM 2958 O O . TRP B 1 184 ? -6.848 13.242 -7.336 1 95.75 184 TRP B O 1
ATOM 2968 N N . ASP B 1 185 ? -8.984 13.242 -6.812 1 96.56 185 ASP B N 1
ATOM 2969 C CA . ASP B 1 185 ? -9.422 13.867 -8.055 1 96.56 185 ASP B CA 1
ATOM 2970 C C . ASP B 1 185 ? -9.273 15.383 -7.996 1 96.56 185 ASP B C 1
ATOM 2972 O O . ASP B 1 185 ? -10.062 16.062 -7.344 1 96.56 185 ASP B O 1
ATOM 2976 N N . SER B 1 186 ? -8.352 15.867 -8.758 1 96.5 186 SER B N 1
ATOM 2977 C CA . SER B 1 186 ? -8.016 17.281 -8.711 1 96.5 186 SER B CA 1
ATOM 2978 C C . SER B 1 186 ? -9.148 18.141 -9.273 1 96.5 186 SER B C 1
ATOM 2980 O O . SER B 1 186 ? -9.156 19.359 -9.102 1 96.5 186 SER B O 1
ATOM 2982 N N . GLU B 1 187 ? -10.141 17.547 -9.867 1 97.19 187 GLU B N 1
ATOM 2983 C CA . GLU B 1 187 ? -11.242 18.281 -10.484 1 97.19 187 GLU B CA 1
ATOM 2984 C C . GLU B 1 187 ? -12.391 18.484 -9.5 1 97.19 187 GLU B C 1
ATOM 2986 O O . GLU B 1 187 ? -13.297 19.281 -9.742 1 97.19 187 GLU B O 1
ATOM 2991 N N . LYS B 1 188 ? -12.406 17.781 -8.453 1 97.62 188 LYS B N 1
ATOM 2992 C CA . LYS B 1 188 ? -13.461 17.906 -7.453 1 97.62 188 LYS B CA 1
ATOM 2993 C C . LYS B 1 188 ? -13.312 19.203 -6.652 1 97.62 188 LYS B C 1
ATOM 2995 O O . LYS B 1 188 ? -12.203 19.562 -6.262 1 97.62 188 LYS B O 1
ATOM 3000 N N . GLU B 1 189 ? -14.406 19.781 -6.367 1 97.88 189 GLU B N 1
ATOM 3001 C CA . GLU B 1 189 ? -14.406 21.094 -5.723 1 97.88 189 GLU B CA 1
ATOM 3002 C C . GLU B 1 189 ? -13.805 21.016 -4.32 1 97.88 189 GLU B C 1
ATOM 3004 O O . GLU B 1 189 ? -13.023 21.875 -3.926 1 97.88 189 GLU B O 1
ATOM 3009 N N . GLU B 1 190 ? -14.195 20.016 -3.586 1 97.94 190 GLU B N 1
ATOM 3010 C CA . GLU B 1 190 ? -13.695 19.875 -2.221 1 97.94 190 GLU B CA 1
ATOM 3011 C C . GLU B 1 190 ? -12.18 19.703 -2.205 1 97.94 190 GLU B C 1
ATOM 3013 O O . GLU B 1 190 ? -11.508 20.188 -1.286 1 97.94 190 GLU B O 1
ATOM 3018 N N . VAL B 1 191 ? -11.617 19.031 -3.232 1 98.56 191 VAL B N 1
ATOM 3019 C CA . VAL B 1 191 ? -10.172 18.828 -3.338 1 98.56 191 VAL B CA 1
ATOM 3020 C C . VAL B 1 191 ? -9.492 20.156 -3.684 1 98.56 191 VAL B C 1
ATOM 3022 O O . VAL B 1 191 ? -8.492 20.531 -3.068 1 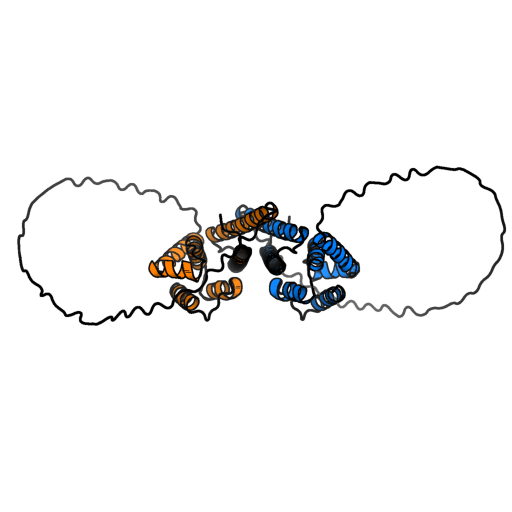98.56 191 VAL B O 1
ATOM 3025 N N . LYS B 1 192 ? -10.055 20.891 -4.625 1 98.38 192 LYS B N 1
ATOM 3026 C CA . LYS B 1 192 ? -9.508 22.188 -5.02 1 98.38 192 LYS B CA 1
ATOM 3027 C C . LYS B 1 192 ? -9.461 23.141 -3.838 1 98.38 192 LYS B C 1
ATOM 3029 O O . LYS B 1 192 ? -8.469 23.844 -3.637 1 98.38 192 LYS B O 1
ATOM 3034 N N . GLU B 1 193 ? -10.508 23.172 -3.094 1 98.31 193 GLU B N 1
ATOM 3035 C CA . GLU B 1 193 ? -10.594 24.078 -1.954 1 98.31 193 GLU B CA 1
ATOM 3036 C C . GLU B 1 193 ? -9.586 23.703 -0.872 1 98.31 193 GLU B C 1
ATOM 3038 O O . GLU B 1 193 ? -8.914 24.578 -0.308 1 98.31 193 GLU B O 1
ATOM 3043 N N . PHE B 1 194 ? -9.516 22.422 -0.623 1 98.69 194 PHE B N 1
ATOM 3044 C CA . PHE B 1 194 ? -8.539 21.938 0.356 1 98.69 194 PHE B CA 1
ATOM 3045 C C . PHE B 1 194 ? -7.125 22.297 -0.074 1 98.69 194 PHE B C 1
ATOM 3047 O O . PHE B 1 194 ? -6.352 22.859 0.709 1 98.69 194 PHE B O 1
ATOM 3054 N N . MET B 1 195 ? -6.836 22.047 -1.333 1 98.5 195 MET B N 1
ATOM 3055 C CA . MET B 1 195 ? -5.484 22.25 -1.848 1 98.5 195 MET B CA 1
ATOM 3056 C C . MET B 1 195 ? -5.145 23.734 -1.925 1 98.5 195 MET B C 1
ATOM 3058 O O . MET B 1 195 ? -3.975 24.109 -1.832 1 98.5 195 MET B O 1
ATOM 3062 N N . ALA B 1 196 ? -6.125 24.578 -2.08 1 98.44 196 ALA B N 1
ATOM 3063 C CA . ALA B 1 196 ? -5.887 26.016 -2.066 1 98.44 196 ALA B CA 1
ATOM 3064 C C . ALA B 1 196 ? -5.375 26.484 -0.705 1 98.44 196 ALA B C 1
ATOM 3066 O O . ALA B 1 196 ? -4.492 27.344 -0.624 1 98.44 196 ALA B O 1
ATOM 3067 N N . ILE B 1 197 ? -5.965 25.922 0.332 1 98.19 197 ILE B N 1
ATOM 3068 C CA . ILE B 1 197 ? -5.516 26.25 1.681 1 98.19 197 ILE B CA 1
ATOM 3069 C C . ILE B 1 197 ? -4.098 25.734 1.894 1 98.19 197 ILE B C 1
ATOM 3071 O O . ILE B 1 197 ? -3.25 26.422 2.455 1 98.19 197 ILE B O 1
ATOM 3075 N N . VAL B 1 198 ? -3.795 24.516 1.419 1 98.25 198 VAL B N 1
ATOM 3076 C CA . VAL B 1 198 ? -2.473 23.906 1.52 1 98.25 198 VAL B CA 1
ATOM 3077 C C . VAL B 1 198 ? -1.45 24.766 0.776 1 98.25 198 VAL B C 1
ATOM 3079 O O . VAL B 1 198 ? -0.327 24.953 1.248 1 98.25 198 VAL B O 1
ATOM 3082 N N . ALA B 1 199 ? -1.86 25.297 -0.376 1 98 199 ALA B N 1
ATOM 3083 C CA . ALA B 1 199 ? -0.963 26.141 -1.174 1 98 199 ALA B CA 1
ATOM 3084 C C . ALA B 1 199 ? -0.544 27.375 -0.404 1 98 199 ALA B C 1
ATOM 3086 O O . ALA B 1 199 ? 0.613 27.797 -0.472 1 98 199 ALA B O 1
ATOM 3087 N N . LYS B 1 200 ? -1.407 27.938 0.355 1 97.12 200 LYS B N 1
ATOM 3088 C CA . LYS B 1 200 ? -1.13 29.141 1.131 1 97.12 200 LYS B CA 1
ATOM 3089 C C . LYS B 1 200 ? -0.171 28.844 2.281 1 97.12 200 LYS B C 1
ATOM 3091 O O . LYS B 1 200 ? 0.538 29.734 2.75 1 97.12 200 LYS B O 1
ATOM 3096 N N . HIS B 1 201 ? -0.225 27.656 2.715 1 95.81 201 HIS B N 1
ATOM 3097 C CA . HIS B 1 201 ? 0.654 27.203 3.787 1 95.81 201 HIS B CA 1
ATOM 3098 C C . HIS B 1 201 ? 2.117 27.25 3.359 1 95.81 201 HIS B C 1
ATOM 3100 O O . HIS B 1 201 ? 2.996 27.562 4.168 1 95.81 201 HIS B O 1
ATOM 3106 N N . PHE B 1 202 ? 2.402 26.953 2.1 1 95.44 202 PHE B N 1
ATOM 3107 C CA . PHE B 1 202 ? 3.779 26.922 1.621 1 95.44 202 PHE B CA 1
ATOM 3108 C C . PHE B 1 202 ? 4.191 28.281 1.061 1 95.44 202 PHE B C 1
ATOM 3110 O O . PHE B 1 202 ? 5.379 28.547 0.877 1 95.44 202 PHE B O 1
#

pLDDT: mean 71.25, std 32.47, range [15.85, 98.69]

Radius of gyration: 34.85 Å; Cα contacts (8 Å, |Δi|>4): 276; chains: 2; bounding box: 82×131×88 Å

Organism: NCBI:txid2094150

Secondary structure (DSSP, 8-state):
-----HHHHHHHHHHHHHHHHHHHHHGGG--HHHHHHHHHHHHHHHHHHHHHHH-S-----------------------------------------------------------------HHHHHHHHHHHHHHHTS-HHHHHHHHHHHSTT-HHHHHHHHHHHHH-SSHHHHHIIIIIIS---TTSHHHHHHHHHHHHH-/-----HHHHHHHHHHHHHHHHHHHHHGGG--HHHHHHHHHHHHHHHHHHHHHHH-S-----------------------------------------------------------------HHHHHHHHHHHHHHHHS-HHHHHHHHHHHSTT-HHHHHHHHHHHHH-SSHHHHHIIIIIIS---TTSHHHHHHHHHHHHH-

Sequence (404 aa):
MMNNDMTGLLNLAYEIEGLLLLRINRGDETPSEMKELLAGKAKLLADALAACDAAVVCDAPAADADAAVEEQEAEAEAEIPAETAAVSHEDADVRTPESEIAESVEAEEKADADEAPSGLTLDEKLARERAADISKAFTLNDRFRFCRELFRNSNEEFKETLEVIGSMADMDEAEEYFYNDLCWDSEKEEVKEFMAIVAKHFMMNNDMTGLLNLAYEIEGLLLLRINRGDETPSEMKELLAGKAKLLADALAACDAAVVCDAPAADADAAVEEQEAEAEAEIPAETAAVSHEDADVRTPESEIAESVEAEEKADADEAPSGLTLDEKLARERAADISKAFTLNDRFRFCRELFRNSNEEFKETLEVIGSMADMDEAEEYFYNDLCWDSEKEEVKEFMAIVAKHF